Protein AF-0000000077074307 (afdb_homodimer)

Radius of gyration: 27.46 Å; Cα contacts (8 Å, |Δi|>4): 1092; chains: 2; bounding box: 76×85×76 Å

Nearest PDB structures (foldseek):
  7dla-assembly1_A  TM=1.955E-01  e=1.028E-01  Escherichia coli K-12
  8ex4-assembly1_A  TM=2.502E-01  e=1.550E+00  Homo sapiens
  8ex6-assembly1_A  TM=2.606E-01  e=4.784E+00  Homo sapiens
  7d5p-assembly2_B  TM=1.917E-01  e=4.049E+00  Staphylococcus aureus subsp. aureus COL
  8ug6-assembly1_B  TM=1.881E-01  e=6.966E+00  Mus musculus

Organism: Amphimedon queenslandica (NCBI:txid400682)

Foldseek 3Di:
DDPPPVPPPPLLPQPDCPCVVPFAVPVDPDVVVPVDPVVVVLVVVLLLLLLLVQLLLQLVLLVVCLVPPVPDPPCNQASLLVLLLVLLLQLLLCVLQRVLDHNSNSCSNNLRNSLLNFFLLSLLLSLLCLQQCADLQQLEHDDDDPNVRSNVSSVVSLVSSQVSSLVSSSVSNSCNVVDPDHRPSPDCPPVNRVVSVVCSVVVLVVQVVVCVVVVPLLSNLLSVQQSVLSVQLVVLQVCQPPPDPQSQRVSQLVLNQVLNLLLLVLSLVLNPDDPVNVNSNSSSCNSRRSSSSHHVSVLSVSLVVHDPVSSVVSSCVSSVSSSVSNNVSSVVSNVVD/DPPPVPPPDDLQPQPDCVVVPPVPPPPPPPVPPPPDPVSVVLVVVLLLLLLLVQLLQLLVLQVVQLVPPVPDPPCNLQSLLVLLLVLQLQLLLCVLQVVQDDDSNSCSNNLRNSLNSFFLQSLLLSLLCLLQCADLQQLEHDDDDPNVRSNVSSVVSLVSSQPNSLVSSSVSNSCNVVDPDHRPPPDCDPVNSVVSVVVSVVVLVVQVVVCVVVVPLLSNLQSVQQSVLSVQLVVLQVCQPPPDPQSQRVSQLCLNQVLNLLLLVLSLVLNVDDDVSVNSNSSSCNSRNSSSSHGVSVLSVSLVVDDVVSSVVSSCCSSVSSSVSNNVSSVVSNVVD

InterPro domains:
  IPR003691 Fluoride-specific ion channel FluC [PF02537] (51-136)
  IPR003691 Fluoride-specific ion channel FluC [PF02537] (221-322)
  IPR003691 Fluoride-specific ion channel FluC [PTHR28259] (34-336)

Sequence (674 aa):
MSSIISDSYGATELPDSSDSSDTVLDVTADDKPRDGNCYKYLHHFLMIVCLSIGSYLGVITRIYTSIYLSLFDNIDQFTSLWAQVIGTGVIGYLVINKSNINNVLYTSLATGLCGSLTTFSTWNAESALVLLQLNESTLVTINRPDYVKGGVSGLMILFIGIGLPLSSFIFGSNMGRVFKAPVITSSYYVTGYVSSVLLYIISTTIIIIVCLITDNYYILFSLLFGPIGTYLRWRLAYFDVNFLKNDFPMGTLISNYTGSLILAGCMVARLHVNNPTVVQLINGVITGFCGCLTTVSTFISQITKLSFKMSSIYVLISLTTVQITYITIFIIYSVVYMSSIISDSYGATELPDSSDSSDTVLDVTADDKPRDGNCYKYLHHFLMIVCLSIGSYLGVITRIYTSIYLSLFDNIDQFTSLWAQVIGTGVIGYLVINKSNINNVLYTSLATGLCGSLTTFSTWNAESALVLLQLNESTLVTINRPDYVKGGVSGLMILFIGIGLPLSSFIFGSNMGRVFKAPVITSSYYVTGYVSSVLLYIISTTIIIIVCLITDNYYILFSLLFGPIGTYLRWRLAYFDVNFLKNDFPMGTLISNYTGSLILAGCMVARLHVNNPTVVQLINGVITGFCGCLTTVSTFISQITKLSFKMSSIYVLISLTTVQITYITIFIIYSVVY

Secondary structure (DSSP, 8-state):
----------TT----S-----TTT---S-S---SSHHHHHHHHHHHHHHHHHHHHHHHHHHHHHHHH----SS-TT-TTHHHHHHHHHHHHHHHHTGGGB-HHHHHIIIIIIIHHHS-HHHHHHHHHHHHHTB-TTT-SB-SS--HHHHHHHHHHHHHHHHHHHHHHHHHHHHHHHHSPPP-B-----HHHHHHHHHHHHHHHHHHHHHHHHTT-HHHHHHHHHHHHHHHHHHHHTTHHHHS-TT---HHHHHHHHHHHHHHHHHHHHHHT---HHHHHHHHHIIIIIIHHH--SHHHHHHHHHS-HHHHHHHHHHHHHHHHHHHHHHHHHHHHH-/----------TT----TTTTSTTTT---TTS---S-HHHHHHHHHHHHHHHHHHHHHHHHHHHHHHHH----SS-TT-TTHHHHHHHHHHHHHHHHTGGGB-HHHHHIIIIIIIHHH--HHHHHHHHHHHHHTB-TTT--B-SS--HHHHHHHHHHHHHHHHHHHHHHHHHHHHHHHHSPPP-B-----HHHHHHHHHHHHHHHHHHHHHHHHHT-HHHHHHHHHHHHHHHHHHHHTHHHHHS-TT---HHHHHHHHHHHHHHHHHHHHHTT---HHHHHHHHHIIIIIIHHH--SHHHHHHHHHS-HHHHHHHHHHHHHHHHHHHHHHHHHHHHH-

Solvent-accessible surface area (backbone atoms only — not comparable to full-atom values): 32963 Å² total; per-residue (Å²): 137,79,79,75,74,73,79,77,71,60,39,76,59,69,78,77,73,68,79,56,57,69,49,58,64,57,63,62,64,64,60,49,67,55,90,54,70,65,53,55,49,48,48,49,51,47,44,51,38,39,26,33,46,18,14,43,55,7,40,52,54,30,47,50,42,32,62,69,50,32,64,34,93,56,38,77,64,57,30,59,51,56,27,31,30,52,17,11,18,50,37,21,23,43,59,66,30,40,86,30,37,38,43,66,57,42,44,13,41,44,52,10,19,19,16,18,22,5,35,34,28,58,51,49,46,37,20,38,27,42,29,58,34,29,35,89,81,74,52,37,67,71,56,87,70,49,60,64,57,18,39,49,39,13,48,46,48,49,47,51,65,46,22,33,26,42,34,25,21,52,50,17,27,48,48,18,70,75,49,66,60,74,69,42,66,70,63,82,42,70,64,41,48,60,51,45,48,51,48,38,53,50,53,54,51,50,48,53,51,57,22,56,76,67,70,34,54,36,58,40,33,15,52,64,31,12,32,54,18,30,50,52,33,58,58,34,42,56,36,26,69,68,59,42,98,77,66,52,57,49,16,57,46,50,28,28,42,52,18,26,52,51,31,49,50,37,60,55,50,40,66,78,50,83,55,66,67,58,45,23,43,45,49,1,38,37,57,6,19,22,18,16,21,3,34,39,28,61,56,50,54,48,39,67,69,30,27,47,68,58,24,48,48,51,51,47,51,57,50,48,53,44,38,51,51,45,45,48,52,48,46,49,50,43,69,74,98,136,84,78,75,78,75,82,81,71,53,27,68,64,65,79,71,67,72,75,57,70,64,75,51,81,64,75,63,64,80,69,58,72,69,85,53,73,64,49,56,54,48,48,51,50,46,45,51,43,40,27,32,50,18,15,44,53,9,43,51,49,28,54,46,37,32,66,70,51,36,60,38,95,56,44,78,70,60,38,59,51,59,26,32,28,53,16,12,18,51,39,22,22,44,63,63,33,45,90,30,37,37,65,66,60,42,45,14,43,44,52,10,20,19,18,19,21,5,37,37,31,61,54,50,48,40,20,43,28,42,27,62,35,31,35,88,86,74,50,39,67,70,57,88,72,51,63,66,59,17,40,51,48,15,50,44,47,52,48,49,65,46,22,34,26,46,35,26,20,51,50,18,28,45,47,19,68,74,52,67,62,73,72,44,68,73,70,82,42,72,65,50,50,52,50,47,50,50,47,42,53,50,51,51,50,49,49,52,50,55,25,61,73,67,70,35,56,39,60,42,35,16,52,65,31,13,33,56,15,32,51,53,32,59,59,35,42,55,36,26,72,67,60,42,98,78,65,49,57,48,16,58,48,50,28,28,44,51,19,29,51,50,34,49,52,41,60,56,52,43,68,77,52,84,52,65,68,59,42,26,46,45,48,4,39,38,57,7,22,21,18,15,22,4,35,40,28,62,51,47,56,50,40,74,72,34,32,51,70,58,24,49,48,52,51,49,53,55,48,49,55,45,43,50,50,46,46,49,53,49,45,52,45,45,73,73,99

pLDDT: mean 81.43, std 20.88, range [20.28, 98.56]

Structure (mmCIF, N/CA/C/O backbone):
data_AF-0000000077074307-model_v1
#
loop_
_entity.id
_entity.type
_entity.pdbx_description
1 polymer 'Fluoride ion transporter CrcB'
#
loop_
_atom_site.group_PDB
_atom_site.id
_atom_site.type_symbol
_atom_site.label_atom_id
_atom_site.label_alt_id
_atom_site.label_comp_id
_atom_site.label_asym_id
_atom_site.label_entity_id
_atom_site.label_seq_id
_atom_site.pdbx_PDB_ins_code
_atom_site.Cartn_x
_atom_site.Cartn_y
_atom_site.Cartn_z
_atom_site.occupancy
_atom_site.B_iso_or_equiv
_atom_site.auth_seq_id
_atom_site.auth_comp_id
_atom_site.auth_asym_id
_atom_site.auth_atom_id
_atom_site.pdbx_PDB_model_num
ATOM 1 N N . MET A 1 1 ? 26.328 7.852 -43.281 1 21.19 1 MET A N 1
ATOM 2 C CA . MET A 1 1 ? 25.969 6.59 -42.625 1 21.19 1 MET A CA 1
ATOM 3 C C . MET A 1 1 ? 25.766 6.777 -41.125 1 21.19 1 MET A C 1
ATOM 5 O O . MET A 1 1 ? 26.734 6.762 -40.375 1 21.19 1 MET A O 1
ATOM 9 N N . SER A 1 2 ? 24.906 7.664 -40.719 1 21.69 2 SER A N 1
ATOM 10 C CA . SER A 1 2 ? 24.703 8.516 -39.531 1 21.69 2 SER A CA 1
ATOM 11 C C . SER A 1 2 ? 24.234 7.699 -38.344 1 21.69 2 SER A C 1
ATOM 13 O O . SER A 1 2 ? 23.25 6.961 -38.438 1 21.69 2 SER A O 1
ATOM 15 N N . SER A 1 3 ? 25.141 7.203 -37.469 1 23.8 3 SER A N 1
ATOM 16 C CA . SER A 1 3 ? 25.109 6.238 -36.375 1 23.8 3 SER A CA 1
ATOM 17 C C . SER A 1 3 ? 24.078 6.633 -35.312 1 23.8 3 SER A C 1
ATOM 19 O O . SER A 1 3 ? 24.234 7.652 -34.656 1 23.8 3 SER A O 1
ATOM 21 N N . ILE A 1 4 ? 22.734 6.562 -35.75 1 21.91 4 ILE A N 1
ATOM 22 C CA . ILE A 1 4 ? 21.578 6.945 -34.969 1 21.91 4 ILE A CA 1
ATOM 23 C C . ILE A 1 4 ? 21.688 6.309 -33.562 1 21.91 4 ILE A C 1
ATOM 25 O O . ILE A 1 4 ? 21.656 5.082 -33.438 1 21.91 4 ILE A O 1
ATOM 29 N N . ILE A 1 5 ? 22.516 6.922 -32.75 1 24.39 5 ILE A N 1
ATOM 30 C CA . ILE A 1 5 ? 22.828 6.652 -31.344 1 24.39 5 ILE A CA 1
ATOM 31 C C . ILE A 1 5 ? 21.547 6.461 -30.547 1 24.39 5 ILE A C 1
ATOM 33 O O . ILE A 1 5 ? 20.797 7.418 -30.328 1 24.39 5 ILE A O 1
ATOM 37 N N . SER A 1 6 ? 20.641 5.477 -30.953 1 25.25 6 SER A N 1
ATOM 38 C CA . SER A 1 6 ? 19.312 5.207 -30.406 1 25.25 6 SER A CA 1
ATOM 39 C C . SER A 1 6 ? 19.312 5.191 -28.891 1 25.25 6 SER A C 1
ATOM 41 O O . SER A 1 6 ? 20.016 4.387 -28.281 1 25.25 6 SER A O 1
ATOM 43 N N . ASP A 1 7 ? 19.266 6.422 -28.312 1 25.39 7 ASP A N 1
ATOM 44 C CA . ASP A 1 7 ? 19.203 6.75 -26.906 1 25.39 7 ASP A CA 1
ATOM 45 C C . ASP A 1 7 ? 18.141 5.906 -26.188 1 25.39 7 ASP A C 1
ATOM 47 O O . ASP A 1 7 ? 16.953 6.156 -26.328 1 25.39 7 ASP A O 1
ATOM 51 N N . SER A 1 8 ? 18.156 4.59 -26.312 1 27.17 8 SER A N 1
ATOM 52 C CA . SER A 1 8 ? 17.188 3.646 -25.766 1 27.17 8 SER A CA 1
ATOM 53 C C . SER A 1 8 ? 17.016 3.854 -24.266 1 27.17 8 SER A C 1
ATOM 55 O O . SER A 1 8 ? 17.828 3.383 -23.469 1 27.17 8 SER A O 1
ATOM 57 N N . TYR A 1 9 ? 16.547 5.031 -23.797 1 27.67 9 TYR A N 1
ATOM 58 C CA . TYR A 1 9 ? 16.281 5.367 -22.406 1 27.67 9 TYR A CA 1
ATOM 59 C C . TYR A 1 9 ? 15.234 4.426 -21.812 1 27.67 9 TYR A C 1
ATOM 61 O O . TYR A 1 9 ? 14.148 4.27 -22.375 1 27.67 9 TYR A O 1
ATOM 69 N N . GLY A 1 10 ? 15.5 3.248 -21.266 1 30.73 10 GLY A N 1
ATOM 70 C CA . GLY A 1 10 ? 14.516 2.402 -20.609 1 30.73 10 GLY A CA 1
ATOM 71 C C . GLY A 1 10 ? 13.625 3.166 -19.641 1 30.73 10 GLY A C 1
ATOM 72 O O . GLY A 1 10 ? 13.969 4.273 -19.219 1 30.73 10 GLY A O 1
ATOM 73 N N . ALA A 1 11 ? 12.344 2.914 -19.625 1 34.19 11 ALA A N 1
ATOM 74 C CA . ALA A 1 11 ? 11.25 3.629 -18.984 1 34.19 11 ALA A CA 1
ATOM 75 C C . ALA A 1 11 ? 11.625 4.027 -17.562 1 34.19 11 ALA A C 1
ATOM 77 O O . ALA A 1 11 ? 11.062 4.977 -17 1 34.19 11 ALA A O 1
ATOM 78 N N . THR A 1 12 ? 12.164 3.109 -16.859 1 33.5 12 THR A N 1
ATOM 79 C CA . THR A 1 12 ? 12.195 3.424 -15.43 1 33.5 12 THR A CA 1
ATOM 80 C C . THR A 1 12 ? 13.438 4.242 -15.078 1 33.5 12 THR A C 1
ATOM 82 O O . THR A 1 12 ? 14.336 3.758 -14.391 1 33.5 12 THR A O 1
ATOM 85 N N . GLU A 1 13 ? 14.031 4.941 -16.094 1 32.06 13 GLU A N 1
ATOM 86 C CA . GLU A 1 13 ? 15.195 5.715 -15.648 1 32.06 13 GLU A CA 1
ATOM 87 C C . GLU A 1 13 ? 14.789 6.793 -14.656 1 32.06 13 GLU A C 1
ATOM 89 O O . GLU A 1 13 ? 13.898 7.602 -14.93 1 32.06 13 GLU A O 1
ATOM 94 N N . LEU A 1 14 ? 15.062 6.484 -13.383 1 33.78 14 LEU A N 1
ATOM 95 C CA . LEU A 1 14 ? 14.859 7.59 -12.453 1 33.78 14 LEU A CA 1
ATOM 96 C C . LEU A 1 14 ? 15.578 8.844 -12.93 1 33.78 14 LEU A C 1
ATOM 98 O O . LEU A 1 14 ? 16.562 8.758 -13.68 1 33.78 14 LEU A O 1
ATOM 102 N N . PRO A 1 15 ? 15.031 9.953 -12.891 1 32 15 PRO A N 1
ATOM 103 C CA . PRO A 1 15 ? 15.625 11.227 -13.305 1 32 15 PRO A CA 1
ATOM 104 C C . PRO A 1 15 ? 17.078 11.367 -12.859 1 32 15 PRO A C 1
ATOM 106 O O . PRO A 1 15 ? 17.5 10.75 -11.875 1 32 15 PRO A O 1
ATOM 109 N N . ASP A 1 16 ? 18.078 11.547 -13.836 1 29.62 16 ASP A N 1
ATOM 110 C CA . ASP A 1 16 ? 19.453 11.977 -13.609 1 29.62 16 ASP A CA 1
ATOM 111 C C . ASP A 1 16 ? 19.531 12.953 -12.43 1 29.62 16 ASP A C 1
ATOM 113 O O . ASP A 1 16 ? 18.766 13.914 -12.359 1 29.62 16 ASP A O 1
ATOM 117 N N . SER A 1 17 ? 20.156 12.477 -11.328 1 28.39 17 SER A N 1
ATOM 118 C CA . SER A 1 17 ? 20.359 13.203 -10.078 1 28.39 17 SER A CA 1
ATOM 119 C C . SER A 1 17 ? 20.984 14.57 -10.328 1 28.39 17 SER A C 1
ATOM 121 O O . SER A 1 17 ? 21.281 15.312 -9.391 1 28.39 17 SER A O 1
ATOM 123 N N . SER A 1 18 ? 21.781 14.703 -11.594 1 26.56 18 SER A N 1
ATOM 124 C CA . SER A 1 18 ? 22.625 15.898 -11.562 1 26.56 18 SER A CA 1
ATOM 125 C C . SER A 1 18 ? 21.812 17.141 -11.227 1 26.56 18 SER A C 1
ATOM 127 O O . SER A 1 18 ? 22.359 18.125 -10.719 1 26.56 18 SER A O 1
ATOM 129 N N . ASP A 1 19 ? 20.984 17.391 -12.07 1 26.58 19 ASP A N 1
ATOM 130 C CA . ASP A 1 19 ? 20.547 18.781 -11.93 1 26.58 19 ASP A CA 1
ATOM 131 C C . ASP A 1 19 ? 19.938 19.031 -10.547 1 26.58 19 ASP A C 1
ATOM 133 O O . ASP A 1 19 ? 18.781 18.703 -10.305 1 26.58 19 ASP A O 1
ATOM 137 N N . SER A 1 20 ? 20.906 18.609 -9.492 1 24.47 20 SER A N 1
ATOM 138 C CA . SER A 1 20 ? 20.719 19.078 -8.133 1 24.47 20 SER A CA 1
ATOM 139 C C . SER A 1 20 ? 20.219 20.516 -8.109 1 24.47 20 SER A C 1
ATOM 141 O O . SER A 1 20 ? 20.938 21.438 -7.688 1 24.47 20 SER A O 1
ATOM 143 N N . SER A 1 21 ? 20.062 20.875 -9.344 1 26.23 21 SER A N 1
ATOM 144 C CA . SER A 1 21 ? 19.625 22.25 -9.188 1 26.23 21 SER A CA 1
ATOM 145 C C . SER A 1 21 ? 18.891 22.453 -7.867 1 26.23 21 SER A C 1
ATOM 147 O O . SER A 1 21 ? 18.141 21.578 -7.43 1 26.23 21 SER A O 1
ATOM 149 N N . ASP A 1 22 ? 19.766 23.125 -7.168 1 24.7 22 ASP A N 1
ATOM 150 C CA . ASP A 1 22 ? 19.422 23.875 -5.961 1 24.7 22 ASP A CA 1
ATOM 151 C C . ASP A 1 22 ? 17.922 24.109 -5.852 1 24.7 22 ASP A C 1
ATOM 153 O O . ASP A 1 22 ? 17.328 24.734 -6.723 1 24.7 22 ASP A O 1
ATOM 157 N N . THR A 1 23 ? 17.438 22.984 -5.809 1 27.48 23 THR A N 1
ATOM 158 C CA . THR A 1 23 ? 16 23.156 -5.699 1 27.48 23 THR A CA 1
ATOM 159 C C . THR A 1 23 ? 15.648 24.594 -5.32 1 27.48 23 THR A C 1
ATOM 161 O O . THR A 1 23 ? 16.516 25.344 -4.863 1 27.48 23 THR A O 1
ATOM 164 N N . VAL A 1 24 ? 14.953 24.453 -4.836 1 26.55 24 VAL A N 1
ATOM 165 C CA . VAL A 1 24 ? 13.898 25.359 -4.383 1 26.55 24 VAL A CA 1
ATOM 166 C C . VAL A 1 24 ? 14.516 26.547 -3.639 1 26.55 24 VAL A C 1
ATOM 168 O O . VAL A 1 24 ? 13.797 27.344 -3.051 1 26.55 24 VAL A O 1
ATOM 171 N N . LEU A 1 25 ? 16.25 26.297 -3.402 1 23.7 25 LEU A N 1
ATOM 172 C CA . LEU A 1 25 ? 15.938 27.484 -2.637 1 23.7 25 LEU A CA 1
ATOM 173 C C . LEU A 1 25 ? 15.531 28.625 -3.559 1 23.7 25 LEU A C 1
ATOM 175 O O . LEU A 1 25 ? 15.555 29.797 -3.16 1 23.7 25 LEU A O 1
ATOM 179 N N . ASP A 1 26 ? 16.031 28.234 -4.926 1 27.45 26 ASP A N 1
ATOM 180 C CA . ASP A 1 26 ? 16 29.469 -5.707 1 27.45 26 ASP A CA 1
ATOM 181 C C . ASP A 1 26 ? 15 30.469 -5.133 1 27.45 26 ASP A C 1
ATOM 183 O O . ASP A 1 26 ? 13.797 30.203 -5.121 1 27.45 26 ASP A O 1
ATOM 187 N N . VAL A 1 27 ? 15.695 30.781 -4.598 1 25.33 27 VAL A N 1
ATOM 188 C CA . VAL A 1 27 ? 15.117 32.031 -4.105 1 25.33 27 VAL A CA 1
ATOM 189 C C . VAL A 1 27 ? 14.469 32.781 -5.258 1 25.33 27 VAL A C 1
ATOM 191 O O . VAL A 1 27 ? 15.156 33.281 -6.152 1 25.33 27 VAL A O 1
ATOM 194 N N . THR A 1 28 ? 14.242 31.797 -6.562 1 27.34 28 THR A N 1
ATOM 195 C CA . THR A 1 28 ? 13.828 32.594 -7.711 1 27.34 28 THR A CA 1
ATOM 196 C C . THR A 1 28 ? 14.016 34.094 -7.43 1 27.34 28 THR A C 1
ATOM 198 O O . THR A 1 28 ? 13.961 34.5 -6.277 1 27.34 28 THR A O 1
ATOM 201 N N . ALA A 1 29 ? 14.539 34.531 -8.57 1 27.33 29 ALA A N 1
ATOM 202 C CA . ALA A 1 29 ? 14.812 35.906 -9.047 1 27.33 29 ALA A CA 1
ATOM 203 C C . ALA A 1 29 ? 14.07 36.938 -8.211 1 27.33 29 ALA A C 1
ATOM 205 O O . ALA A 1 29 ? 14.641 37.969 -7.84 1 27.33 29 ALA A O 1
ATOM 206 N N . ASP A 1 30 ? 12.875 36.844 -9.141 1 26.06 30 ASP A N 1
ATOM 207 C CA . ASP A 1 30 ? 12.43 38.25 -9.211 1 26.06 30 ASP A CA 1
ATOM 208 C C . ASP A 1 30 ? 12.273 38.844 -7.816 1 26.06 30 ASP A C 1
ATOM 210 O O . ASP A 1 30 ? 11.719 39.938 -7.66 1 26.06 30 ASP A O 1
ATOM 214 N N . ASP A 1 31 ? 12.312 38 -7.055 1 31.12 31 ASP A N 1
ATOM 215 C CA . ASP A 1 31 ? 11.531 38.875 -6.18 1 31.12 31 ASP A CA 1
ATOM 216 C C . ASP A 1 31 ? 12.18 40.25 -6.062 1 31.12 31 ASP A C 1
ATOM 218 O O . ASP A 1 31 ? 13.273 40.406 -5.512 1 31.12 31 ASP A O 1
ATOM 222 N N . LYS A 1 32 ? 13.281 40.438 -7.027 1 33.19 32 LYS A N 1
ATOM 223 C CA . LYS A 1 32 ? 14.445 41.25 -6.742 1 33.19 32 LYS A CA 1
ATOM 224 C C . LYS A 1 32 ? 14.641 41.438 -5.238 1 33.19 32 LYS A C 1
ATOM 226 O O . LYS A 1 32 ? 13.75 41.938 -4.543 1 33.19 32 LYS A O 1
ATOM 231 N N . PRO A 1 33 ? 15.227 40.312 -4.762 1 35.22 33 PRO A N 1
ATOM 232 C CA . PRO A 1 33 ? 15.508 40.406 -3.326 1 35.22 33 PRO A CA 1
ATOM 233 C C . PRO A 1 33 ? 15.375 41.812 -2.775 1 35.22 33 PRO A C 1
ATOM 235 O O . PRO A 1 33 ? 16.172 42.688 -3.115 1 35.22 33 PRO A O 1
ATOM 238 N N . ARG A 1 34 ? 14.375 41.938 -3.373 1 38.56 34 ARG A N 1
ATOM 239 C CA . ARG A 1 34 ? 14.406 43.344 -2.984 1 38.56 34 ARG A CA 1
ATOM 240 C C . ARG A 1 34 ? 14.93 43.5 -1.562 1 38.56 34 ARG A C 1
ATOM 242 O O . ARG A 1 34 ? 14.633 42.688 -0.688 1 38.56 34 ARG A O 1
ATOM 249 N N . ASP A 1 35 ? 16.391 43.656 -1.576 1 42.34 35 ASP A N 1
ATOM 250 C CA . ASP A 1 35 ? 17.453 43.906 -0.604 1 42.34 35 ASP A CA 1
ATOM 251 C C . ASP A 1 35 ? 16.938 43.75 0.825 1 42.34 35 ASP A C 1
ATOM 253 O O . ASP A 1 35 ? 17.703 43.562 1.76 1 42.34 35 ASP A O 1
ATOM 257 N N . GLY A 1 36 ? 15.344 44.25 1.275 1 49.56 36 GLY A N 1
ATOM 258 C CA . GLY A 1 36 ? 14.977 44.625 2.625 1 49.56 36 GLY A CA 1
ATOM 259 C C . GLY A 1 36 ? 14.352 43.5 3.426 1 49.56 36 GLY A C 1
ATOM 260 O O . GLY A 1 36 ? 13.852 42.531 2.854 1 49.56 36 GLY A O 1
ATOM 261 N N . ASN A 1 37 ? 14.836 42.906 4.484 1 57.97 37 ASN A N 1
ATOM 262 C CA . ASN A 1 37 ? 14.234 42.125 5.551 1 57.97 37 ASN A CA 1
ATOM 263 C C . ASN A 1 37 ? 12.727 41.969 5.352 1 57.97 37 ASN A C 1
ATOM 265 O O . ASN A 1 37 ? 12.156 40.938 5.625 1 57.97 37 ASN A O 1
ATOM 269 N N . CYS A 1 38 ? 11.852 42.906 5.152 1 56.31 38 CYS A N 1
ATOM 270 C CA . CYS A 1 38 ? 10.406 42.875 4.926 1 56.31 38 CYS A CA 1
ATOM 271 C C . CYS A 1 38 ? 10.031 41.812 3.918 1 56.31 38 CYS A C 1
ATOM 273 O O . CYS A 1 38 ? 9.023 41.125 4.082 1 56.31 38 CYS A O 1
ATOM 275 N N . TYR A 1 39 ? 10.859 41.719 2.975 1 65.38 39 TYR A N 1
ATOM 276 C CA . TYR A 1 39 ? 10.523 40.781 1.927 1 65.38 39 TYR A CA 1
ATOM 277 C C . TYR A 1 39 ? 10.602 39.344 2.451 1 65.38 39 TYR A C 1
ATOM 279 O O . TYR A 1 39 ? 9.805 38.469 2.061 1 65.38 39 TYR A O 1
ATOM 287 N N . LYS A 1 40 ? 11.523 39.156 3.516 1 73.94 40 LYS A N 1
ATOM 288 C CA . LYS A 1 40 ? 11.641 37.812 4.094 1 73.94 40 LYS A CA 1
ATOM 289 C C . LYS A 1 40 ? 10.398 37.469 4.902 1 73.94 40 LYS A C 1
ATOM 291 O O . LYS A 1 40 ? 9.906 36.344 4.832 1 73.94 40 LYS A O 1
ATOM 296 N N . TYR A 1 41 ? 9.906 38.5 5.547 1 78.62 41 TYR A N 1
ATOM 297 C CA . TYR A 1 41 ? 8.719 38.25 6.359 1 78.62 41 TYR A CA 1
ATOM 298 C C . TYR A 1 41 ? 7.488 38.031 5.48 1 78.62 41 TYR A C 1
ATOM 300 O O . TYR A 1 41 ? 6.629 37.219 5.797 1 78.62 41 TYR A O 1
ATOM 308 N N . LEU A 1 42 ? 7.5 38.781 4.746 1 77.56 42 LEU A N 1
ATOM 309 C CA . LEU A 1 42 ? 6.371 38.656 3.836 1 77.56 42 LEU A CA 1
ATOM 310 C C . LEU A 1 42 ? 6.375 37.281 3.17 1 77.56 42 LEU A C 1
ATOM 312 O O . LEU A 1 42 ? 5.316 36.656 2.996 1 77.56 42 LEU A O 1
ATOM 316 N N . HIS A 1 43 ? 7.551 36.938 2.627 1 77.94 43 HIS A N 1
ATOM 317 C CA . HIS A 1 43 ? 7.637 35.625 1.991 1 77.94 43 HIS A CA 1
ATOM 318 C C . HIS A 1 43 ? 7.289 34.5 2.973 1 77.94 43 HIS A C 1
ATOM 320 O O . HIS A 1 43 ? 6.613 33.562 2.609 1 77.94 43 HIS A O 1
ATOM 326 N N . HIS A 1 44 ? 7.828 34.719 4.207 1 83.44 44 HIS A N 1
ATOM 327 C CA . HIS A 1 44 ? 7.48 33.719 5.211 1 83.44 44 HIS A CA 1
ATOM 328 C C . HIS A 1 44 ? 5.973 33.656 5.441 1 83.44 44 HIS A C 1
ATOM 330 O O . HIS A 1 44 ? 5.391 32.594 5.562 1 83.44 44 HIS A O 1
ATOM 336 N N . PHE A 1 45 ? 5.426 34.875 5.633 1 85.62 45 PHE A N 1
ATOM 337 C CA . PHE A 1 45 ? 3.98 34.969 5.812 1 85.62 45 PHE A CA 1
ATOM 338 C C . PHE A 1 45 ? 3.256 34.312 4.637 1 85.62 45 PHE A C 1
ATOM 340 O O . PHE A 1 45 ? 2.266 33.594 4.824 1 85.62 45 PHE A O 1
ATOM 347 N N . LEU A 1 46 ? 3.734 34.531 3.398 1 83.06 46 LEU A N 1
ATOM 348 C CA . LEU A 1 46 ? 3.127 33.938 2.219 1 83.06 46 LEU A CA 1
ATOM 349 C C . LEU A 1 46 ? 3.227 32.406 2.273 1 83.06 46 LEU A C 1
ATOM 351 O O . LEU A 1 46 ? 2.283 31.719 1.9 1 83.06 46 LEU A O 1
ATOM 355 N N . MET A 1 47 ? 4.438 32.031 2.707 1 86.81 47 MET A N 1
ATOM 356 C CA . MET A 1 47 ? 4.625 30.609 2.842 1 86.81 47 MET A CA 1
ATOM 357 C C . MET A 1 47 ? 3.605 30.016 3.811 1 86.81 47 MET A C 1
ATOM 359 O O . MET A 1 47 ? 3.031 28.953 3.543 1 86.81 47 MET A O 1
ATOM 363 N N . ILE A 1 48 ? 3.42 30.703 4.957 1 91.31 48 ILE A N 1
ATOM 364 C CA . ILE A 1 48 ? 2.488 30.219 5.969 1 91.31 48 ILE A CA 1
ATOM 365 C C . ILE A 1 48 ? 1.076 30.172 5.387 1 91.31 48 ILE A C 1
ATOM 367 O O . ILE A 1 48 ? 0.34 29.203 5.609 1 91.31 48 ILE A O 1
ATOM 371 N N . VAL A 1 49 ? 0.734 31.156 4.652 1 92.25 49 VAL A N 1
ATOM 372 C CA . VAL A 1 49 ? -0.591 31.234 4.047 1 92.25 49 VAL A CA 1
ATOM 373 C C . VAL A 1 49 ? -0.763 30.094 3.039 1 92.25 49 VAL A C 1
ATOM 375 O O . VAL A 1 49 ? -1.77 29.391 3.064 1 92.25 49 VAL A O 1
ATOM 378 N N . CYS A 1 50 ? 0.246 29.938 2.199 1 91.38 50 CYS A N 1
ATOM 379 C CA . CYS A 1 50 ? 0.144 28.906 1.174 1 91.38 50 CYS A CA 1
ATOM 380 C C . CYS A 1 50 ? 0.167 27.516 1.795 1 91.38 50 CYS A C 1
ATOM 382 O O . CYS A 1 50 ? -0.552 26.609 1.35 1 91.38 50 CYS A O 1
ATOM 384 N N . LEU A 1 51 ? 0.984 27.406 2.797 1 94.5 51 LEU A N 1
ATOM 385 C CA . LEU A 1 51 ? 1.002 26.141 3.525 1 94.5 51 LEU A CA 1
ATOM 386 C C . LEU A 1 51 ? -0.356 25.859 4.16 1 94.5 51 LEU A C 1
ATOM 388 O O . LEU A 1 51 ? -0.818 24.719 4.172 1 94.5 51 LEU A O 1
ATOM 392 N N . SER A 1 52 ? -0.943 26.891 4.715 1 96.31 52 SER A N 1
ATOM 393 C CA . SER A 1 52 ? -2.232 26.719 5.383 1 96.31 52 SER A CA 1
ATOM 394 C C . SER A 1 52 ? -3.316 26.312 4.391 1 96.31 52 SER A C 1
ATOM 396 O O . SER A 1 52 ? -4.152 25.453 4.695 1 96.31 52 SER A O 1
ATOM 398 N N . ILE A 1 53 ? -3.256 26.875 3.215 1 93.06 53 ILE A N 1
ATOM 399 C CA . ILE A 1 53 ? -4.223 26.516 2.182 1 93.06 53 ILE A CA 1
ATOM 400 C C . ILE A 1 53 ? -4.02 25.047 1.777 1 93.06 53 ILE A C 1
ATOM 402 O O . ILE A 1 53 ? -4.988 24.297 1.649 1 93.06 53 ILE A O 1
ATOM 406 N N . GLY A 1 54 ? -2.768 24.844 1.59 1 95.38 54 GLY A N 1
ATOM 407 C CA . GLY A 1 54 ? -2.482 23.453 1.282 1 95.38 54 GLY A CA 1
ATOM 408 C C . GLY A 1 54 ? -2.912 22.5 2.381 1 95.38 54 GLY A C 1
ATOM 409 O O . GLY A 1 54 ? -3.436 21.422 2.104 1 95.38 54 GLY A O 1
ATOM 410 N N . SER A 1 55 ? -2.668 22.891 3.502 1 97.25 55 SER A N 1
ATOM 411 C CA . SER A 1 55 ? -3.043 22.062 4.645 1 97.25 55 SER A CA 1
ATOM 412 C C . SER A 1 55 ? -4.555 21.875 4.715 1 97.25 55 SER A C 1
ATOM 414 O O . SER A 1 55 ? -5.035 20.781 5.004 1 97.25 55 SER A O 1
ATOM 416 N N . TYR A 1 56 ? -5.355 22.906 4.5 1 96.56 56 TYR A N 1
ATOM 417 C CA . TYR A 1 56 ? -6.809 22.812 4.473 1 96.56 56 TYR A CA 1
ATOM 418 C C . TYR A 1 56 ? -7.266 21.766 3.457 1 96.56 56 TYR A C 1
ATOM 420 O O . TYR A 1 56 ? -8.078 20.891 3.775 1 96.56 56 TYR A O 1
ATOM 428 N N . LEU A 1 57 ? -6.688 21.828 2.141 1 94.44 57 LEU A N 1
ATOM 429 C CA . LEU A 1 57 ? -7.062 20.906 1.072 1 94.44 57 LEU A CA 1
ATOM 430 C C . LEU A 1 57 ? -6.688 19.469 1.432 1 94.44 57 LEU A C 1
ATOM 432 O O . LEU A 1 57 ? -7.445 18.547 1.155 1 94.44 57 LEU A O 1
ATOM 436 N N . GLY A 1 58 ? -5.426 19.438 2.207 1 96.5 58 GLY A N 1
ATOM 437 C CA . GLY A 1 58 ? -4.984 18.109 2.617 1 96.5 58 GLY A CA 1
ATOM 438 C C . GLY A 1 58 ? -5.867 17.484 3.68 1 96.5 58 GLY A C 1
ATOM 439 O O . GLY A 1 58 ? -6.262 16.328 3.562 1 96.5 58 GLY A O 1
ATOM 440 N N . VAL A 1 59 ? -6.324 18.109 4.434 1 96.5 59 VAL A N 1
ATOM 441 C CA . VAL A 1 59 ? -7.125 17.609 5.547 1 96.5 59 VAL A CA 1
ATOM 442 C C . VAL A 1 59 ? -8.523 17.25 5.051 1 96.5 59 VAL A C 1
ATOM 444 O O . VAL A 1 59 ? -9.055 16.188 5.391 1 96.5 59 VAL A O 1
ATOM 447 N N . ILE A 1 60 ? -9.078 18.219 4.371 1 92.75 60 ILE A N 1
ATOM 448 C CA . ILE A 1 60 ? -10.406 18 3.814 1 92.75 60 ILE A CA 1
ATOM 449 C C . ILE A 1 60 ? -10.414 16.719 2.992 1 92.75 60 ILE A C 1
ATOM 451 O O . ILE A 1 60 ? -11.32 15.891 3.133 1 92.75 60 ILE A O 1
ATOM 455 N N . THR A 1 61 ? -9.469 16.609 1.916 1 93.5 61 THR A N 1
ATOM 456 C CA . THR A 1 61 ? -9.383 15.43 1.06 1 93.5 61 THR A CA 1
ATOM 457 C C . THR A 1 61 ? -9.203 14.164 1.896 1 93.5 61 THR A C 1
ATOM 459 O O . THR A 1 61 ? -9.82 13.133 1.609 1 93.5 61 THR A O 1
ATOM 462 N N . ARG A 1 62 ? -8.266 14.336 3.082 1 93.5 62 ARG A N 1
ATOM 463 C CA . ARG A 1 62 ? -8.039 13.188 3.955 1 93.5 62 ARG A CA 1
ATOM 464 C C . ARG A 1 62 ? -9.32 12.789 4.684 1 93.5 62 ARG A C 1
ATOM 466 O O . ARG A 1 62 ? -9.656 11.609 4.754 1 93.5 62 ARG A O 1
ATOM 473 N N . ILE A 1 63 ? -10.094 13.461 4.969 1 91.5 63 ILE A N 1
ATOM 474 C CA . ILE A 1 63 ? -11.328 13.18 5.695 1 91.5 63 ILE A CA 1
ATOM 475 C C . ILE A 1 63 ? -12.344 12.539 4.754 1 91.5 63 ILE A C 1
ATOM 477 O O . ILE A 1 63 ? -12.938 11.508 5.086 1 91.5 63 ILE A O 1
ATOM 481 N N . TYR A 1 64 ? -12.461 13.383 3.885 1 85.94 64 TYR A N 1
ATOM 482 C CA . TYR A 1 64 ? -13.508 12.891 2.996 1 85.94 64 TYR A CA 1
ATOM 483 C C . TYR A 1 64 ? -13.07 11.586 2.324 1 85.94 64 TYR A C 1
ATOM 485 O O . TYR A 1 64 ? -13.906 10.719 2.045 1 85.94 64 TYR A O 1
ATOM 493 N N . THR A 1 65 ? -11.828 11.156 1.784 1 84.69 65 THR A N 1
ATOM 494 C CA . THR A 1 65 ? -11.422 9.859 1.264 1 84.69 65 THR A CA 1
ATOM 495 C C . THR A 1 65 ? -11.594 8.773 2.322 1 84.69 65 THR A C 1
ATOM 497 O O . THR A 1 65 ? -11.93 7.629 2.002 1 84.69 65 THR A O 1
ATOM 500 N N . SER A 1 66 ? -11.281 9.336 3.717 1 82.69 66 SER A N 1
ATOM 501 C CA . SER A 1 66 ? -11.445 8.375 4.805 1 82.69 66 SER A CA 1
ATOM 502 C C . SER A 1 66 ? -12.914 8.008 4.996 1 82.69 66 SER A C 1
ATOM 504 O O . SER A 1 66 ? -13.234 6.879 5.375 1 82.69 66 SER A O 1
ATOM 506 N N . ILE A 1 67 ? -13.836 8.727 4.594 1 76.88 67 ILE A N 1
ATOM 507 C CA . ILE A 1 67 ? -15.266 8.5 4.766 1 76.88 67 ILE A CA 1
ATOM 508 C C . ILE A 1 67 ? -15.82 7.742 3.564 1 76.88 67 ILE A C 1
ATOM 510 O O . ILE A 1 67 ? -16.594 6.789 3.723 1 76.88 67 ILE A O 1
ATOM 514 N N . TYR A 1 68 ? -15.438 8.336 2.625 1 71.94 68 TYR A N 1
ATOM 515 C CA . TYR A 1 68 ? -16.125 7.816 1.443 1 71.94 68 TYR A CA 1
ATOM 516 C C . TYR A 1 68 ? -15.406 6.578 0.903 1 71.94 68 TYR A C 1
ATOM 518 O O . TYR A 1 68 ? -16.031 5.746 0.233 1 71.94 68 TYR A O 1
ATOM 526 N N . LEU A 1 69 ? -14.203 6.594 1.004 1 65.56 69 LEU A N 1
ATOM 527 C CA . LEU A 1 69 ? -13.477 5.473 0.411 1 65.56 69 LEU A CA 1
ATOM 528 C C . LEU A 1 69 ? -13.148 4.418 1.463 1 65.56 69 LEU A C 1
ATOM 530 O O . LEU A 1 69 ? -12.281 3.574 1.252 1 65.56 69 LEU A O 1
ATOM 534 N N . SER A 1 70 ? -13.648 4.891 2.596 1 57.06 70 SER A N 1
ATOM 535 C CA . SER A 1 70 ? -13.469 3.842 3.596 1 57.06 70 SER A CA 1
ATOM 536 C C . SER A 1 70 ? -13.93 2.486 3.064 1 57.06 70 SER A C 1
ATOM 538 O O . SER A 1 70 ? -15.023 2.37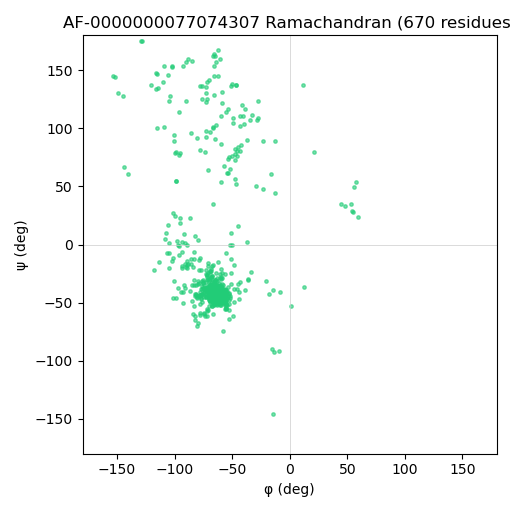5 2.498 1 57.06 70 SER A O 1
ATOM 540 N N . LEU A 1 71 ? -12.875 2.031 2.34 1 50.41 71 LEU A N 1
ATOM 541 C CA . LEU A 1 71 ? -12.977 0.817 1.535 1 50.41 71 LEU A CA 1
ATOM 542 C C . LEU A 1 71 ? -14.234 0.032 1.892 1 50.41 71 LEU A C 1
ATOM 544 O O . LEU A 1 71 ? -14.984 -0.379 1.005 1 50.41 71 LEU A O 1
ATOM 548 N N . PHE A 1 72 ? -14.062 -0.883 2.814 1 47.41 72 PHE A N 1
ATOM 549 C CA . PHE A 1 72 ? -14.828 -2.09 3.086 1 47.41 72 PHE A CA 1
ATOM 550 C C . PHE A 1 72 ? -15.773 -1.875 4.262 1 47.41 72 PHE A C 1
ATOM 552 O O . PHE A 1 72 ? -15.398 -1.276 5.27 1 47.41 72 PHE A O 1
ATOM 559 N N . ASP A 1 73 ? -17.016 -1.398 3.971 1 47.38 73 ASP A N 1
ATOM 560 C CA . ASP A 1 73 ? -17.844 -1.524 5.168 1 47.38 73 ASP A CA 1
ATOM 561 C C . ASP A 1 73 ? -17.125 -2.33 6.25 1 47.38 73 ASP A C 1
ATOM 563 O O . ASP A 1 73 ? -17.203 -2.008 7.434 1 47.38 73 ASP A O 1
ATOM 567 N N . ASN A 1 74 ? -16.484 -3.379 5.664 1 44.75 74 ASN A N 1
ATOM 568 C CA . ASN A 1 74 ? -15.906 -4.316 6.617 1 44.75 74 ASN A CA 1
ATOM 569 C C . ASN A 1 74 ? -14.445 -3.979 6.914 1 44.75 74 ASN A C 1
ATOM 571 O O . ASN A 1 74 ? -13.828 -4.598 7.777 1 44.75 74 ASN A O 1
ATOM 575 N N . ILE A 1 75 ? -13.82 -3.207 6.051 1 47.28 75 ILE A N 1
ATOM 576 C CA . ILE A 1 75 ? -12.43 -2.939 6.402 1 47.28 75 ILE A CA 1
ATOM 577 C C . ILE A 1 75 ? -12.32 -1.576 7.082 1 47.28 75 ILE A C 1
ATOM 579 O O . ILE A 1 75 ? -12.008 -0.576 6.434 1 47.28 75 ILE A O 1
ATOM 583 N N . ASP A 1 76 ? -12.93 -1.237 8.039 1 51.47 76 ASP A N 1
ATOM 584 C CA . ASP A 1 76 ? -12.906 -0.039 8.875 1 51.47 76 ASP A CA 1
ATOM 585 C C . ASP A 1 76 ? -11.484 0.292 9.32 1 51.47 76 ASP A C 1
ATOM 587 O O . ASP A 1 76 ? -11.258 1.321 9.961 1 51.47 76 ASP A O 1
ATOM 591 N N . GLN A 1 77 ? -10.555 -0.705 8.781 1 59.28 77 GLN A N 1
ATOM 592 C CA . GLN A 1 77 ? -9.352 -0.523 9.594 1 59.28 7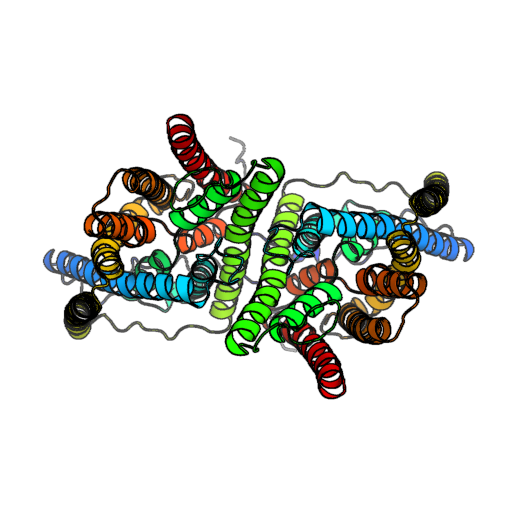7 GLN A CA 1
ATOM 593 C C . GLN A 1 77 ? -8.266 0.21 8.812 1 59.28 77 GLN A C 1
ATOM 595 O O . GLN A 1 77 ? -7.25 0.614 9.375 1 59.28 77 GLN A O 1
ATOM 600 N N . PHE A 1 78 ? -8.398 0.592 7.699 1 70.25 78 PHE A N 1
ATOM 601 C CA . PHE A 1 78 ? -7.336 1.294 6.988 1 70.25 78 PHE A CA 1
ATOM 602 C C . PHE A 1 78 ? -7.906 2.432 6.148 1 70.25 78 PHE A C 1
ATOM 604 O O . PHE A 1 78 ? -7.738 2.455 4.93 1 70.25 78 PHE A O 1
ATOM 611 N N . THR A 1 79 ? -8.406 3.178 6.645 1 74.5 79 THR A N 1
ATOM 612 C CA . THR A 1 79 ? -9.133 4.273 6.023 1 74.5 79 THR A CA 1
ATOM 613 C C . THR A 1 79 ? -8.172 5.277 5.391 1 74.5 79 THR A C 1
ATOM 615 O O . THR A 1 79 ? -8.555 6.023 4.484 1 74.5 79 THR A O 1
ATOM 618 N N . SER A 1 80 ? -6.891 5.293 6.008 1 83.38 80 SER A N 1
ATOM 619 C CA . SER A 1 80 ? -5.934 6.301 5.559 1 83.38 80 SER A CA 1
ATOM 620 C C . SER A 1 80 ? -5.211 5.852 4.293 1 83.38 80 SER A C 1
ATOM 622 O O . SER A 1 80 ? -4.418 6.602 3.723 1 83.38 80 SER A O 1
ATOM 624 N N . LEU A 1 81 ? -5.598 4.684 3.615 1 83.69 81 LEU A N 1
ATOM 625 C CA . LEU A 1 81 ? -4.809 4.086 2.545 1 83.69 81 LEU A CA 1
ATOM 626 C C . LEU A 1 81 ? -4.883 4.934 1.277 1 83.69 81 LEU A C 1
ATOM 628 O O . LEU A 1 81 ? -3.855 5.254 0.678 1 83.69 81 LEU A O 1
ATOM 632 N N . TRP A 1 82 ? -5.98 5.355 1.233 1 86.44 82 TRP A N 1
ATOM 633 C CA . TRP A 1 82 ? -6.133 6.074 -0.028 1 86.44 82 TRP A CA 1
ATOM 634 C C . TRP A 1 82 ? -5.461 7.441 0.04 1 86.44 82 TRP A C 1
ATOM 636 O O . TRP A 1 82 ? -4.871 7.898 -0.941 1 86.44 82 TRP A O 1
ATOM 646 N N . ALA A 1 83 ? -5.691 8.008 0.969 1 92.19 83 ALA A N 1
ATOM 647 C CA . ALA A 1 83 ? -5.039 9.297 1.157 1 92.19 83 ALA A CA 1
ATOM 648 C C . ALA A 1 83 ? -3.527 9.18 1.006 1 92.19 83 ALA A C 1
ATOM 650 O O . ALA A 1 83 ? -2.885 10.039 0.405 1 92.19 83 ALA A O 1
ATOM 651 N N . GLN A 1 84 ? -3.016 8.102 1.589 1 93.88 84 GLN A N 1
ATOM 652 C CA . GLN A 1 84 ? -1.587 7.832 1.471 1 93.88 84 GLN A CA 1
ATOM 653 C C . GLN A 1 84 ? -1.185 7.625 0.013 1 93.88 84 GLN A C 1
ATOM 655 O O . GLN A 1 84 ? -0.177 8.172 -0.442 1 93.88 84 GLN A O 1
ATOM 660 N N . VAL A 1 85 ? -1.927 6.938 -0.753 1 92.69 85 VAL A N 1
ATOM 661 C CA . VAL A 1 85 ? -1.628 6.594 -2.139 1 92.69 85 VAL A CA 1
ATOM 662 C C . VAL A 1 85 ? -1.7 7.848 -3.008 1 92.69 85 VAL A C 1
ATOM 664 O O . VAL A 1 85 ? -0.792 8.117 -3.799 1 92.69 85 VAL A O 1
ATOM 667 N N . ILE A 1 86 ? -2.742 8.562 -2.682 1 94.06 86 ILE A N 1
ATOM 668 C CA . ILE A 1 86 ? -2.928 9.758 -3.504 1 94.06 86 ILE A CA 1
ATOM 669 C C . ILE A 1 86 ? -1.819 10.766 -3.209 1 94.06 86 ILE A C 1
ATOM 671 O O . ILE A 1 86 ? -1.184 11.281 -4.129 1 94.06 86 ILE A O 1
ATOM 675 N N . GLY A 1 87 ? -1.65 10.977 -1.976 1 97.38 87 GLY A N 1
ATOM 676 C CA . GLY A 1 87 ? -0.631 11.945 -1.601 1 97.38 87 GLY A CA 1
ATOM 677 C C . GLY A 1 87 ? 0.757 11.562 -2.084 1 97.38 87 GLY A C 1
ATOM 678 O O . GLY A 1 87 ? 1.505 12.414 -2.566 1 97.38 87 GLY A O 1
ATOM 679 N N . THR A 1 88 ? 1.104 10.281 -2.023 1 97.38 88 THR A N 1
ATOM 680 C CA . THR A 1 88 ? 2.438 9.844 -2.424 1 97.38 88 THR A CA 1
ATOM 681 C C . THR A 1 88 ? 2.576 9.852 -3.943 1 97.38 88 THR A C 1
ATOM 683 O O . THR A 1 88 ? 3.66 10.109 -4.473 1 97.38 88 THR A O 1
ATOM 686 N N . GLY A 1 89 ? 1.508 9.539 -4.598 1 97.19 89 GLY A N 1
ATOM 687 C CA . GLY A 1 89 ? 1.547 9.664 -6.043 1 97.19 89 GLY A CA 1
ATOM 688 C C . GLY A 1 89 ? 1.786 11.078 -6.52 1 97.19 89 GLY A C 1
ATOM 689 O O . GLY A 1 89 ? 2.592 11.312 -7.422 1 97.19 89 GLY A O 1
ATOM 690 N N . VAL A 1 90 ? 1.183 11.977 -5.809 1 97.31 90 VAL A N 1
ATOM 691 C CA . VAL A 1 90 ? 1.285 13.367 -6.223 1 97.31 90 VAL A CA 1
ATOM 692 C C . VAL A 1 90 ? 2.678 13.906 -5.898 1 97.31 90 VAL A C 1
ATOM 694 O O . VAL A 1 90 ? 3.295 14.586 -6.723 1 97.31 90 VAL A O 1
ATOM 697 N N . ILE A 1 91 ? 3.01 13.477 -4.895 1 97.06 91 ILE A N 1
ATOM 698 C CA . ILE A 1 91 ? 4.328 14 -4.559 1 97.06 91 ILE A CA 1
ATOM 699 C C . ILE A 1 91 ? 5.383 13.367 -5.465 1 97.06 91 ILE A C 1
ATOM 701 O O . ILE A 1 91 ? 6.395 13.992 -5.785 1 97.06 91 ILE A O 1
ATOM 705 N N . GLY A 1 92 ? 5.273 12.164 -5.793 1 96.94 92 GLY A N 1
ATOM 706 C CA . GLY A 1 92 ? 6.164 11.57 -6.777 1 96.94 92 GLY A CA 1
ATOM 707 C C . GLY A 1 92 ? 6.242 12.359 -8.07 1 96.94 92 GLY A C 1
ATOM 708 O O . GLY A 1 92 ? 7.328 12.555 -8.617 1 96.94 92 GLY A O 1
ATOM 709 N N . TYR A 1 93 ? 5.074 12.734 -8.469 1 96.44 93 TYR A N 1
ATOM 710 C CA . TYR A 1 93 ? 5.02 13.57 -9.664 1 96.44 93 TYR A CA 1
ATOM 711 C C . TYR A 1 93 ? 5.711 14.906 -9.422 1 96.44 93 TYR A C 1
ATOM 713 O O . TYR A 1 93 ? 6.465 15.383 -10.273 1 96.44 93 TYR A O 1
ATOM 721 N N . LEU A 1 94 ? 5.598 15.5 -8.227 1 92.62 94 LEU A N 1
ATOM 722 C CA . LEU A 1 94 ? 6.105 16.844 -7.938 1 92.62 94 LEU A CA 1
ATOM 723 C C . LEU A 1 94 ? 7.625 16.828 -7.793 1 92.62 94 LEU A C 1
ATOM 725 O O . LEU A 1 94 ? 8.305 17.75 -8.234 1 92.62 94 LEU A O 1
ATOM 729 N N . VAL A 1 95 ? 7.977 15.711 -7.348 1 94.06 95 VAL A N 1
ATOM 730 C CA . VAL A 1 95 ? 9.414 15.633 -7.129 1 94.06 95 VAL A CA 1
ATOM 731 C C . VAL A 1 95 ? 10.148 15.625 -8.469 1 94.06 95 VAL A C 1
ATOM 733 O O . VAL A 1 95 ? 11.188 16.266 -8.625 1 94.06 95 VAL A O 1
ATOM 736 N N . ILE A 1 96 ? 9.773 14.914 -9.258 1 90.31 96 ILE A N 1
ATOM 737 C CA . ILE A 1 96 ? 10.391 14.836 -10.578 1 90.31 96 ILE A CA 1
ATOM 738 C C . ILE A 1 96 ? 10.289 16.188 -11.281 1 90.31 96 ILE A C 1
ATOM 740 O O . ILE A 1 96 ? 11.188 16.578 -12.023 1 90.31 96 ILE A O 1
ATOM 744 N N . ASN A 1 97 ? 9.047 16.953 -11.164 1 94.44 97 ASN A N 1
ATOM 745 C CA . ASN A 1 97 ? 8.812 18.219 -11.844 1 94.44 97 ASN A CA 1
ATOM 746 C C . ASN A 1 97 ? 9.125 19.406 -10.938 1 94.44 97 ASN A C 1
ATOM 748 O O . ASN A 1 97 ? 8.609 20.516 -11.156 1 94.44 97 ASN A O 1
ATOM 752 N N . LYS A 1 98 ? 9.961 19.109 -9.969 1 90.12 98 LYS A N 1
ATOM 753 C CA . LYS A 1 98 ? 10.273 20.156 -9.008 1 90.12 98 LYS A CA 1
ATOM 754 C C . LYS A 1 98 ? 10.867 21.375 -9.703 1 90.12 98 LYS A C 1
ATOM 756 O O . LYS A 1 98 ? 10.57 22.516 -9.336 1 90.12 98 LYS A O 1
ATOM 761 N N . SER A 1 99 ? 11.57 21.25 -10.516 1 87.06 99 SER A N 1
ATOM 762 C CA . SER A 1 99 ? 12.25 22.344 -11.188 1 87.06 99 SER A CA 1
ATOM 763 C C . SER A 1 99 ? 11.273 23.188 -12.008 1 87.06 99 SER A C 1
ATOM 765 O O . SER A 1 99 ? 11.523 24.359 -12.273 1 87.06 99 SER A O 1
ATOM 767 N N . ASN A 1 100 ? 10.273 22.516 -12.414 1 87.38 100 ASN A N 1
ATOM 768 C CA . ASN A 1 100 ? 9.305 23.203 -13.25 1 87.38 100 ASN A CA 1
ATOM 769 C C . ASN A 1 100 ? 8.297 23.984 -12.414 1 87.38 100 ASN A C 1
ATOM 771 O O . ASN A 1 100 ? 7.566 24.828 -12.938 1 87.38 100 ASN A O 1
ATOM 775 N N . ILE A 1 101 ? 8.328 23.859 -11.188 1 86.06 101 ILE A N 1
ATOM 776 C CA . ILE A 1 101 ? 7.332 24.469 -10.312 1 86.06 101 ILE A CA 1
ATOM 777 C C . ILE A 1 101 ? 8.016 25.422 -9.328 1 86.06 101 ILE A C 1
ATOM 779 O O . ILE A 1 101 ? 9.094 25.109 -8.805 1 86.06 101 ILE A O 1
ATOM 783 N N . ASN A 1 102 ? 7.426 26.484 -9.172 1 83.62 102 ASN A N 1
ATOM 784 C CA . ASN A 1 102 ? 8.023 27.422 -8.234 1 83.62 102 ASN A CA 1
ATOM 785 C C . ASN A 1 102 ? 8.023 26.891 -6.809 1 83.62 102 ASN A C 1
ATOM 787 O O . ASN A 1 102 ? 7.18 26.062 -6.457 1 83.62 102 ASN A O 1
ATOM 791 N N . ASN A 1 103 ? 8.742 27.406 -6.09 1 81.5 103 ASN A N 1
ATOM 792 C CA . ASN A 1 103 ? 9.031 26.844 -4.773 1 81.5 103 ASN A CA 1
ATOM 793 C C . ASN A 1 103 ? 7.844 27 -3.826 1 81.5 103 ASN A C 1
ATOM 795 O O . ASN A 1 103 ? 7.586 26.109 -3.012 1 81.5 103 ASN A O 1
ATOM 799 N N . VAL A 1 104 ? 7.129 28.203 -3.846 1 85.31 104 VAL A N 1
ATOM 800 C CA . VAL A 1 104 ? 6.004 28.438 -2.947 1 85.31 104 VAL A CA 1
ATOM 801 C C . VAL A 1 104 ? 4.883 27.453 -3.25 1 85.31 104 VAL A C 1
ATOM 803 O O . VAL A 1 104 ? 4.344 26.812 -2.34 1 85.31 104 VAL A O 1
ATOM 806 N N . LEU A 1 105 ? 4.789 27.266 -4.504 1 86.31 105 LEU A N 1
ATOM 807 C CA . LEU A 1 105 ? 3.744 26.344 -4.918 1 86.31 105 LEU A CA 1
ATOM 808 C C . LEU A 1 105 ? 4.145 24.906 -4.621 1 86.31 105 LEU A C 1
ATOM 810 O O . LEU A 1 105 ? 3.314 24.094 -4.195 1 86.31 105 LEU A O 1
ATOM 814 N N . TYR A 1 106 ? 5.293 24.719 -4.977 1 90.81 106 TYR A N 1
ATOM 815 C CA . TYR A 1 106 ? 5.789 23.375 -4.691 1 90.81 106 TYR A CA 1
ATOM 816 C C . TYR A 1 106 ? 5.641 23.031 -3.211 1 90.81 106 TYR A C 1
ATOM 818 O O . TYR A 1 106 ? 5.156 21.953 -2.857 1 90.81 106 TYR A O 1
ATOM 826 N N . THR A 1 107 ? 6.164 23.938 -2.334 1 91.06 107 THR A N 1
ATOM 827 C CA . THR A 1 107 ? 6.094 23.719 -0.894 1 91.06 107 THR A CA 1
ATOM 828 C C . THR A 1 107 ? 4.641 23.625 -0.431 1 91.06 107 THR A C 1
ATOM 830 O O . THR A 1 107 ? 4.316 22.812 0.436 1 91.06 107 THR A O 1
ATOM 833 N N . SER A 1 108 ? 3.793 24.438 -1.016 1 93.56 108 SER A N 1
ATOM 834 C CA . SER A 1 108 ? 2.375 24.391 -0.672 1 93.56 108 SER A CA 1
ATOM 835 C C . SER A 1 108 ? 1.759 23.047 -1.059 1 93.56 108 SER A C 1
ATOM 837 O O . SER A 1 108 ? 0.972 22.484 -0.3 1 93.56 108 SER A O 1
ATOM 839 N N . LEU A 1 109 ? 2.215 22.594 -2.143 1 95.25 109 LEU A N 1
ATOM 840 C CA . LEU A 1 109 ? 1.625 21.344 -2.627 1 95.25 109 LEU A CA 1
ATOM 841 C C . LEU A 1 109 ? 2.279 20.141 -1.96 1 95.25 109 LEU A C 1
ATOM 843 O O . LEU A 1 109 ? 1.587 19.234 -1.471 1 95.25 109 LEU A O 1
ATOM 847 N N . ALA A 1 110 ? 3.482 20.141 -2.041 1 96.06 110 ALA A N 1
ATOM 848 C CA . ALA A 1 110 ? 4.219 19 -1.507 1 96.06 110 ALA A CA 1
ATOM 849 C C . ALA A 1 110 ? 4.078 18.922 0.011 1 96.06 110 ALA A C 1
ATOM 851 O O . ALA A 1 110 ? 3.6 17.922 0.544 1 96.06 110 ALA A O 1
ATOM 852 N N . THR A 1 111 ? 4.52 19.969 0.702 1 95.25 111 THR A N 1
ATOM 853 C CA . THR A 1 111 ? 4.504 19.984 2.16 1 95.25 111 THR A CA 1
ATOM 854 C C . THR A 1 111 ? 3.1 20.281 2.68 1 95.25 111 THR A C 1
ATOM 856 O O . THR A 1 111 ? 2.633 19.641 3.627 1 95.25 111 THR A O 1
ATOM 859 N N . GLY A 1 112 ? 2.363 21.25 2.111 1 96.94 112 GLY A N 1
ATOM 860 C CA . GLY A 1 112 ? 1.037 21.641 2.561 1 96.94 112 GLY A CA 1
ATOM 861 C C . GLY A 1 112 ? -0.032 20.609 2.236 1 96.94 112 GLY A C 1
ATOM 862 O O . GLY A 1 112 ? -0.613 20.016 3.141 1 96.94 112 GLY A O 1
ATOM 863 N N . LEU A 1 113 ? -0.073 20.328 0.966 1 97.5 113 LEU A N 1
ATOM 864 C CA . LEU A 1 113 ? -1.15 19.453 0.512 1 97.5 113 LEU A CA 1
ATOM 865 C C . LEU A 1 113 ? -0.801 18 0.751 1 97.5 113 LEU A C 1
ATOM 867 O O . LEU A 1 113 ? -1.469 17.312 1.532 1 97.5 113 LEU A O 1
ATOM 871 N N . CYS A 1 114 ? 0.153 17.562 0.113 1 98.06 114 CYS A N 1
ATOM 872 C CA . CYS A 1 114 ? 0.492 16.141 0.205 1 98.06 114 CYS A CA 1
ATOM 873 C C . CYS A 1 114 ? 0.833 15.758 1.639 1 98.06 114 CYS A C 1
ATOM 875 O O . CYS A 1 114 ? 0.409 14.703 2.121 1 98.06 114 CYS A O 1
ATOM 877 N N . GLY A 1 115 ? 1.628 16.594 2.24 1 97.56 115 GLY A N 1
ATOM 878 C CA . GLY A 1 115 ? 2.002 16.312 3.619 1 97.56 115 GLY A CA 1
ATOM 879 C C . GLY A 1 115 ? 0.811 16.219 4.555 1 97.56 115 GLY A C 1
ATOM 880 O O . GLY A 1 115 ? 0.838 15.469 5.527 1 97.56 115 GLY A O 1
ATOM 881 N N . SER A 1 116 ? -0.169 17 4.27 1 98 116 SER A N 1
ATOM 882 C CA . SER A 1 116 ? -1.34 17 5.141 1 98 116 SER A CA 1
ATOM 883 C C . SER A 1 116 ? -2.365 15.961 4.688 1 98 116 SER A C 1
ATOM 885 O O . SER A 1 116 ? -3.262 15.602 5.449 1 98 116 SER A O 1
ATOM 887 N N . LEU A 1 117 ? -2.189 15.672 3.561 1 97.75 117 LEU A N 1
ATOM 888 C CA . LEU A 1 117 ? -3.057 14.625 3.023 1 97.75 117 LEU A CA 1
ATOM 889 C C . LEU A 1 117 ? -2.668 13.258 3.576 1 97.75 117 LEU A C 1
ATOM 891 O O . LEU A 1 117 ? -3.537 12.43 3.863 1 97.75 117 LEU A O 1
ATOM 895 N N . THR A 1 118 ? -1.494 13.039 3.588 1 97.75 118 THR A N 1
ATOM 896 C CA . THR A 1 118 ? -0.991 11.781 4.133 1 97.75 118 THR A CA 1
ATOM 897 C C . THR A 1 118 ? -0.704 11.914 5.625 1 97.75 118 THR A C 1
ATOM 899 O O . THR A 1 118 ? -0.493 13.016 6.125 1 97.75 118 THR A O 1
ATOM 902 N N . THR A 1 119 ? -0.697 10.914 6.297 1 97.38 119 THR A N 1
ATOM 903 C CA . THR A 1 119 ? -0.454 10.953 7.734 1 97.38 119 THR A CA 1
ATOM 904 C C . THR A 1 119 ? 0.229 9.672 8.195 1 97.38 119 THR A C 1
ATOM 906 O O . THR A 1 119 ? -0.23 8.57 7.891 1 97.38 119 THR A O 1
ATOM 909 N N . PHE A 1 120 ? 1.192 9.789 8.867 1 97.81 120 PHE A N 1
ATOM 910 C CA . PHE A 1 120 ? 1.981 8.688 9.406 1 97.81 120 PHE A CA 1
ATOM 911 C C . PHE A 1 120 ? 1.409 8.219 10.734 1 97.81 120 PHE A C 1
ATOM 913 O O . PHE A 1 120 ? 1.4 7.016 11.023 1 97.81 120 PHE A O 1
ATOM 920 N N . SER A 1 121 ? 1.009 9.102 11.5 1 97.81 121 SER A N 1
ATOM 921 C CA . SER A 1 121 ? 0.532 8.797 12.844 1 97.81 121 SER A CA 1
ATOM 922 C C . SER A 1 121 ? -0.714 7.922 12.805 1 97.81 121 SER A C 1
ATOM 924 O O . SER A 1 121 ? -0.786 6.906 13.508 1 97.81 121 SER A O 1
ATOM 926 N N . THR A 1 122 ? -1.691 8.242 11.945 1 94.5 122 THR A N 1
ATOM 927 C CA . THR A 1 122 ? -2.936 7.484 11.875 1 94.5 122 THR A CA 1
ATOM 928 C C . THR A 1 122 ? -2.682 6.082 11.32 1 94.5 122 THR A C 1
ATOM 930 O O . THR A 1 122 ? -3.217 5.102 11.844 1 94.5 122 THR A O 1
ATOM 933 N N . TRP A 1 123 ? -1.91 6.145 10.258 1 94.69 123 TRP A N 1
ATOM 934 C CA . TRP A 1 123 ? -1.562 4.855 9.672 1 94.69 123 TRP A CA 1
ATOM 935 C C . TRP A 1 123 ? -0.982 3.916 10.719 1 94.69 123 TRP A C 1
ATOM 937 O O . TRP A 1 123 ? -1.417 2.768 10.844 1 94.69 123 TRP A O 1
ATOM 947 N N . ASN A 1 124 ? -0.012 4.227 11.508 1 96.62 124 ASN A N 1
ATOM 948 C CA . ASN A 1 124 ? 0.646 3.418 12.531 1 96.62 124 ASN A CA 1
ATOM 949 C C . ASN A 1 124 ? -0.29 3.121 13.703 1 96.62 124 ASN A C 1
ATOM 951 O O . ASN A 1 124 ? -0.192 2.066 14.328 1 96.62 124 ASN A O 1
ATOM 955 N N . ALA A 1 125 ? -1.231 4.148 13.969 1 93.75 125 ALA A N 1
ATOM 956 C CA . ALA A 1 125 ? -2.209 3.869 15.023 1 93.75 125 ALA A CA 1
ATOM 957 C C . ALA A 1 125 ? -3.15 2.742 14.609 1 93.75 125 ALA A C 1
ATOM 959 O O . ALA A 1 125 ? -3.475 1.868 15.414 1 93.75 125 ALA A O 1
ATOM 960 N N . GLU A 1 126 ? -3.443 2.898 13.414 1 91.56 126 GLU A N 1
ATOM 961 C CA . GLU A 1 126 ? -4.305 1.843 12.891 1 91.56 126 GLU A CA 1
ATOM 962 C C . GLU A 1 126 ? -3.629 0.478 12.992 1 91.56 126 GLU A C 1
ATOM 964 O O . GLU A 1 126 ? -4.27 -0.513 13.352 1 91.56 126 GLU A O 1
ATOM 969 N N . SER A 1 127 ? -2.426 0.345 12.602 1 92.12 127 SER A N 1
ATOM 970 C CA . SER A 1 127 ? -1.683 -0.907 12.695 1 92.12 127 SER A CA 1
ATOM 971 C C . SER A 1 127 ? -1.609 -1.396 14.141 1 92.12 127 SER A C 1
ATOM 973 O O . SER A 1 127 ? -1.836 -2.576 14.414 1 92.12 127 SER A O 1
ATOM 975 N N . ALA A 1 128 ? -1.291 -0.516 15.008 1 93.62 128 ALA A N 1
ATOM 976 C CA . ALA A 1 128 ? -1.148 -0.888 16.406 1 93.62 128 ALA A CA 1
ATOM 977 C C . ALA A 1 128 ? -2.471 -1.388 16.984 1 93.62 128 ALA A C 1
ATOM 979 O O . ALA A 1 128 ? -2.496 -2.344 17.766 1 93.62 128 ALA A O 1
ATOM 980 N N . LEU A 1 129 ? -3.561 -0.703 16.594 1 88.31 129 LEU A N 1
ATOM 981 C CA . LEU A 1 129 ? -4.883 -1.096 17.062 1 88.31 129 LEU A CA 1
ATOM 982 C C . LEU A 1 129 ? -5.238 -2.5 16.594 1 88.31 129 LEU A C 1
ATOM 984 O O . LEU A 1 129 ? -5.781 -3.303 17.359 1 88.31 129 LEU A O 1
ATOM 988 N N . VAL A 1 130 ? -4.934 -2.68 15.32 1 84.88 130 VAL A N 1
ATOM 989 C CA . VAL A 1 130 ? -5.242 -3.986 14.75 1 84.88 130 VAL A CA 1
ATOM 990 C C . VAL A 1 130 ? -4.34 -5.047 15.383 1 84.88 130 VAL A C 1
ATOM 992 O O . VAL A 1 130 ? -4.785 -6.164 15.656 1 84.88 130 VAL A O 1
ATOM 995 N N . LEU A 1 131 ? -3.002 -4.637 15.656 1 86.81 131 LEU A N 1
ATOM 996 C CA . LEU A 1 131 ? -2.045 -5.551 16.266 1 86.81 131 LEU A CA 1
ATOM 997 C C . LEU A 1 131 ? -2.506 -5.957 17.672 1 86.81 131 LEU A C 1
ATOM 999 O O . LEU A 1 131 ? -2.414 -7.129 18.047 1 86.81 131 LEU A O 1
ATOM 1003 N N . LEU A 1 132 ? -3.15 -5.152 18.188 1 87.25 132 LEU A N 1
ATOM 1004 C CA . LEU A 1 132 ? -3.559 -5.402 19.562 1 87.25 132 LEU A CA 1
ATOM 1005 C C . LEU A 1 132 ? -5.027 -5.801 19.625 1 87.25 132 LEU A C 1
ATOM 1007 O O . LEU A 1 132 ? -5.531 -6.152 20.688 1 87.25 132 LEU A O 1
ATOM 1011 N N . GLN A 1 133 ? -5.531 -5.684 18.578 1 86.69 133 GLN A N 1
ATOM 1012 C CA . GLN A 1 133 ? -6.949 -6.012 18.484 1 86.69 133 GLN A CA 1
ATOM 1013 C C . GLN A 1 133 ? -7.77 -5.168 19.469 1 86.69 133 GLN A C 1
ATOM 1015 O O . GLN A 1 133 ? -8.586 -5.703 20.219 1 86.69 133 GLN A O 1
ATOM 1020 N N . LEU A 1 134 ? -7.523 -3.836 19.297 1 86.5 134 LEU A N 1
ATOM 1021 C CA . LEU A 1 134 ? -8.227 -2.861 20.141 1 86.5 134 LEU A CA 1
ATOM 1022 C C . LEU A 1 134 ? -9.234 -2.07 19.312 1 86.5 134 LEU A C 1
ATOM 1024 O O . LEU A 1 134 ? -9.008 -1.806 18.125 1 86.5 134 LEU A O 1
ATOM 1028 N N . ASN A 1 135 ? -10.117 -2.037 20.109 1 84.12 135 ASN A N 1
ATOM 1029 C CA . ASN A 1 135 ? -11.078 -1.116 19.5 1 84.12 135 ASN A CA 1
ATOM 1030 C C . ASN A 1 135 ? -10.547 0.315 19.5 1 84.12 135 ASN A C 1
ATOM 1032 O O . ASN A 1 135 ? -10 0.786 20.5 1 84.12 135 ASN A O 1
ATOM 1036 N N . GLU A 1 136 ? -10.812 1.198 18.328 1 81.38 136 GLU A N 1
ATOM 1037 C CA . GLU A 1 136 ? -10.227 2.529 18.188 1 81.38 136 GLU A CA 1
ATOM 1038 C C . GLU A 1 136 ? -10.867 3.516 19.172 1 81.38 136 GLU A C 1
ATOM 1040 O O . GLU A 1 136 ? -10.18 4.367 19.734 1 81.38 136 GLU A O 1
ATOM 1045 N N . SER A 1 137 ? -12.008 3.332 19.547 1 83.5 137 SER A N 1
ATOM 1046 C CA . SER A 1 137 ? -12.75 4.297 20.344 1 83.5 137 SER A CA 1
ATOM 1047 C C . SER A 1 137 ? -12.555 4.035 21.844 1 83.5 137 SER A C 1
ATOM 1049 O O . SER A 1 137 ? -12.562 4.969 22.641 1 83.5 137 SER A O 1
ATOM 1051 N N . THR A 1 138 ? -12.492 2.664 22.188 1 82.38 138 THR A N 1
ATOM 1052 C CA . THR A 1 138 ? -12.469 2.322 23.609 1 82.38 138 THR A CA 1
ATOM 1053 C C . THR A 1 138 ? -11.07 1.861 24.031 1 82.38 138 THR A C 1
ATOM 1055 O O . THR A 1 138 ? -10.75 1.842 25.219 1 82.38 138 THR A O 1
ATOM 1058 N N . LEU A 1 139 ? -10.109 1.661 23.172 1 86.94 139 LEU A N 1
ATOM 1059 C CA . LEU A 1 139 ? -8.781 1.099 23.406 1 86.94 139 LEU A CA 1
ATOM 1060 C C . LEU A 1 139 ? -8.867 -0.142 24.297 1 86.94 139 LEU A C 1
ATOM 1062 O O . LEU A 1 139 ? -7.988 -0.376 25.125 1 86.94 139 LEU A O 1
ATOM 1066 N N . VAL A 1 140 ? -10.133 -0.99 24.062 1 80.94 140 VAL A N 1
ATOM 1067 C CA . VAL A 1 140 ? -10.336 -2.266 24.734 1 80.94 140 VAL A CA 1
ATOM 1068 C C . VAL A 1 140 ? -10.352 -3.398 23.719 1 80.94 140 VAL A C 1
ATOM 1070 O O . VAL A 1 140 ? -10.664 -3.182 22.531 1 80.94 140 VAL A O 1
ATOM 1073 N N . THR A 1 141 ? -9.867 -4.348 24.281 1 81.88 141 THR A N 1
ATOM 1074 C CA . THR A 1 141 ? -9.75 -5.52 23.422 1 81.88 141 THR A CA 1
ATOM 1075 C C . THR A 1 141 ? -11.117 -5.938 22.891 1 81.88 141 THR A C 1
ATOM 1077 O O . THR A 1 141 ? -12.109 -5.91 23.609 1 81.88 141 THR A O 1
ATOM 1080 N N . ILE A 1 142 ? -11.352 -6.18 21.688 1 71.44 142 ILE A N 1
ATOM 1081 C CA . ILE A 1 142 ? -12.602 -6.551 21.047 1 71.44 142 ILE A CA 1
ATOM 1082 C C . ILE A 1 142 ? -12.945 -8 21.391 1 71.44 142 ILE A C 1
ATOM 1084 O O . ILE A 1 142 ? -14.07 -8.297 21.797 1 71.44 142 ILE A O 1
ATOM 1088 N N . ASN A 1 143 ? -12.25 -8.836 21.078 1 69 143 ASN A N 1
ATOM 1089 C CA . ASN A 1 143 ? -12.438 -10.258 21.328 1 69 143 ASN A CA 1
ATOM 1090 C C . ASN A 1 143 ? -11.195 -10.891 21.953 1 69 143 ASN A C 1
ATOM 1092 O O . ASN A 1 143 ? -10.242 -10.188 22.281 1 69 143 ASN A O 1
ATOM 1096 N N . ARG A 1 144 ? -11.391 -12.188 22.297 1 69.19 144 ARG A N 1
ATOM 1097 C CA . ARG A 1 144 ? -10.188 -12.906 22.719 1 69.19 144 ARG A CA 1
ATOM 1098 C C . ARG A 1 144 ? -9.055 -12.711 21.734 1 69.19 144 ARG A C 1
ATOM 1100 O O . ARG A 1 144 ? -9.172 -13.078 20.562 1 69.19 144 ARG A O 1
ATOM 1107 N N . PRO A 1 145 ? -8.305 -11.938 22.234 1 70.94 145 PRO A N 1
ATOM 1108 C CA . PRO A 1 145 ? -7.234 -11.539 21.312 1 70.94 145 PRO A CA 1
ATOM 1109 C C . PRO A 1 145 ? -6.453 -12.727 20.75 1 70.94 145 PRO A C 1
ATOM 1111 O O . PRO A 1 145 ? -6.094 -13.641 21.5 1 70.94 145 PRO A O 1
ATOM 1114 N N . ASP A 1 146 ? -6.559 -12.922 19.547 1 79.44 146 ASP A N 1
ATOM 1115 C CA . ASP A 1 146 ? -5.609 -13.773 18.844 1 79.44 146 ASP A CA 1
ATOM 1116 C C . ASP A 1 146 ? -4.371 -12.992 18.406 1 79.44 146 ASP A C 1
ATOM 1118 O O . ASP A 1 146 ? -4.375 -12.328 17.375 1 79.44 146 ASP A O 1
ATOM 1122 N N . TYR A 1 147 ? -3.402 -13.086 19.219 1 76.88 147 TYR A N 1
ATOM 1123 C CA . TYR A 1 147 ? -2.215 -12.25 19.078 1 76.88 147 TYR A CA 1
ATOM 1124 C C . TYR A 1 147 ? -1.479 -12.555 17.781 1 76.88 147 TYR A C 1
ATOM 1126 O O . TYR A 1 147 ? -0.824 -11.68 17.203 1 76.88 147 TYR A O 1
ATOM 1134 N N . VAL A 1 148 ? -1.665 -13.711 17.312 1 77.56 148 VAL A N 1
ATOM 1135 C CA . VAL A 1 148 ? -0.982 -14.055 16.078 1 77.56 148 VAL A CA 1
ATOM 1136 C C . VAL A 1 148 ? -1.702 -13.414 14.891 1 77.56 148 VAL A C 1
ATOM 1138 O O . VAL A 1 148 ? -1.074 -12.758 14.055 1 77.56 148 VAL A O 1
ATOM 1141 N N . LYS A 1 149 ? -2.943 -13.57 14.922 1 77.19 149 LYS A N 1
ATOM 1142 C CA . LYS A 1 149 ? -3.732 -12.984 13.844 1 77.19 149 LYS A CA 1
ATOM 1143 C C . LYS A 1 149 ? -3.605 -11.461 13.836 1 77.19 149 LYS A C 1
ATOM 1145 O O . LYS A 1 149 ? -3.488 -10.852 12.773 1 77.19 149 LYS A O 1
ATOM 1150 N N . GLY A 1 150 ? -3.738 -10.898 15.172 1 81.81 150 GLY A N 1
ATOM 1151 C CA . GLY A 1 150 ? -3.578 -9.453 15.305 1 81.81 150 GLY A CA 1
ATOM 1152 C C . GLY A 1 150 ? -2.207 -8.969 14.875 1 81.81 150 GLY A C 1
ATOM 1153 O O . GLY A 1 150 ? -2.094 -7.949 14.188 1 81.81 150 GLY A O 1
ATOM 1154 N N . GLY A 1 151 ? -1.285 -9.805 15.195 1 84.69 151 GLY A N 1
ATOM 1155 C CA . GLY A 1 151 ? 0.08 -9.453 14.836 1 84.69 151 GLY A CA 1
ATOM 1156 C C . GLY A 1 151 ? 0.32 -9.461 13.336 1 84.69 151 GLY A C 1
ATOM 1157 O O . GLY A 1 151 ? 0.888 -8.516 12.789 1 84.69 151 GLY A O 1
ATOM 1158 N N . VAL A 1 152 ? -0.161 -10.367 12.828 1 80.44 152 VAL A N 1
ATOM 1159 C CA . VAL A 1 152 ? 0.042 -10.5 11.391 1 80.44 152 VAL A CA 1
ATOM 1160 C C . VAL A 1 152 ? -0.731 -9.406 10.656 1 80.44 152 VAL A C 1
ATOM 1162 O O . VAL A 1 152 ? -0.213 -8.789 9.719 1 80.44 152 VAL A O 1
ATOM 1165 N N . SER A 1 153 ? -1.918 -9.281 11.031 1 81.5 153 SER A N 1
ATOM 1166 C CA . SER A 1 153 ? -2.74 -8.258 10.391 1 81.5 153 SER A CA 1
ATOM 1167 C C . SER A 1 153 ? -2.129 -6.871 10.555 1 81.5 153 SER A C 1
ATOM 1169 O O . SER A 1 153 ? -2.162 -6.059 9.625 1 81.5 153 SER A O 1
ATOM 1171 N N . GLY A 1 154 ? -1.678 -6.598 11.859 1 85.56 154 GLY A N 1
ATOM 1172 C CA . GLY A 1 154 ? -1.015 -5.328 12.102 1 85.56 154 GLY A CA 1
ATOM 1173 C C . GLY A 1 154 ? 0.217 -5.125 11.234 1 85.56 154 GLY A C 1
ATOM 1174 O O . GLY A 1 154 ? 0.432 -4.035 10.695 1 85.56 154 GLY A O 1
ATOM 1175 N N . LEU A 1 155 ? 0.901 -6.156 11.086 1 85.94 155 LEU A N 1
ATOM 1176 C CA . LEU A 1 155 ? 2.1 -6.086 10.258 1 85.94 155 LEU A CA 1
ATOM 1177 C C . LEU A 1 155 ? 1.734 -5.871 8.789 1 85.94 155 LEU A C 1
ATOM 1179 O O . LEU A 1 155 ? 2.445 -5.168 8.07 1 85.94 155 LEU A O 1
ATOM 1183 N N . MET A 1 156 ? 0.74 -6.512 8.359 1 83.56 156 MET A N 1
ATOM 1184 C CA . MET A 1 156 ? 0.264 -6.359 6.984 1 83.56 156 MET A CA 1
ATOM 1185 C C . MET A 1 156 ? -0.097 -4.906 6.695 1 83.56 156 MET A C 1
ATOM 1187 O O . MET A 1 156 ? 0.179 -4.398 5.605 1 83.56 156 MET A O 1
ATOM 1191 N N . ILE A 1 157 ? -0.812 -4.312 7.719 1 86.88 157 ILE A N 1
ATOM 1192 C CA . ILE A 1 157 ? -1.194 -2.914 7.547 1 86.88 157 ILE A CA 1
ATOM 1193 C C . ILE A 1 157 ? 0.057 -2.051 7.395 1 86.88 157 ILE A C 1
ATOM 1195 O O . ILE A 1 157 ? 0.086 -1.128 6.578 1 86.88 157 ILE A O 1
ATOM 1199 N N . LEU A 1 158 ? 1.074 -2.416 8.109 1 91.81 158 LEU A N 1
ATOM 1200 C CA . LEU A 1 158 ? 2.332 -1.686 7.9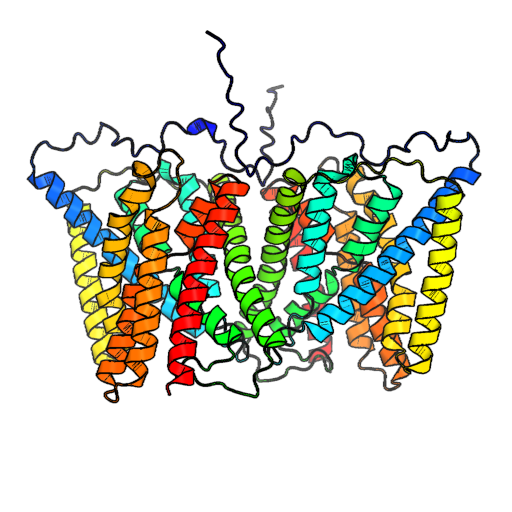92 1 91.81 158 LEU A CA 1
ATOM 1201 C C . LEU A 1 158 ? 2.963 -1.897 6.621 1 91.81 158 LEU A C 1
ATOM 1203 O O . LEU A 1 158 ? 3.418 -0.943 5.988 1 91.81 158 LEU A O 1
ATOM 1207 N N . PHE A 1 159 ? 2.924 -3.039 6.254 1 88.12 159 PHE A N 1
ATOM 1208 C CA . PHE A 1 159 ? 3.545 -3.361 4.977 1 88.12 159 PHE A CA 1
ATOM 1209 C C . PHE A 1 159 ? 2.791 -2.701 3.828 1 88.12 159 PHE A C 1
ATOM 1211 O O . PHE A 1 159 ? 3.404 -2.141 2.916 1 88.12 159 PHE A O 1
ATOM 1218 N N . ILE A 1 160 ? 1.442 -2.871 3.883 1 87.88 160 ILE A N 1
ATOM 1219 C CA . ILE A 1 160 ? 0.602 -2.25 2.863 1 87.88 160 ILE A CA 1
ATOM 1220 C C . ILE A 1 160 ? 0.819 -0.739 2.867 1 87.88 160 ILE A C 1
ATOM 1222 O O . ILE A 1 160 ? 0.84 -0.106 1.81 1 87.88 160 ILE A O 1
ATOM 1226 N N . GLY A 1 161 ? 1.012 -0.209 4.051 1 92.5 161 GLY A N 1
ATOM 1227 C CA . GLY A 1 161 ? 1.167 1.226 4.23 1 92.5 161 GLY A CA 1
ATOM 1228 C C . GLY A 1 161 ? 2.486 1.755 3.699 1 92.5 161 GLY A C 1
ATOM 1229 O O . GLY A 1 161 ? 2.643 2.961 3.502 1 92.5 161 GLY A O 1
ATOM 1230 N N . ILE A 1 162 ? 3.4 0.888 3.469 1 94.44 162 ILE A N 1
ATOM 1231 C CA . ILE A 1 162 ? 4.668 1.263 2.852 1 94.44 162 ILE A CA 1
ATOM 1232 C C . ILE A 1 162 ? 4.652 0.891 1.371 1 94.44 162 ILE A C 1
ATOM 1234 O O . ILE A 1 162 ? 5.023 1.699 0.517 1 94.44 162 ILE A O 1
ATOM 1238 N N . GLY A 1 163 ? 4.219 -0.262 1.179 1 94.19 163 GLY A N 1
ATOM 1239 C CA . GLY A 1 163 ? 4.34 -0.811 -0.163 1 94.19 163 GLY A CA 1
ATOM 1240 C C . GLY A 1 163 ? 3.5 -0.07 -1.188 1 94.19 163 GLY A C 1
ATOM 1241 O O . GLY A 1 163 ? 3.988 0.27 -2.268 1 94.19 163 GLY A O 1
ATOM 1242 N N . LEU A 1 164 ? 2.311 0.074 -0.914 1 93.38 164 LEU A N 1
ATOM 1243 C CA . LEU A 1 164 ? 1.415 0.687 -1.89 1 93.38 164 LEU A CA 1
ATOM 1244 C C . LEU A 1 164 ? 1.811 2.135 -2.156 1 93.38 164 LEU A C 1
ATOM 1246 O O . LEU A 1 164 ? 1.896 2.559 -3.311 1 93.38 164 LEU A O 1
ATOM 1250 N N . PRO A 1 165 ? 2.045 2.982 -0.978 1 96.44 165 PRO A N 1
ATOM 1251 C CA . PRO A 1 165 ? 2.496 4.344 -1.268 1 96.44 165 PRO A CA 1
ATOM 1252 C C . PRO A 1 165 ? 3.814 4.383 -2.037 1 96.44 165 PRO A C 1
ATOM 1254 O O . PRO A 1 165 ? 4.023 5.27 -2.865 1 96.44 165 PRO A O 1
ATOM 1257 N N . LEU A 1 166 ? 4.613 3.43 -1.84 1 95.81 166 LEU A N 1
ATOM 1258 C CA . LEU A 1 166 ? 5.863 3.367 -2.59 1 95.81 166 LEU A CA 1
ATOM 1259 C C . LEU A 1 166 ? 5.594 3.156 -4.078 1 95.81 166 LEU A C 1
ATOM 1261 O O . LEU A 1 166 ? 6.188 3.83 -4.922 1 95.81 166 LEU A O 1
ATOM 1265 N N . SER A 1 167 ? 4.785 2.168 -4.352 1 94.75 167 SER A N 1
ATOM 1266 C CA . SER A 1 167 ? 4.387 1.917 -5.73 1 94.75 167 SER A CA 1
ATOM 1267 C C . SER A 1 167 ? 3.742 3.152 -6.352 1 94.75 167 SER A C 1
ATOM 1269 O O . SER A 1 167 ? 3.953 3.441 -7.531 1 94.75 167 SER A O 1
ATOM 1271 N N . SER A 1 168 ? 2.943 3.822 -5.516 1 95.88 168 SER A N 1
ATOM 1272 C CA . SER A 1 168 ? 2.293 5.035 -5.996 1 95.88 168 SER A CA 1
ATOM 1273 C C . SER A 1 168 ? 3.311 6.141 -6.258 1 95.88 168 SER A C 1
ATOM 1275 O O . SER A 1 168 ? 3.172 6.91 -7.211 1 95.88 168 SER A O 1
ATOM 1277 N N . PHE A 1 169 ? 4.223 6.16 -5.465 1 96.5 169 PHE A N 1
ATOM 1278 C CA . PHE A 1 169 ? 5.289 7.133 -5.672 1 96.5 169 PHE A CA 1
ATOM 1279 C C . PHE A 1 169 ? 6.008 6.875 -6.988 1 96.5 169 PHE A C 1
ATOM 1281 O O . PHE A 1 169 ? 6.262 7.805 -7.758 1 96.5 169 PHE A O 1
ATOM 1288 N N . ILE A 1 170 ? 6.34 5.617 -7.188 1 92.69 170 ILE A N 1
ATOM 1289 C CA . ILE A 1 170 ? 7.051 5.238 -8.406 1 92.69 170 ILE A CA 1
ATOM 1290 C C . ILE A 1 170 ? 6.18 5.531 -9.625 1 92.69 170 ILE A C 1
ATOM 1292 O O . ILE A 1 170 ? 6.66 6.074 -10.625 1 92.69 170 ILE A O 1
ATOM 1296 N N . PHE A 1 171 ? 4.902 5.238 -9.492 1 94.19 171 PHE A N 1
ATOM 1297 C CA . PHE A 1 171 ? 3.975 5.555 -10.57 1 94.19 171 PHE A CA 1
ATOM 1298 C C . PHE A 1 171 ? 3.93 7.055 -10.82 1 94.19 171 PHE A C 1
ATOM 1300 O O . PHE A 1 171 ? 4.008 7.504 -11.969 1 94.19 171 PHE A O 1
ATOM 1307 N N . GLY A 1 172 ? 3.84 7.816 -9.711 1 94.81 172 GLY A N 1
ATOM 1308 C CA . GLY A 1 172 ? 3.826 9.266 -9.828 1 94.81 172 GLY A CA 1
ATOM 1309 C C . GLY A 1 172 ? 5.098 9.82 -10.438 1 94.81 172 GLY A C 1
ATOM 1310 O O . GLY A 1 172 ? 5.047 10.742 -11.266 1 94.81 172 GLY A O 1
ATOM 1311 N N . SER A 1 173 ? 6.074 9.258 -10.086 1 94.06 173 SER A N 1
ATOM 1312 C CA . SER A 1 173 ? 7.359 9.695 -10.617 1 94.06 173 SER A CA 1
ATOM 1313 C C . SER A 1 173 ? 7.469 9.406 -12.109 1 94.06 173 SER A C 1
ATOM 1315 O O . SER A 1 173 ? 7.934 10.258 -12.875 1 94.06 173 SER A O 1
ATOM 1317 N N . ASN A 1 174 ? 7.211 8.164 -12.391 1 92.81 174 ASN A N 1
ATOM 1318 C CA . ASN A 1 174 ? 7.246 7.812 -13.805 1 92.81 174 ASN A CA 1
ATOM 1319 C C . ASN A 1 174 ? 6.301 8.688 -14.625 1 92.81 174 ASN A C 1
ATOM 1321 O O . ASN A 1 174 ? 6.609 9.055 -15.758 1 92.81 174 ASN A O 1
ATOM 1325 N N . MET A 1 175 ? 5.02 8.93 -14.117 1 93.62 175 MET A N 1
ATOM 1326 C CA . MET A 1 175 ? 4.086 9.836 -14.773 1 93.62 175 MET A CA 1
ATOM 1327 C C . MET A 1 175 ? 4.707 11.219 -14.969 1 93.62 175 MET A C 1
ATOM 1329 O O . MET A 1 175 ? 4.484 11.867 -15.992 1 93.62 175 MET A O 1
ATOM 1333 N N . GLY A 1 176 ? 5.496 11.664 -13.906 1 91.94 176 GLY A N 1
ATOM 1334 C CA . GLY A 1 176 ? 6.172 12.953 -13.992 1 91.94 176 GLY A CA 1
ATOM 1335 C C . GLY A 1 176 ? 7.238 12.992 -15.078 1 91.94 176 GLY A C 1
ATOM 1336 O O . GLY A 1 176 ? 7.527 14.055 -15.625 1 91.94 176 GLY A O 1
ATOM 1337 N N . ARG A 1 177 ? 7.793 11.883 -15.297 1 90.69 177 ARG A N 1
ATOM 1338 C CA . ARG A 1 177 ? 8.82 11.82 -16.328 1 90.69 177 ARG A CA 1
ATOM 1339 C C . ARG A 1 177 ? 8.203 11.867 -17.719 1 90.69 177 ARG A C 1
ATOM 1341 O O . ARG A 1 177 ? 8.797 12.422 -18.656 1 90.69 177 ARG A O 1
ATOM 1348 N N . VAL A 1 178 ? 7.086 11.156 -17.938 1 90.5 178 VAL A N 1
ATOM 1349 C CA . VAL A 1 178 ? 6.434 11.109 -19.234 1 90.5 178 VAL A CA 1
ATOM 1350 C C . VAL A 1 178 ? 5.648 12.398 -19.469 1 90.5 178 VAL A C 1
ATOM 1352 O O . VAL A 1 178 ? 5.688 12.961 -20.562 1 90.5 178 VAL A O 1
ATOM 1355 N N . PHE A 1 179 ? 5.016 12.891 -18.312 1 89.38 179 PHE A N 1
ATOM 1356 C CA . PHE A 1 179 ? 4.238 14.125 -18.438 1 89.38 179 PHE A CA 1
ATOM 1357 C C . PHE A 1 179 ? 4.867 15.234 -17.609 1 89.38 179 PHE A C 1
ATOM 1359 O O . PHE A 1 179 ? 4.609 15.344 -16.406 1 89.38 179 PHE A O 1
ATOM 1366 N N . LYS A 1 180 ? 5.555 16.062 -18.219 1 87.5 180 LYS A N 1
ATOM 1367 C CA . LYS A 1 180 ? 6.215 17.172 -17.531 1 87.5 180 LYS A CA 1
ATOM 1368 C C . LYS A 1 180 ? 5.215 18.266 -17.172 1 87.5 180 LYS A C 1
ATOM 1370 O O . LYS A 1 180 ? 4.305 18.562 -17.938 1 87.5 180 LYS A O 1
ATOM 1375 N N . ALA A 1 181 ? 5.391 18.672 -16.078 1 82.5 181 ALA A N 1
ATOM 1376 C CA . ALA A 1 181 ? 4.594 19.812 -15.648 1 82.5 181 ALA A CA 1
ATOM 1377 C C . ALA A 1 181 ? 4.953 21.062 -16.453 1 82.5 181 ALA A C 1
ATOM 1379 O O . ALA A 1 181 ? 6.105 21.234 -16.859 1 82.5 181 ALA A O 1
ATOM 1380 N N . PRO A 1 182 ? 3.699 22.031 -16.484 1 83.25 182 PRO A N 1
ATOM 1381 C CA . PRO A 1 182 ? 4 23.312 -17.109 1 83.25 182 PRO A CA 1
ATOM 1382 C C . PRO A 1 182 ? 4.887 24.203 -16.25 1 83.25 182 PRO A C 1
ATOM 1384 O O . PRO A 1 182 ? 4.797 24.156 -15.016 1 83.25 182 PRO A O 1
ATOM 1387 N N . VAL A 1 183 ? 5.715 24.781 -16.875 1 77.94 183 VAL A N 1
ATOM 1388 C CA . VAL A 1 183 ? 6.664 25.641 -16.172 1 77.94 183 VAL A CA 1
ATOM 1389 C C . VAL A 1 183 ? 5.93 26.844 -15.578 1 77.94 183 VAL A C 1
ATOM 1391 O O . VAL A 1 183 ? 5.328 27.625 -16.312 1 77.94 183 VAL A O 1
ATOM 1394 N N . ILE A 1 184 ? 5.664 26.828 -14.445 1 75.06 184 ILE A N 1
ATOM 1395 C CA . ILE A 1 184 ? 5.066 27.938 -13.727 1 75.06 184 ILE A CA 1
ATOM 1396 C C . ILE A 1 184 ? 6.145 28.703 -12.953 1 75.06 184 ILE A C 1
ATOM 1398 O O . ILE A 1 184 ? 6.434 28.375 -11.805 1 75.06 184 ILE A O 1
ATOM 1402 N N . THR A 1 185 ? 6.699 29.406 -13.82 1 59.22 185 THR A N 1
ATOM 1403 C CA . THR A 1 185 ? 7.82 30.141 -13.25 1 59.22 185 THR A CA 1
ATOM 1404 C C . THR A 1 185 ? 7.391 31.562 -12.852 1 59.22 185 THR A C 1
ATOM 1406 O O . THR A 1 185 ? 8.211 32.344 -12.391 1 59.22 185 THR A O 1
ATOM 1409 N N . SER A 1 186 ? 6.059 31.781 -13.164 1 56 186 SER A N 1
ATOM 1410 C CA . SER A 1 186 ? 5.762 33.188 -12.969 1 56 186 SER A CA 1
ATOM 1411 C C . SER A 1 186 ? 6.16 33.656 -11.57 1 56 186 SER A C 1
ATOM 1413 O O . SER A 1 186 ? 5.988 32.938 -10.602 1 56 186 SER A O 1
ATOM 1415 N N . SER A 1 187 ? 6.965 34.438 -11.461 1 55.41 187 SER A N 1
ATOM 1416 C CA . SER A 1 187 ? 7.328 35.188 -10.25 1 55.41 187 SER A CA 1
ATOM 1417 C C . SER A 1 187 ? 6.094 35.594 -9.461 1 55.41 187 SER A C 1
ATOM 1419 O O . SER A 1 187 ? 5.059 35.938 -10.047 1 55.41 187 SER A O 1
ATOM 1421 N N . TYR A 1 188 ? 5.926 34.812 -8.359 1 55.5 188 TYR A N 1
ATOM 1422 C CA . TYR A 1 188 ? 4.82 35.125 -7.461 1 55.5 188 TYR A CA 1
ATOM 1423 C C . TYR A 1 188 ? 4.719 36.625 -7.227 1 55.5 188 TYR A C 1
ATOM 1425 O O . TYR A 1 188 ? 5.574 37.219 -6.555 1 55.5 188 TYR A O 1
ATOM 1433 N N . TYR A 1 189 ? 4.062 37.375 -8.258 1 59.84 189 TYR A N 1
ATOM 1434 C CA . TYR A 1 189 ? 3.764 38.781 -8.195 1 59.84 189 TYR A CA 1
ATOM 1435 C C . TYR A 1 189 ? 2.773 39.094 -7.078 1 59.84 189 TYR A C 1
ATOM 1437 O O . TYR A 1 189 ? 2.252 38.188 -6.438 1 59.84 189 TYR A O 1
ATOM 1445 N N . VAL A 1 190 ? 2.754 40.438 -6.547 1 62.16 190 VAL A N 1
ATOM 1446 C CA . VAL A 1 190 ? 1.834 40.969 -5.555 1 62.16 190 VAL A CA 1
ATOM 1447 C C . VAL A 1 190 ? 0.447 40.375 -5.742 1 62.16 190 VAL A C 1
ATOM 1449 O O . VAL A 1 190 ? -0.232 40.031 -4.762 1 62.16 190 VAL A O 1
ATOM 1452 N N . THR A 1 191 ? 0.266 40.125 -6.938 1 66.19 191 THR A N 1
ATOM 1453 C CA . THR A 1 191 ? -1.067 39.625 -7.215 1 66.19 191 THR A CA 1
ATOM 1454 C C . THR A 1 191 ? -1.201 38.188 -6.707 1 66.19 191 THR A C 1
ATOM 1456 O O . THR A 1 191 ? -2.262 37.781 -6.219 1 66.19 191 THR A O 1
ATOM 1459 N N . GLY A 1 192 ? 0.034 37.75 -6.723 1 69.12 192 GLY A N 1
ATOM 1460 C CA . GLY A 1 192 ? -0.017 36.375 -6.195 1 69.12 192 GLY A CA 1
ATOM 1461 C C . GLY A 1 192 ? -0.136 36.344 -4.684 1 69.12 192 GLY A C 1
ATOM 1462 O O . GLY A 1 192 ? -0.847 35.5 -4.137 1 69.12 192 GLY A O 1
ATOM 1463 N N . TYR A 1 193 ? 0.427 36.938 -4.379 1 74.5 193 TYR A N 1
ATOM 1464 C CA . TYR A 1 193 ? 0.373 37.031 -2.926 1 74.5 193 TYR A CA 1
ATOM 1465 C C . TYR A 1 193 ? -1.038 37.375 -2.453 1 74.5 193 TYR A C 1
ATOM 1467 O O . TYR A 1 193 ? -1.571 36.719 -1.562 1 74.5 193 TYR A O 1
ATOM 1475 N N . VAL A 1 194 ? -1.59 38.781 -2.619 1 77.88 194 VAL A N 1
ATOM 1476 C CA . VAL A 1 194 ? -2.916 39.219 -2.203 1 77.88 194 VAL A CA 1
ATOM 1477 C C . VAL A 1 194 ? -3.941 38.125 -2.492 1 77.88 194 VAL A C 1
ATOM 1479 O O . VAL A 1 194 ? -4.805 37.844 -1.659 1 77.88 194 VAL A O 1
ATOM 1482 N N . SER A 1 195 ? -3.727 37.375 -3.822 1 80.62 195 SER A N 1
ATOM 1483 C CA . SER A 1 195 ? -4.676 36.312 -4.164 1 80.62 195 SER A CA 1
ATOM 1484 C C . SER A 1 195 ? -4.578 35.156 -3.188 1 80.62 195 SER A C 1
ATOM 1486 O O . SER A 1 195 ? -5.594 34.562 -2.811 1 80.62 195 SER A O 1
ATOM 1488 N N . SER A 1 196 ? -3.232 34.969 -2.709 1 81.56 196 SER A N 1
ATOM 1489 C CA . SER A 1 196 ? -3.074 33.844 -1.772 1 81.56 196 SER A CA 1
ATOM 1490 C C . SER A 1 196 ? -3.674 34.188 -0.411 1 81.56 196 SER A C 1
ATOM 1492 O O . SER A 1 196 ? -4.32 33.344 0.214 1 81.56 196 SER A O 1
ATOM 1494 N N . VAL A 1 197 ? -3.584 35.25 0.085 1 84.25 197 VAL A N 1
ATOM 1495 C CA . VAL A 1 197 ? -4.121 35.688 1.372 1 84.25 197 VAL A CA 1
ATOM 1496 C C . VAL A 1 197 ? -5.645 35.719 1.31 1 84.25 197 VAL A C 1
ATOM 1498 O O . VAL A 1 197 ? -6.324 35.281 2.238 1 84.25 197 VAL A O 1
ATOM 1501 N N . LEU A 1 198 ? -6.16 36.406 0.309 1 85.81 198 LEU A N 1
ATOM 1502 C CA . LEU A 1 198 ? -7.613 36.469 0.159 1 85.81 198 LEU A CA 1
ATOM 1503 C C . LEU A 1 198 ? -8.203 35.062 0.108 1 85.81 198 LEU A C 1
ATOM 1505 O O . LEU A 1 198 ? -9.242 34.812 0.725 1 85.81 198 LEU A O 1
ATOM 1509 N N . LEU A 1 199 ? -7.496 34.25 -0.737 1 83.88 199 LEU A N 1
ATOM 1510 C CA . LEU A 1 199 ? -7.957 32.875 -0.802 1 83.88 199 LEU A CA 1
ATOM 1511 C C . LEU A 1 199 ? -7.953 32.25 0.583 1 83.88 199 LEU A C 1
ATOM 1513 O O . LEU A 1 199 ? -8.859 31.469 0.918 1 83.88 199 LEU A O 1
ATOM 1517 N N . TYR A 1 200 ? -6.773 32.562 1.355 1 85.12 200 TYR A N 1
ATOM 1518 C CA . TYR A 1 200 ? -6.691 32 2.703 1 85.12 200 TYR A CA 1
ATOM 1519 C C . TYR A 1 200 ? -7.836 32.5 3.572 1 85.12 200 TYR A C 1
ATOM 1521 O O . TYR A 1 200 ? -8.484 31.719 4.27 1 85.12 200 TYR A O 1
ATOM 1529 N N . ILE A 1 201 ? -8.266 33.656 3.701 1 88.69 201 ILE A N 1
ATOM 1530 C CA . ILE A 1 201 ? -9.312 34.25 4.52 1 88.69 201 ILE A CA 1
ATOM 1531 C C . ILE A 1 201 ? -10.672 33.688 4.098 1 88.69 201 ILE A C 1
ATOM 1533 O O . ILE A 1 201 ? -11.484 33.312 4.945 1 88.69 201 ILE A O 1
ATOM 1537 N N . ILE A 1 202 ? -10.789 33.719 2.637 1 88.38 202 ILE A N 1
ATOM 1538 C CA . ILE A 1 202 ? -12.07 33.25 2.113 1 88.38 202 ILE A CA 1
ATOM 1539 C C . ILE A 1 202 ? -12.273 31.781 2.494 1 88.38 202 ILE A C 1
ATOM 1541 O O . ILE A 1 202 ? -13.344 31.391 2.977 1 88.38 202 ILE A O 1
ATOM 1545 N N . SER A 1 203 ? -11.156 31.016 2.135 1 87.38 203 SER A N 1
ATOM 1546 C CA . SER A 1 203 ? -11.258 29.594 2.453 1 87.38 203 SER A CA 1
ATOM 1547 C C . SER A 1 203 ? -11.539 29.375 3.938 1 87.38 203 SER A C 1
ATOM 1549 O O . SER A 1 203 ? -12.375 28.547 4.301 1 87.38 203 SER A O 1
ATOM 1551 N N . THR A 1 204 ? -10.766 30.078 4.957 1 86 204 THR A N 1
ATOM 1552 C CA . THR A 1 204 ? -10.945 29.922 6.395 1 86 204 THR A CA 1
ATOM 1553 C C . THR A 1 204 ? -12.352 30.328 6.816 1 86 204 THR A C 1
ATOM 1555 O O . THR A 1 204 ? -12.992 29.641 7.617 1 86 204 THR A O 1
ATOM 1558 N N . THR A 1 205 ? -13.039 31.422 6.32 1 88.69 205 THR A N 1
ATOM 1559 C CA . THR A 1 205 ? -14.375 31.891 6.668 1 88.69 205 THR A CA 1
ATOM 1560 C C . THR A 1 205 ? -15.438 30.906 6.215 1 88.69 205 THR A C 1
ATOM 1562 O O . THR A 1 205 ? -16.344 30.578 6.977 1 88.69 205 THR A O 1
ATOM 1565 N N . ILE A 1 206 ? -15.148 30.359 4.887 1 88.56 206 ILE A N 1
ATOM 1566 C CA . ILE A 1 206 ? -16.094 29.391 4.352 1 88.56 206 ILE A CA 1
ATOM 1567 C C . ILE A 1 206 ? -16.109 28.141 5.227 1 88.56 206 ILE A C 1
ATOM 1569 O O . ILE A 1 206 ? -17.172 27.609 5.547 1 88.56 206 ILE A O 1
ATOM 1573 N N . ILE A 1 207 ? -14.883 27.688 5.652 1 86.19 207 ILE A N 1
ATOM 1574 C CA . ILE A 1 207 ? -14.742 26.5 6.48 1 86.19 207 ILE A CA 1
ATOM 1575 C C . ILE A 1 207 ? -15.461 26.703 7.809 1 86.19 207 ILE A C 1
ATOM 1577 O O . ILE A 1 207 ? -16.234 25.844 8.25 1 86.19 207 ILE A O 1
ATOM 1581 N N . ILE A 1 208 ? -15.273 27.969 8.523 1 85.19 208 ILE A N 1
ATOM 1582 C CA . ILE A 1 208 ? -15.867 28.25 9.828 1 85.19 208 ILE A CA 1
ATOM 1583 C C . ILE A 1 208 ? -17.391 28.297 9.703 1 85.19 208 ILE A C 1
ATOM 1585 O O . ILE A 1 208 ? -18.094 27.656 10.484 1 85.19 208 ILE A O 1
ATOM 1589 N N . ILE A 1 209 ? -17.938 28.781 8.547 1 88.94 209 ILE A N 1
ATOM 1590 C CA . ILE A 1 209 ? -19.375 28.953 8.367 1 88.94 209 ILE A CA 1
ATOM 1591 C C . ILE A 1 209 ? -20.031 27.594 8.109 1 88.94 209 ILE A C 1
ATOM 1593 O O . ILE A 1 209 ? -21.031 27.25 8.758 1 88.94 209 ILE A O 1
ATOM 1597 N N . VAL A 1 210 ? -19.391 26.891 7.145 1 82.62 210 VAL A N 1
ATOM 1598 C CA . VAL A 1 210 ? -19.969 25.609 6.766 1 82.62 210 VAL A CA 1
ATOM 1599 C C . VAL A 1 210 ? -19.984 24.672 7.969 1 82.62 210 VAL A C 1
ATOM 1601 O O . VAL A 1 210 ? -20.984 23.984 8.211 1 82.62 210 VAL A O 1
ATOM 1604 N N . CYS A 1 211 ? -18.797 24.766 8.938 1 84.81 211 CYS A N 1
ATOM 1605 C CA . CYS A 1 211 ? -18.703 23.844 10.062 1 84.81 211 CYS A CA 1
ATOM 1606 C C . CYS A 1 211 ? -19.625 24.266 11.203 1 84.81 211 CYS A C 1
ATOM 1608 O O . CYS A 1 211 ? -20.172 23.406 11.898 1 84.81 211 CYS A O 1
ATOM 1610 N N . LEU A 1 212 ? -19.984 25.359 11.297 1 84 212 LEU A N 1
ATOM 1611 C CA . LEU A 1 212 ? -20.875 25.812 12.344 1 84 212 LEU A CA 1
ATOM 1612 C C . LEU A 1 212 ? -22.328 25.516 11.992 1 84 212 LEU A C 1
ATOM 1614 O O . LEU A 1 212 ? -23.109 25.109 12.852 1 84 212 LEU A O 1
ATOM 1618 N N . ILE A 1 213 ? -22.672 25.688 11.023 1 88.75 213 ILE A N 1
ATOM 1619 C CA . ILE A 1 213 ? -24.047 25.438 10.578 1 88.75 213 ILE A CA 1
ATOM 1620 C C . ILE A 1 213 ? -24.344 23.953 10.664 1 88.75 213 ILE A C 1
ATOM 1622 O O . ILE A 1 213 ? -25.453 23.547 11.039 1 88.75 213 ILE A O 1
ATOM 1626 N N . THR A 1 214 ? -23.266 23.156 10.102 1 84.56 214 THR A N 1
ATOM 1627 C CA . THR A 1 214 ? -23.5 21.703 10.078 1 84.56 214 THR A CA 1
ATOM 1628 C C . THR A 1 214 ? -23.234 21.094 11.445 1 84.56 214 THR A C 1
ATOM 1630 O O . THR A 1 214 ? -23.391 19.891 11.641 1 84.56 214 THR A O 1
ATOM 1633 N N . ASP A 1 215 ? -22.891 21.938 12.555 1 85.25 215 ASP A N 1
ATOM 1634 C CA . ASP A 1 215 ? -22.531 21.516 13.906 1 85.25 215 ASP A CA 1
ATOM 1635 C C . ASP A 1 215 ? -21.484 20.406 13.875 1 85.25 215 ASP A C 1
ATOM 1637 O O . ASP A 1 215 ? -21.578 19.422 14.617 1 85.25 215 ASP A O 1
ATOM 1641 N N . ASN A 1 216 ? -20.594 20.609 12.727 1 88.81 216 ASN A N 1
ATOM 1642 C CA . ASN A 1 216 ? -19.484 19.656 12.625 1 88.81 216 ASN A CA 1
ATOM 1643 C C . ASN A 1 216 ? -18.219 20.219 13.25 1 88.81 216 ASN A C 1
ATOM 1645 O O . ASN A 1 216 ? -17.281 20.594 12.531 1 88.81 216 ASN A O 1
ATOM 1649 N N . TYR A 1 217 ? -18.031 20.234 14.555 1 88.81 217 TYR A N 1
ATOM 1650 C CA . TYR A 1 217 ? -16.906 20.797 15.305 1 88.81 217 TYR A CA 1
ATOM 1651 C C . TYR A 1 217 ? -15.633 19.984 15.07 1 88.81 217 TYR A C 1
ATOM 1653 O O . TYR A 1 217 ? -14.523 20.531 15.133 1 88.81 217 TYR A O 1
ATOM 1661 N N . TYR A 1 218 ? -15.875 18.75 14.672 1 91.94 218 TYR A N 1
ATOM 1662 C CA . TYR A 1 218 ? -14.727 17.906 14.367 1 91.94 218 TYR A CA 1
ATOM 1663 C C . TYR A 1 218 ? -13.953 18.438 13.164 1 91.94 218 TYR A C 1
ATOM 1665 O O . TYR A 1 218 ? -12.734 18.609 13.234 1 91.94 218 TYR A O 1
ATOM 1673 N N . ILE A 1 219 ? -14.547 18.688 12.195 1 93.56 219 ILE A N 1
ATOM 1674 C CA . ILE A 1 219 ? -13.914 19.188 10.977 1 93.56 219 ILE A CA 1
ATOM 1675 C C . ILE A 1 219 ? -13.336 20.594 11.227 1 93.56 219 ILE A C 1
ATOM 1677 O O . ILE A 1 219 ? -12.25 20.922 10.75 1 93.56 219 ILE A O 1
ATOM 1681 N N . LEU A 1 220 ? -14.148 21.359 11.875 1 93.5 220 LEU A N 1
ATOM 1682 C CA . LEU A 1 220 ? -13.688 22.703 12.188 1 93.5 220 LEU A CA 1
ATOM 1683 C C . LEU A 1 220 ? -12.367 22.672 12.945 1 93.5 220 LEU A C 1
ATOM 1685 O O . LEU A 1 220 ? -11.398 23.328 12.547 1 93.5 220 LEU A O 1
ATOM 1689 N N . PHE A 1 221 ? -12.297 21.969 14.039 1 95.38 221 PHE A N 1
ATOM 1690 C CA . PHE A 1 221 ? -11.07 21.906 14.836 1 95.38 221 PHE A CA 1
ATOM 1691 C C . PHE A 1 221 ? -9.93 21.297 14.031 1 95.38 221 PHE A C 1
ATOM 1693 O O . PHE A 1 221 ? -8.781 21.719 14.141 1 95.38 221 PHE A O 1
ATOM 1700 N N . SER A 1 222 ? -10.266 20.25 13.188 1 96.81 222 SER A N 1
ATOM 1701 C CA . SER A 1 222 ? -9.234 19.625 12.352 1 96.81 222 SER A CA 1
ATOM 1702 C C . SER A 1 222 ? -8.602 20.656 11.406 1 96.81 222 SER A C 1
ATOM 1704 O O . SER A 1 222 ? -7.379 20.672 11.242 1 96.81 222 SER A O 1
ATOM 1706 N N . LEU A 1 223 ? -9.383 21.469 10.852 1 95.56 223 LEU A N 1
ATOM 1707 C CA . LEU A 1 223 ? -8.906 22.469 9.898 1 95.56 223 LEU A CA 1
ATOM 1708 C C . LEU A 1 223 ? -8.195 23.609 10.617 1 95.56 223 LEU A C 1
ATOM 1710 O O . LEU A 1 223 ? -7.281 24.219 10.07 1 95.56 223 LEU A O 1
ATOM 1714 N N . LEU A 1 224 ? -8.664 23.875 11.773 1 93.75 224 LEU A N 1
ATOM 1715 C CA . LEU A 1 224 ? -8.023 24.953 12.523 1 93.75 224 LEU A CA 1
ATOM 1716 C C . LEU A 1 224 ? -6.637 24.531 13 1 93.75 224 LEU A C 1
ATOM 1718 O O . LEU A 1 224 ? -5.699 25.328 12.984 1 93.75 224 LEU A O 1
ATOM 1722 N N . PHE A 1 225 ? -6.457 23.312 13.453 1 97.19 225 PHE A N 1
ATOM 1723 C CA . PHE A 1 225 ? -5.191 22.844 14 1 97.19 225 PHE A CA 1
ATOM 1724 C C . PHE A 1 225 ? -4.273 22.344 12.891 1 97.19 225 PHE A C 1
ATOM 1726 O O . PHE A 1 225 ? -3.066 22.203 13.094 1 97.19 225 PHE A O 1
ATOM 1733 N N . GLY A 1 226 ? -4.84 22.047 11.625 1 97.62 226 GLY A N 1
ATOM 1734 C CA . GLY A 1 226 ? -4.062 21.516 10.523 1 97.62 226 GLY A CA 1
ATOM 1735 C C . GLY A 1 226 ? -2.879 22.375 10.148 1 97.62 226 GLY A C 1
ATOM 1736 O O . GLY A 1 226 ? -1.733 21.922 10.18 1 97.62 226 GLY A O 1
ATOM 1737 N N . PRO A 1 227 ? -3.139 23.625 9.984 1 97.25 227 PRO A N 1
ATOM 1738 C CA . PRO A 1 227 ? -2.039 24.516 9.586 1 97.25 227 PRO A CA 1
ATOM 1739 C C . PRO A 1 227 ? -0.942 24.594 10.641 1 97.25 227 PRO A C 1
ATOM 1741 O O . PRO A 1 227 ? 0.231 24.781 10.305 1 97.25 227 PRO A O 1
ATOM 1744 N N . ILE A 1 228 ? -1.298 24.469 11.781 1 97.81 228 ILE A N 1
ATOM 1745 C CA . ILE A 1 228 ? -0.293 24.516 12.836 1 97.81 228 ILE A CA 1
ATOM 1746 C C . ILE A 1 228 ? 0.636 23.312 12.719 1 97.81 228 ILE A C 1
ATOM 1748 O O . ILE A 1 228 ? 1.859 23.453 12.789 1 97.81 228 ILE A O 1
ATOM 1752 N N . GLY A 1 229 ? 0.092 22.203 12.648 1 98.31 229 GLY A N 1
ATOM 1753 C CA . GLY A 1 229 ? 0.915 21.031 12.438 1 98.31 229 GLY A CA 1
ATOM 1754 C C . GLY A 1 229 ? 1.791 21.125 11.203 1 98.31 229 GLY A C 1
ATOM 1755 O O . GLY A 1 229 ? 2.967 20.75 11.242 1 98.31 229 GLY A O 1
ATOM 1756 N N . THR A 1 230 ? 1.186 21.609 10.07 1 97.81 230 THR A N 1
ATOM 1757 C CA . THR A 1 230 ? 1.919 21.734 8.82 1 97.81 230 THR A CA 1
ATOM 1758 C C . THR A 1 230 ? 3.076 22.719 8.969 1 97.81 230 THR A C 1
ATOM 1760 O O . THR A 1 230 ? 4.176 22.484 8.477 1 97.81 230 THR A O 1
ATOM 1763 N N . TYR A 1 231 ? 2.865 23.719 9.617 1 96.69 231 TYR A N 1
ATOM 1764 C CA . TYR A 1 231 ? 3.91 24.719 9.828 1 96.69 231 TYR A CA 1
ATOM 1765 C C . TYR A 1 231 ? 5.07 24.125 10.617 1 96.69 231 TYR A C 1
ATOM 1767 O O . TYR A 1 231 ? 6.234 24.312 10.258 1 96.69 231 TYR A O 1
ATOM 1775 N N . LEU A 1 232 ? 4.754 23.438 11.742 1 97.19 232 LEU A N 1
ATOM 1776 C CA . LEU A 1 232 ? 5.797 22.797 12.547 1 97.19 232 LEU A CA 1
ATOM 1777 C C . LEU A 1 232 ? 6.578 21.781 11.719 1 97.19 232 LEU A C 1
ATOM 1779 O O . LEU A 1 232 ? 7.805 21.703 11.836 1 97.19 232 LEU A O 1
ATOM 1783 N N . ARG A 1 233 ? 5.855 21.031 10.93 1 97.06 233 ARG A N 1
ATOM 1784 C CA . ARG A 1 233 ? 6.531 20.062 10.078 1 97.06 233 ARG A CA 1
ATOM 1785 C C . ARG A 1 233 ? 7.477 20.75 9.102 1 97.06 233 ARG A C 1
ATOM 1787 O O . ARG A 1 233 ? 8.602 20.281 8.883 1 97.06 233 ARG A O 1
ATOM 1794 N N . TRP A 1 234 ? 6.973 21.828 8.562 1 94.81 234 TRP A N 1
ATOM 1795 C CA . TRP A 1 234 ? 7.789 22.578 7.617 1 94.81 234 TRP A CA 1
ATOM 1796 C C . TRP A 1 234 ? 9.039 23.125 8.289 1 94.81 234 TRP A C 1
ATOM 1798 O O . TRP A 1 234 ? 10.133 23.078 7.719 1 94.81 234 TRP A O 1
ATOM 1808 N N . ARG A 1 235 ? 8.945 23.516 9.516 1 92.31 235 ARG A N 1
ATOM 1809 C CA . ARG A 1 235 ? 10.094 24.031 10.25 1 92.31 235 ARG A CA 1
ATOM 1810 C C . ARG A 1 235 ? 11.062 22.906 10.617 1 92.31 235 ARG A C 1
ATOM 1812 O O . ARG A 1 235 ? 12.281 23.078 10.531 1 92.31 235 ARG A O 1
ATOM 1819 N N . LEU A 1 236 ? 10.438 21.938 10.898 1 93.06 236 LEU A N 1
ATOM 1820 C CA . LEU A 1 236 ? 11.266 20.812 11.297 1 93.06 236 LEU A CA 1
ATOM 1821 C C . LEU A 1 236 ? 11.992 20.219 10.094 1 93.06 236 LEU A C 1
ATOM 1823 O O . LEU A 1 236 ? 13.023 19.562 10.242 1 93.06 236 LEU A O 1
ATOM 1827 N N . ALA A 1 237 ? 11.508 20.344 8.914 1 88.94 237 ALA A N 1
ATOM 1828 C CA . ALA A 1 237 ? 12.109 19.797 7.695 1 88.94 237 ALA A CA 1
ATOM 1829 C C . ALA A 1 237 ? 13.516 20.359 7.484 1 88.94 237 ALA A C 1
ATOM 1831 O O . ALA A 1 237 ? 14.305 19.797 6.727 1 88.94 237 ALA A O 1
ATOM 1832 N N . TYR A 1 238 ? 13.719 21.516 8.156 1 79.5 238 TYR A N 1
ATOM 1833 C CA . TYR A 1 238 ? 15.062 22.078 8.117 1 79.5 238 TYR A CA 1
ATOM 1834 C C . TYR A 1 238 ? 16.094 21.078 8.625 1 79.5 238 TYR A C 1
ATOM 1836 O O . TYR A 1 238 ? 17.219 21.016 8.109 1 79.5 238 TYR A O 1
ATOM 1844 N N . PHE A 1 239 ? 15.758 20.328 9.305 1 78.06 239 PHE A N 1
ATOM 1845 C CA . PHE A 1 239 ? 16.688 19.359 9.891 1 78.06 239 PHE A CA 1
ATOM 1846 C C . PHE A 1 239 ? 16.875 18.172 8.969 1 78.06 239 PHE A C 1
ATOM 1848 O O . PHE A 1 239 ? 17.703 17.281 9.242 1 78.06 239 PHE A O 1
ATOM 1855 N N . ASP A 1 240 ? 16.203 17.906 8.008 1 76.25 240 ASP A N 1
ATOM 1856 C CA . ASP A 1 240 ? 16.422 16.844 7.031 1 76.25 240 ASP A CA 1
ATOM 1857 C C . ASP A 1 240 ? 17.719 17.078 6.246 1 76.25 240 ASP A C 1
ATOM 1859 O O . ASP A 1 240 ? 18.344 16.125 5.789 1 76.25 240 ASP A O 1
ATOM 1863 N N . VAL A 1 241 ? 18.172 18.266 5.941 1 64.81 241 VAL A N 1
ATOM 1864 C CA . VAL A 1 241 ? 19.297 18.641 5.086 1 64.81 241 VAL A CA 1
ATOM 1865 C C . VAL A 1 241 ? 20.547 18.828 5.938 1 64.81 241 VAL A C 1
ATOM 1867 O O . VAL A 1 241 ? 21.656 18.531 5.496 1 64.81 241 VAL A O 1
ATOM 1870 N N . ASN A 1 242 ? 20.391 19.344 6.91 1 58.03 242 ASN A N 1
ATOM 1871 C CA . ASN A 1 242 ? 21.562 19.938 7.531 1 58.03 242 ASN A CA 1
ATOM 1872 C C . ASN A 1 242 ? 22.109 19.062 8.656 1 58.03 242 ASN A C 1
ATOM 1874 O O . ASN A 1 242 ? 23.203 19.312 9.164 1 58.03 242 ASN A O 1
ATOM 1878 N N . PHE A 1 243 ? 21.328 18.203 8.93 1 46.78 243 PHE A N 1
ATOM 1879 C CA . PHE A 1 243 ? 21.797 17.656 10.203 1 46.78 243 PHE A CA 1
ATOM 1880 C C . PHE A 1 243 ? 22.922 16.672 9.984 1 46.78 243 PHE A C 1
ATOM 1882 O O . PHE A 1 243 ? 23.953 16.734 10.672 1 46.78 243 PHE A O 1
ATOM 1889 N N . LEU A 1 244 ? 22.656 15.602 9.461 1 50.91 244 LEU A N 1
ATOM 1890 C CA . LEU A 1 244 ? 23.688 14.562 9.422 1 50.91 244 LEU A CA 1
ATOM 1891 C C . LEU A 1 244 ? 24.281 14.445 8.023 1 50.91 244 LEU A C 1
ATOM 1893 O O . LEU A 1 244 ? 23.594 14.656 7.027 1 50.91 244 LEU A O 1
ATOM 1897 N N . LYS A 1 245 ? 25.734 14.594 7.848 1 49.38 245 LYS A N 1
ATOM 1898 C CA . LYS A 1 245 ? 26.516 14.438 6.633 1 49.38 245 LYS A CA 1
ATOM 1899 C C . LYS A 1 245 ? 25.938 13.359 5.723 1 49.38 245 LYS A C 1
ATOM 1901 O O . LYS A 1 245 ? 26.062 13.43 4.5 1 49.38 245 LYS A O 1
ATOM 1906 N N . ASN A 1 246 ? 25.172 12.469 6.504 1 57.12 246 ASN A N 1
ATOM 1907 C CA . ASN A 1 246 ? 24.812 11.297 5.715 1 57.12 246 ASN A CA 1
ATOM 1908 C C . ASN A 1 246 ? 23.375 11.367 5.207 1 57.12 246 ASN A C 1
ATOM 1910 O O . ASN A 1 246 ? 22.812 10.352 4.781 1 57.12 246 ASN A O 1
ATOM 1914 N N . ASP A 1 247 ? 22.688 12.539 4.98 1 69.12 247 ASP A N 1
ATOM 1915 C CA . ASP A 1 247 ? 21.406 12.828 4.332 1 69.12 247 ASP A CA 1
ATOM 1916 C C . ASP A 1 247 ? 20.281 12.023 4.973 1 69.12 247 ASP A C 1
ATOM 1918 O O . ASP A 1 247 ? 19.359 11.586 4.281 1 69.12 247 ASP A O 1
ATOM 1922 N N . PHE A 1 248 ? 20.453 11.594 6.57 1 81.5 248 PHE A N 1
ATOM 1923 C CA . PHE A 1 248 ? 19.375 10.883 7.246 1 81.5 248 PHE A CA 1
ATOM 1924 C C . PHE A 1 248 ? 18.25 11.836 7.598 1 81.5 248 PHE A C 1
ATOM 1926 O O . PHE A 1 248 ? 18.469 12.875 8.227 1 81.5 248 PHE A O 1
ATOM 1933 N N . PRO A 1 249 ? 16.922 11.523 7.133 1 88.94 249 PRO A N 1
ATOM 1934 C CA . PRO A 1 249 ? 15.812 12.461 7.273 1 88.94 249 PRO A CA 1
ATOM 1935 C C . PRO A 1 249 ? 15.312 12.578 8.711 1 88.94 249 PRO A C 1
ATOM 1937 O O . PRO A 1 249 ? 14.219 12.102 9.023 1 88.94 249 PRO A O 1
ATOM 1940 N N . MET A 1 250 ? 16.109 13.43 9.555 1 90.19 250 MET A N 1
ATOM 1941 C CA . MET A 1 250 ? 15.82 13.586 10.977 1 90.19 250 MET A CA 1
ATOM 1942 C C . MET A 1 250 ? 14.562 14.422 11.195 1 90.19 250 MET A C 1
ATOM 1944 O O . MET A 1 250 ? 13.82 14.195 12.148 1 90.19 250 MET A O 1
ATOM 1948 N N . GLY A 1 251 ? 14.359 15.414 10.445 1 92.38 251 GLY A N 1
ATOM 1949 C CA . GLY A 1 251 ? 13.195 16.281 10.578 1 92.38 251 GLY A CA 1
ATOM 1950 C C . GLY A 1 251 ? 11.883 15.523 10.492 1 92.38 251 GLY A C 1
ATOM 1951 O O . GLY A 1 251 ? 11.039 15.625 11.391 1 92.38 251 GLY A O 1
ATOM 1952 N N . THR A 1 252 ? 11.852 14.742 9.445 1 94.62 252 THR A N 1
ATOM 1953 C CA . THR A 1 252 ? 10.633 13.961 9.234 1 94.62 252 THR A CA 1
ATOM 1954 C C . THR A 1 252 ? 10.477 12.898 10.32 1 94.62 252 THR A C 1
ATOM 1956 O O . THR A 1 252 ? 9.359 12.617 10.758 1 94.62 252 THR A O 1
ATOM 1959 N N . LEU A 1 253 ? 11.531 12.391 10.695 1 95.31 253 LEU A N 1
ATOM 1960 C CA . LEU A 1 253 ? 11.508 11.406 11.773 1 95.31 253 LEU A CA 1
ATOM 1961 C C . LEU A 1 253 ? 10.93 12.008 13.047 1 95.31 253 LEU A C 1
ATOM 1963 O O . LEU A 1 253 ? 10.07 11.391 13.695 1 95.31 253 LEU A O 1
ATOM 1967 N N . ILE A 1 254 ? 11.438 13.016 13.367 1 95.81 254 ILE A N 1
ATOM 1968 C CA . ILE A 1 254 ? 11.008 13.703 14.578 1 95.81 254 ILE A CA 1
ATOM 1969 C C . ILE A 1 254 ? 9.539 14.086 14.469 1 95.81 254 ILE A C 1
ATOM 1971 O O . ILE A 1 254 ? 8.773 13.922 15.43 1 95.81 254 ILE A O 1
ATOM 1975 N N . SER A 1 255 ? 9.117 14.766 13.391 1 97.06 255 SER A N 1
ATOM 1976 C CA . SER A 1 255 ? 7.73 15.164 13.188 1 97.06 255 SER A CA 1
ATOM 1977 C C . SER A 1 255 ? 6.793 13.969 13.281 1 97.06 255 SER A C 1
ATOM 1979 O O . SER A 1 255 ? 5.781 14.016 13.984 1 97.06 255 SER A O 1
ATOM 1981 N N . ASN A 1 256 ? 7.207 12.859 12.594 1 98.06 256 ASN A N 1
ATOM 1982 C CA . ASN A 1 256 ? 6.379 11.664 12.602 1 98.06 256 ASN A CA 1
ATOM 1983 C C . ASN A 1 256 ? 6.293 11.047 13.992 1 98.06 256 ASN A C 1
ATOM 1985 O O . ASN A 1 256 ? 5.223 10.594 14.414 1 98.06 256 ASN A O 1
ATOM 1989 N N . TYR A 1 257 ? 7.254 11.047 14.625 1 97.69 257 TYR A N 1
ATOM 1990 C CA . TYR A 1 257 ? 7.254 10.477 15.961 1 97.69 257 TYR A CA 1
ATOM 1991 C C . TYR A 1 257 ? 6.449 11.336 16.922 1 97.69 257 TYR A C 1
ATOM 1993 O O . TYR A 1 257 ? 5.617 10.828 17.672 1 97.69 257 TYR A O 1
ATOM 2001 N N . THR A 1 258 ? 6.84 12.641 16.922 1 98.19 258 THR A N 1
ATOM 2002 C CA . THR A 1 258 ? 6.188 13.57 17.828 1 98.19 258 THR A CA 1
ATOM 2003 C C . THR A 1 258 ? 4.68 13.602 17.594 1 98.19 258 THR A C 1
ATOM 2005 O O . THR A 1 258 ? 3.893 13.547 18.531 1 98.19 258 THR A O 1
ATOM 2008 N N . GLY A 1 259 ? 4.312 13.688 16.297 1 98.12 259 GLY A N 1
ATOM 2009 C CA . GLY A 1 259 ? 2.893 13.656 15.969 1 98.12 259 GLY A CA 1
ATOM 2010 C C . GLY A 1 259 ? 2.209 12.375 16.422 1 98.12 259 GLY A C 1
ATOM 2011 O O . GLY A 1 259 ? 1.064 12.406 16.875 1 98.12 259 GLY A O 1
ATOM 2012 N N . SER A 1 260 ? 2.846 11.328 16.328 1 98.12 260 SER A N 1
ATOM 2013 C CA . SER A 1 260 ? 2.293 10.039 16.75 1 98.12 260 SER A CA 1
ATOM 2014 C C . SER A 1 260 ? 2.141 9.969 18.266 1 98.12 260 SER A C 1
ATOM 2016 O O . SER A 1 260 ? 1.162 9.414 18.781 1 98.12 260 SER A O 1
ATOM 2018 N N . LEU A 1 261 ? 3.199 10.422 18.891 1 97.94 261 LEU A N 1
ATOM 2019 C CA . LEU A 1 261 ? 3.148 10.445 20.344 1 97.94 261 LEU A CA 1
ATOM 2020 C C . LEU A 1 261 ? 1.947 11.25 20.844 1 97.94 261 LEU A C 1
ATOM 2022 O O . LEU A 1 261 ? 1.221 10.805 21.734 1 97.94 261 LEU A O 1
ATOM 2026 N N . ILE A 1 262 ? 1.801 12.445 20.312 1 98.06 262 ILE A N 1
ATOM 2027 C CA . ILE A 1 262 ? 0.694 13.32 20.703 1 98.06 262 ILE A CA 1
ATOM 2028 C C . ILE A 1 262 ? -0.634 12.641 20.359 1 98.06 262 ILE A C 1
ATOM 2030 O O . ILE A 1 262 ? -1.587 12.711 21.141 1 98.06 262 ILE A O 1
ATOM 2034 N N . LEU A 1 263 ? -0.617 12 19.172 1 97.56 263 LEU A N 1
ATOM 2035 C CA . LEU A 1 263 ? -1.833 11.297 18.766 1 97.56 263 LEU A CA 1
ATOM 2036 C C . LEU A 1 263 ? -2.209 10.234 19.797 1 97.56 263 LEU A C 1
ATOM 2038 O O . LEU A 1 263 ? -3.373 10.125 20.188 1 97.56 263 LEU A O 1
ATOM 2042 N N . ALA A 1 264 ? -1.316 9.445 20.25 1 96.38 264 ALA A N 1
ATOM 2043 C CA . ALA A 1 264 ? -1.573 8.398 21.234 1 96.38 264 ALA A CA 1
ATOM 2044 C C . ALA A 1 264 ? -2.117 8.992 22.531 1 96.38 264 ALA A C 1
ATOM 2046 O O . ALA A 1 264 ? -3.062 8.461 23.125 1 96.38 264 ALA A O 1
ATOM 2047 N N . GLY A 1 265 ? -1.468 10.023 22.938 1 94.19 265 GLY A N 1
ATOM 2048 C CA . GLY A 1 265 ? -1.952 10.711 24.125 1 94.19 265 GLY A CA 1
ATOM 2049 C C . GLY A 1 265 ? -3.373 11.219 23.984 1 94.19 265 GLY A C 1
ATOM 2050 O O . GLY A 1 265 ? -4.168 11.133 24.922 1 94.19 265 GLY A O 1
ATOM 2051 N N . CYS A 1 266 ? -3.582 11.766 22.875 1 96.25 266 CYS A N 1
ATOM 2052 C CA . CYS A 1 266 ? -4.922 12.273 22.594 1 96.25 266 CYS A CA 1
ATOM 2053 C C . CYS A 1 266 ? -5.945 11.148 22.609 1 96.25 266 CYS A C 1
ATOM 2055 O O . CYS A 1 266 ? -7.066 11.32 23.094 1 96.25 266 CYS A O 1
ATOM 2057 N N . MET A 1 267 ? -5.609 10.039 21.984 1 93.94 267 MET A N 1
ATOM 2058 C CA . MET A 1 267 ? -6.527 8.898 21.953 1 93.94 267 MET A CA 1
ATOM 2059 C C . MET A 1 267 ? -6.902 8.469 23.359 1 93.94 267 MET A C 1
ATOM 2061 O O . MET A 1 267 ? -8.055 8.109 23.609 1 93.94 267 MET A O 1
ATOM 2065 N N . VAL A 1 268 ? -5.867 8.5 24.297 1 94 268 VAL A N 1
ATOM 2066 C CA . VAL A 1 268 ? -6.113 8.117 25.688 1 94 268 VAL A CA 1
ATOM 2067 C C . VAL A 1 268 ? -6.918 9.211 26.391 1 94 268 VAL A C 1
ATOM 2069 O O . VAL A 1 268 ? -7.871 8.914 27.109 1 94 268 VAL A O 1
ATOM 2072 N N . ALA A 1 269 ? -6.551 10.32 26.141 1 91.44 269 ALA A N 1
ATOM 2073 C CA . ALA A 1 269 ? -7.207 11.461 26.781 1 91.44 269 ALA A CA 1
ATOM 2074 C C . ALA A 1 269 ? -8.688 11.523 26.406 1 91.44 269 ALA A C 1
ATOM 2076 O O . ALA A 1 269 ? -9.531 11.875 27.234 1 91.44 269 ALA A O 1
ATOM 2077 N N . ARG A 1 270 ? -8.688 11.156 25.312 1 94 270 ARG A N 1
ATOM 2078 C CA . ARG A 1 270 ? -10.055 11.172 24.797 1 94 270 ARG A CA 1
ATOM 2079 C C . ARG A 1 270 ? -10.961 10.25 25.609 1 94 270 ARG A C 1
ATOM 2081 O O . ARG A 1 270 ? -12.156 10.5 25.75 1 94 270 ARG A O 1
ATOM 2088 N N . LEU A 1 271 ? -10.797 9.367 25.984 1 87.31 271 LEU A N 1
ATOM 2089 C CA . LEU A 1 271 ? -11.57 8.359 26.688 1 87.31 271 LEU A CA 1
ATOM 2090 C C . LEU A 1 271 ? -11.977 8.852 28.078 1 87.31 271 LEU A C 1
ATOM 2092 O O . LEU A 1 271 ? -12.859 8.273 28.719 1 87.31 271 LEU A O 1
ATOM 2096 N N . HIS A 1 272 ? -11.109 9.805 28.641 1 90.19 272 HIS A N 1
ATOM 2097 C CA . HIS A 1 272 ? -11.375 10.32 29.984 1 90.19 272 HIS A CA 1
ATOM 2098 C C . HIS A 1 272 ? -12.227 11.586 29.938 1 90.19 272 HIS A C 1
ATOM 2100 O O . HIS A 1 272 ? -12.375 12.273 30.938 1 90.19 272 HIS A O 1
ATOM 2106 N N . VAL A 1 273 ? -12.539 11.68 28.953 1 92.88 273 VAL A N 1
ATOM 2107 C CA . VAL A 1 273 ? -13.352 12.883 28.797 1 92.88 273 VAL A CA 1
ATOM 2108 C C . VAL A 1 273 ? -14.773 12.492 28.391 1 92.88 273 VAL A C 1
ATOM 2110 O O . VAL A 1 273 ? -14.977 11.664 27.5 1 92.88 273 VAL A O 1
ATOM 2113 N N . ASN A 1 274 ? -16.047 13.242 28.766 1 90.81 274 ASN A N 1
ATOM 2114 C CA . ASN A 1 274 ? -17.453 12.93 28.516 1 90.81 274 ASN A CA 1
ATOM 2115 C C . ASN A 1 274 ? -18.125 14.008 27.656 1 90.81 274 ASN A C 1
ATOM 2117 O O . ASN A 1 274 ? -19.109 13.742 26.984 1 90.81 274 ASN A O 1
ATOM 2121 N N . ASN A 1 275 ? -17.281 15.062 27.891 1 92.06 275 ASN A N 1
ATOM 2122 C CA . ASN A 1 275 ? -17.875 16.141 27.109 1 92.06 275 ASN A CA 1
ATOM 2123 C C . ASN A 1 275 ? -17.672 15.93 25.625 1 92.06 275 ASN A C 1
ATOM 2125 O O . ASN A 1 275 ? -16.531 15.844 25.141 1 92.06 275 ASN A O 1
ATOM 2129 N N . PRO A 1 276 ? -18.797 15.914 24.703 1 86.69 276 PRO A N 1
ATOM 2130 C CA . PRO A 1 276 ? -18.672 15.578 23.281 1 86.69 276 PRO A CA 1
ATOM 2131 C C . PRO A 1 276 ? -17.891 16.625 22.5 1 86.69 276 PRO A C 1
ATOM 2133 O O . PRO A 1 276 ? -17.188 16.297 21.547 1 86.69 276 PRO A O 1
ATOM 2136 N N . THR A 1 277 ? -18 17.984 23.047 1 89.31 277 THR A N 1
ATOM 2137 C CA . THR A 1 277 ? -17.266 19.031 22.344 1 89.31 277 THR A CA 1
ATOM 2138 C C . THR A 1 277 ? -15.766 18.859 22.547 1 89.31 277 THR A C 1
ATOM 2140 O O . THR A 1 277 ? -14.984 19.078 21.609 1 89.31 277 THR A O 1
ATOM 2143 N N . VAL A 1 278 ? -15.422 18.516 23.688 1 90.81 278 VAL A N 1
ATOM 2144 C CA . VAL A 1 278 ? -14.008 18.328 23.984 1 90.81 278 VAL A CA 1
ATOM 2145 C C . VAL A 1 278 ? -13.492 17.094 23.219 1 90.81 278 VAL A C 1
ATOM 2147 O O . VAL A 1 278 ? -12.352 17.094 22.75 1 90.81 278 VAL A O 1
ATOM 2150 N N . VAL A 1 279 ? -14.5 16 23.094 1 92 279 VAL A N 1
ATOM 2151 C CA . VAL A 1 279 ? -14.109 14.82 22.328 1 92 279 VAL A CA 1
ATOM 2152 C C . VAL A 1 279 ? -13.867 15.203 20.859 1 92 279 VAL A C 1
ATOM 2154 O O . VAL A 1 279 ? -12.883 14.766 20.25 1 92 279 VAL A O 1
ATOM 2157 N N . GLN A 1 280 ? -14.547 16.141 20.438 1 92.75 280 GLN A N 1
ATOM 2158 C CA . GLN A 1 280 ? -14.367 16.594 19.062 1 92.75 280 GLN A CA 1
ATOM 2159 C C . GLN A 1 280 ? -13.102 17.438 18.922 1 92.75 280 GLN A C 1
ATOM 2161 O O . GLN A 1 280 ? -12.43 17.391 17.875 1 92.75 280 GLN A O 1
ATOM 2166 N N . LEU A 1 281 ? -12.906 18.266 19.797 1 91.88 281 LEU A N 1
ATOM 2167 C CA . LEU A 1 281 ? -11.68 19.062 19.797 1 91.88 281 LEU A CA 1
ATOM 2168 C C . LEU A 1 281 ? -10.445 18.172 19.797 1 91.88 281 LEU A C 1
ATOM 2170 O O . LEU A 1 281 ? -9.523 18.391 19 1 91.88 281 LEU A O 1
ATOM 2174 N N . ILE A 1 282 ? -10.422 17.047 20.75 1 97.44 282 ILE A N 1
ATOM 2175 C CA . ILE A 1 282 ? -9.305 16.109 20.797 1 97.44 282 ILE A CA 1
ATOM 2176 C C . ILE A 1 282 ? -9.172 15.398 19.453 1 97.44 282 ILE A C 1
ATOM 2178 O O . ILE A 1 282 ? -8.062 15.227 18.938 1 97.44 282 ILE A O 1
ATOM 2182 N N . ASN A 1 283 ? -10.414 15.094 18.719 1 93.25 283 ASN A N 1
ATOM 2183 C CA . ASN A 1 283 ? -10.375 14.469 17.391 1 93.25 283 ASN A CA 1
ATOM 2184 C C . ASN A 1 283 ? -9.852 15.43 16.328 1 93.25 283 ASN A C 1
ATOM 2186 O O . ASN A 1 283 ? -9.195 15.008 15.375 1 93.25 283 ASN A O 1
ATOM 2190 N N . GLY A 1 284 ? -10.125 16.656 16.609 1 96.56 284 GLY A N 1
ATOM 2191 C CA . GLY A 1 284 ? -9.578 17.672 15.719 1 96.56 284 GLY A CA 1
ATOM 2192 C C . GLY A 1 284 ? -8.07 17.797 15.812 1 96.56 284 GLY A C 1
ATOM 2193 O O . GLY A 1 284 ? -7.398 18.047 14.812 1 96.56 284 GLY A O 1
ATOM 2194 N N . VAL A 1 285 ? -7.645 17.672 16.953 1 97.56 285 VAL A N 1
ATOM 2195 C CA . VAL A 1 285 ? -6.199 17.719 17.156 1 97.56 285 VAL A CA 1
ATOM 2196 C C . VAL A 1 285 ? -5.551 16.5 16.5 1 97.56 285 VAL A C 1
ATOM 2198 O O . VAL A 1 285 ? -4.523 16.609 15.836 1 97.56 285 VAL A O 1
ATOM 2201 N N . ILE A 1 286 ? -6.133 15.375 16.656 1 97.38 286 ILE A N 1
ATOM 2202 C CA . ILE A 1 286 ? -5.605 14.133 16.109 1 97.38 286 ILE A CA 1
ATOM 2203 C C . ILE A 1 286 ? -5.559 14.227 14.578 1 97.38 286 ILE A C 1
ATOM 2205 O O . ILE A 1 286 ? -4.512 14.016 13.969 1 97.38 286 ILE A O 1
ATOM 2209 N N . THR A 1 287 ? -6.621 14.609 14.016 1 96.38 287 THR A N 1
ATOM 2210 C CA . THR A 1 287 ? -6.758 14.625 12.562 1 96.38 287 THR A CA 1
ATOM 2211 C C . THR A 1 287 ? -6.039 15.836 11.961 1 96.38 287 THR A C 1
ATOM 2213 O O . THR A 1 287 ? -5.414 15.727 10.906 1 96.38 287 THR A O 1
ATOM 2216 N N . GLY A 1 288 ? -6.215 17 12.609 1 97.44 288 GLY A N 1
ATOM 2217 C CA . GLY A 1 288 ? -5.664 18.234 12.078 1 97.44 288 GLY A CA 1
ATOM 2218 C C . GLY A 1 288 ? -4.207 18.453 12.453 1 97.44 288 GLY A C 1
ATOM 2219 O O . GLY A 1 288 ? -3.328 18.406 11.594 1 97.44 288 GLY A O 1
ATOM 2220 N N . PHE A 1 289 ? -3.938 18.516 13.68 1 98.31 289 PHE A N 1
ATOM 2221 C CA . PHE A 1 289 ? -2.584 18.828 14.125 1 98.31 289 PHE A CA 1
ATOM 2222 C C . PHE A 1 289 ? -1.656 17.641 13.93 1 98.31 289 PHE A C 1
ATOM 2224 O O . PHE A 1 289 ? -0.675 17.734 13.188 1 98.31 289 PHE A O 1
ATOM 2231 N N . CYS A 1 290 ? -2.025 16.516 14.609 1 98.5 290 CYS A N 1
ATOM 2232 C CA . CYS A 1 290 ? -1.159 15.352 14.508 1 98.5 290 CYS A CA 1
ATOM 2233 C C . CYS A 1 290 ? -1.08 14.852 13.07 1 98.5 290 CYS A C 1
ATOM 2235 O O . CYS A 1 290 ? -0.002 14.5 12.594 1 98.5 290 CYS A O 1
ATOM 2237 N N . GLY A 1 291 ? -2.186 14.789 12.352 1 97.81 291 GLY A N 1
ATOM 2238 C CA . GLY A 1 291 ? -2.211 14.367 10.961 1 97.81 291 GLY A CA 1
ATOM 2239 C C . GLY A 1 291 ? -1.357 15.234 10.055 1 97.81 291 GLY A C 1
ATOM 2240 O O . GLY A 1 291 ? -0.742 14.734 9.109 1 97.81 291 GLY A O 1
ATOM 2241 N N . CYS A 1 292 ? -1.372 16.547 10.367 1 98.38 292 CYS A N 1
ATOM 2242 C CA . CYS A 1 292 ? -0.629 17.438 9.484 1 98.38 292 CYS A CA 1
ATOM 2243 C C . CYS A 1 292 ? 0.821 17.578 9.938 1 98.38 292 CYS A C 1
ATOM 2245 O O . CYS A 1 292 ? 1.681 18 9.164 1 98.38 292 CYS A O 1
ATOM 2247 N N . LEU A 1 293 ? 1.105 17.156 11.125 1 98.56 293 LEU A N 1
ATOM 2248 C CA . LEU A 1 293 ? 2.48 17.125 11.617 1 98.56 293 LEU A CA 1
ATOM 2249 C C . LEU A 1 293 ? 3.221 15.906 11.086 1 98.56 293 LEU A C 1
ATOM 2251 O O . LEU A 1 293 ? 4.441 15.945 10.914 1 98.56 293 LEU A O 1
ATOM 2255 N N . THR A 1 294 ? 2.488 14.875 10.938 1 98.19 294 THR A N 1
ATOM 2256 C CA . THR A 1 294 ? 3.096 13.641 10.453 1 98.19 294 THR A CA 1
ATOM 2257 C C . THR A 1 294 ? 2.781 13.43 8.969 1 98.19 294 THR A C 1
ATOM 2259 O O . THR A 1 294 ? 1.816 13.992 8.453 1 98.19 294 THR A O 1
ATOM 2262 N N . THR A 1 295 ? 3.535 12.758 8.164 1 97.38 295 THR A N 1
ATOM 2263 C CA . THR A 1 295 ? 3.312 12.57 6.73 1 97.38 295 THR A CA 1
ATOM 2264 C C . THR A 1 295 ? 3.953 11.273 6.246 1 97.38 295 THR A C 1
ATOM 2266 O O . THR A 1 295 ? 4.992 10.859 6.766 1 97.38 295 THR A O 1
ATOM 2269 N N . VAL A 1 296 ? 3.484 10.586 5.395 1 97.81 296 VAL A N 1
ATOM 2270 C CA . VAL A 1 296 ? 4.008 9.406 4.719 1 97.81 296 VAL A CA 1
ATOM 2271 C C . VAL A 1 296 ? 4.637 9.805 3.387 1 97.81 296 VAL A C 1
ATOM 2273 O O . VAL A 1 296 ? 5.57 9.148 2.914 1 97.81 296 VAL A O 1
ATOM 2276 N N . SER A 1 297 ? 4.012 10.828 2.656 1 97.25 297 SER A N 1
ATOM 2277 C CA . SER A 1 297 ? 4.488 11.203 1.329 1 97.25 297 SER A CA 1
ATOM 2278 C C . SER A 1 297 ? 5.969 11.562 1.355 1 97.25 297 SER A C 1
ATOM 2280 O O . SER A 1 297 ? 6.758 11.039 0.569 1 97.25 297 SER A O 1
ATOM 2282 N N . THR A 1 298 ? 6.301 12.484 2.318 1 95.5 298 THR A N 1
ATOM 2283 C CA . THR A 1 298 ? 7.715 12.836 2.412 1 95.5 298 THR A CA 1
ATOM 2284 C C . THR A 1 298 ? 8.539 11.648 2.883 1 95.5 298 THR A C 1
ATOM 2286 O O . THR A 1 298 ? 9.664 11.438 2.416 1 95.5 298 THR A O 1
ATOM 2289 N N . PHE A 1 299 ? 8.062 10.812 3.893 1 95.88 299 PHE A N 1
ATOM 2290 C CA . PHE A 1 299 ? 8.695 9.594 4.383 1 95.88 299 PHE A CA 1
ATOM 2291 C C . PHE A 1 299 ? 9.094 8.688 3.223 1 95.88 299 PHE A C 1
ATOM 2293 O O . PHE A 1 299 ? 10.242 8.258 3.135 1 95.88 299 PHE A O 1
ATOM 2300 N N . ILE A 1 300 ? 8.078 8.391 2.16 1 96.06 300 ILE A N 1
ATOM 2301 C CA . ILE A 1 300 ? 8.305 7.512 1.021 1 96.06 300 ILE A CA 1
ATOM 2302 C C . ILE A 1 300 ? 9.305 8.164 0.062 1 96.06 300 ILE A C 1
ATOM 2304 O O . ILE A 1 300 ? 10.18 7.492 -0.48 1 96.06 300 ILE A O 1
ATOM 2308 N N . SER A 1 301 ? 9.117 9.562 -0.002 1 94.25 301 SER A N 1
ATOM 2309 C CA . SER A 1 301 ? 10.047 10.25 -0.898 1 94.25 301 SER A CA 1
ATOM 2310 C C . SER A 1 301 ? 11.484 10.125 -0.403 1 94.25 301 SER A C 1
ATOM 2312 O O . SER A 1 301 ? 12.398 9.898 -1.192 1 94.25 301 SER A O 1
ATOM 2314 N N . GLN A 1 302 ? 11.68 10.172 0.707 1 93.31 302 GLN A N 1
ATOM 2315 C CA . GLN A 1 302 ? 13.016 10.094 1.293 1 93.31 302 GLN A CA 1
ATOM 2316 C C . GLN A 1 302 ? 13.555 8.664 1.238 1 93.31 302 GLN A C 1
ATOM 2318 O O . GLN A 1 302 ? 14.758 8.461 1.059 1 93.31 302 GLN A O 1
ATOM 2323 N N . ILE A 1 303 ? 12.672 7.746 1.525 1 93.06 303 ILE A N 1
ATOM 2324 C CA . ILE A 1 303 ? 13.07 6.344 1.427 1 93.06 303 ILE A CA 1
ATOM 2325 C C . ILE A 1 303 ? 13.688 6.078 0.056 1 93.06 303 ILE A C 1
ATOM 2327 O O . ILE A 1 303 ? 14.68 5.355 -0.054 1 93.06 303 ILE A O 1
ATOM 2331 N N . THR A 1 304 ? 13.18 6.484 -1.029 1 89.88 304 THR A N 1
ATOM 2332 C CA . THR A 1 304 ? 13.609 6.215 -2.396 1 89.88 304 THR A CA 1
ATOM 2333 C C . THR A 1 304 ? 14.945 6.887 -2.682 1 89.88 304 THR A C 1
ATOM 2335 O O . THR A 1 304 ? 15.641 6.523 -3.639 1 89.88 304 THR A O 1
ATOM 2338 N N . LYS A 1 305 ? 15.203 7.941 -1.852 1 88 305 LYS A N 1
ATOM 2339 C CA . LYS A 1 305 ? 16.438 8.672 -2.1 1 88 305 LYS A CA 1
ATOM 2340 C C . LYS A 1 305 ? 17.609 8.078 -1.309 1 88 305 LYS A C 1
ATOM 2342 O O . LYS A 1 305 ? 18.766 8.336 -1.618 1 88 305 LYS A O 1
ATOM 2347 N N . LEU A 1 306 ? 17.406 7.363 -0.339 1 88.88 306 LEU A N 1
ATOM 2348 C CA . LEU A 1 306 ? 18.422 6.746 0.519 1 88.88 306 LEU A CA 1
ATOM 2349 C C . LEU A 1 306 ? 18.906 5.434 -0.078 1 88.88 306 LEU A C 1
ATOM 2351 O O . LEU A 1 306 ? 18.234 4.836 -0.918 1 88.88 306 LEU A O 1
ATOM 2355 N N . SER A 1 307 ? 20.047 4.977 0.275 1 88.19 307 SER A N 1
ATOM 2356 C CA . SER A 1 307 ? 20.5 3.625 -0.025 1 88.19 307 SER A CA 1
ATOM 2357 C C . SER A 1 307 ? 19.609 2.58 0.637 1 88.19 307 SER A C 1
ATOM 2359 O O . SER A 1 307 ? 18.891 2.883 1.591 1 88.19 307 SER A O 1
ATOM 2361 N N . PHE A 1 308 ? 19.781 1.318 0.217 1 88.75 308 PHE A N 1
ATOM 2362 C CA . PHE A 1 308 ? 18.906 0.261 0.721 1 88.75 308 PHE A CA 1
ATOM 2363 C C . PHE A 1 308 ? 19.141 0.042 2.213 1 88.75 308 PHE A C 1
ATOM 2365 O O . PHE A 1 308 ? 18.172 -0.124 2.971 1 88.75 308 PHE A O 1
ATOM 2372 N N . LYS A 1 309 ? 20.359 0.049 2.506 1 88.81 309 LYS A N 1
ATOM 2373 C CA . LYS A 1 309 ? 20.688 -0.175 3.912 1 88.81 309 LYS A CA 1
ATOM 2374 C C . LYS A 1 309 ? 20.125 0.941 4.789 1 88.81 309 LYS A C 1
ATOM 2376 O O . LYS A 1 309 ? 19.469 0.675 5.801 1 88.81 309 LYS A O 1
ATOM 2381 N N . MET A 1 310 ? 20.359 2.184 4.379 1 90.56 310 MET A N 1
ATOM 2382 C CA . MET A 1 310 ? 19.922 3.34 5.156 1 90.56 310 MET A CA 1
ATOM 2383 C C . MET A 1 310 ? 18.406 3.453 5.16 1 90.56 310 MET A C 1
ATOM 2385 O O . MET A 1 310 ? 17.812 3.855 6.16 1 90.56 310 MET A O 1
ATOM 2389 N N . SER A 1 311 ? 17.859 3.174 3.973 1 92.31 311 SER A N 1
ATOM 2390 C CA . SER A 1 311 ? 16.406 3.209 3.875 1 92.31 311 SER A CA 1
ATOM 2391 C C . SER A 1 311 ? 15.766 2.176 4.793 1 92.31 311 SER A C 1
ATOM 2393 O O . SER A 1 311 ? 14.75 2.453 5.438 1 92.31 311 SER A O 1
ATOM 2395 N N . SER A 1 312 ? 16.375 1.025 4.805 1 92.5 312 SER A N 1
ATOM 2396 C CA . SER A 1 312 ? 15.859 -0.029 5.672 1 92.5 312 SER A CA 1
ATOM 2397 C C . SER A 1 312 ? 15.938 0.376 7.141 1 92.5 312 SER A C 1
ATOM 2399 O O . SER A 1 312 ? 15 0.138 7.906 1 92.5 312 SER A O 1
ATOM 2401 N N . ILE A 1 313 ? 17 0.916 7.473 1 93.12 313 ILE A N 1
ATOM 2402 C CA . ILE A 1 313 ? 17.188 1.383 8.844 1 93.12 313 ILE A CA 1
ATOM 2403 C C . ILE A 1 313 ? 16.172 2.48 9.156 1 93.12 313 ILE A C 1
ATOM 2405 O O . ILE A 1 313 ? 15.555 2.482 10.227 1 93.12 313 ILE A O 1
ATOM 2409 N N . TYR A 1 314 ? 16.062 3.457 8.289 1 94.12 314 TYR A N 1
ATOM 2410 C CA . TYR A 1 314 ? 15.125 4.574 8.422 1 94.12 314 TYR A CA 1
ATOM 2411 C C . TYR A 1 314 ? 13.703 4.074 8.648 1 94.12 314 TYR A C 1
ATOM 2413 O O . TYR A 1 314 ? 13.008 4.535 9.555 1 94.12 314 TYR A O 1
ATOM 2421 N N . VAL A 1 315 ? 13.359 3.055 7.711 1 96.19 315 VAL A N 1
ATOM 2422 C CA . VAL A 1 315 ? 12.016 2.479 7.793 1 96.19 315 VAL A CA 1
ATOM 2423 C C . VAL A 1 315 ? 11.852 1.746 9.125 1 96.19 315 VAL A C 1
ATOM 2425 O O . VAL A 1 315 ? 10.852 1.938 9.82 1 96.19 315 VAL A O 1
ATOM 2428 N N . LEU A 1 316 ? 12.734 1.065 9.602 1 94.12 316 LEU A N 1
ATOM 2429 C CA . LEU A 1 316 ? 12.68 0.265 10.82 1 94.12 316 LEU A CA 1
ATOM 2430 C C . LEU A 1 316 ? 12.578 1.157 12.047 1 94.12 316 LEU A C 1
ATOM 2432 O O . LEU A 1 316 ? 11.734 0.921 12.922 1 94.12 316 LEU A O 1
ATOM 2436 N N . ILE A 1 317 ? 13.469 2.078 11.945 1 96.75 317 ILE A N 1
ATOM 2437 C CA . ILE A 1 317 ? 13.477 2.967 13.102 1 96.75 317 ILE A CA 1
ATOM 2438 C C . ILE A 1 317 ? 12.148 3.723 13.188 1 96.75 317 ILE A C 1
ATOM 2440 O O . ILE A 1 317 ? 11.57 3.857 14.266 1 96.75 317 ILE A O 1
ATOM 2444 N N . SER A 1 318 ? 11.711 4.293 12.133 1 97.44 318 SER A N 1
ATOM 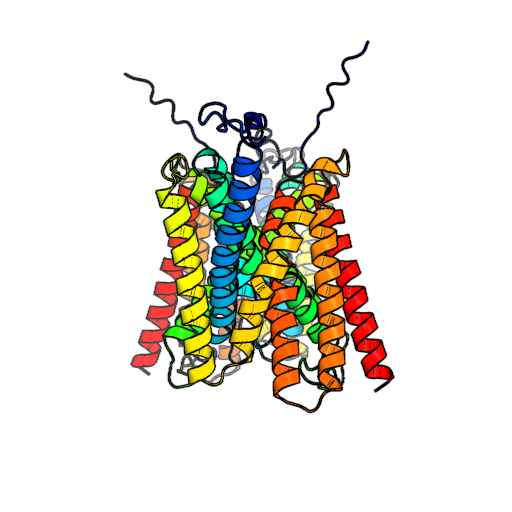2445 C CA . SER A 1 318 ? 10.484 5.082 12.102 1 97.44 318 SER A CA 1
ATOM 2446 C C . SER A 1 318 ? 9.289 4.262 12.555 1 97.44 318 SER A C 1
ATOM 2448 O O . SER A 1 318 ? 8.492 4.719 13.383 1 97.44 318 SER A O 1
ATOM 2450 N N . LEU A 1 319 ? 9.219 3.002 11.992 1 97.38 319 LEU A N 1
ATOM 2451 C CA . LEU A 1 319 ? 8.055 2.172 12.281 1 97.38 319 LEU A CA 1
ATOM 2452 C C . LEU A 1 319 ? 8.148 1.58 13.68 1 97.38 319 LEU A C 1
ATOM 2454 O O . LEU A 1 319 ? 7.168 1.586 14.43 1 97.38 319 LEU A O 1
ATOM 2458 N N . THR A 1 320 ? 9.25 1.121 14.102 1 96.38 320 THR A N 1
ATOM 2459 C CA . THR A 1 320 ? 9.406 0.432 15.375 1 96.38 320 THR A CA 1
ATOM 2460 C C . THR A 1 320 ? 9.195 1.395 16.547 1 96.38 320 THR A C 1
ATOM 2462 O O . THR A 1 320 ? 8.516 1.06 17.516 1 96.38 320 THR A O 1
ATOM 2465 N N . THR A 1 321 ? 9.82 2.5 16.406 1 97.62 321 THR A N 1
ATOM 2466 C CA . THR A 1 321 ? 9.695 3.459 17.5 1 97.62 321 THR A CA 1
ATOM 2467 C C . THR A 1 321 ? 8.234 3.873 17.703 1 97.62 321 THR A C 1
ATOM 2469 O O . THR A 1 321 ? 7.746 3.926 18.828 1 97.62 321 THR A O 1
ATOM 2472 N N . VAL A 1 322 ? 7.602 4.168 16.641 1 98 322 VAL A N 1
ATOM 2473 C CA . VAL A 1 322 ? 6.219 4.625 16.734 1 98 322 VAL A CA 1
ATOM 2474 C C . VAL A 1 322 ? 5.32 3.477 17.172 1 98 322 VAL A C 1
ATOM 2476 O O . VAL A 1 322 ? 4.441 3.66 18.031 1 98 322 VAL A O 1
ATOM 2479 N N . GLN A 1 323 ? 5.539 2.305 16.641 1 97.25 323 GLN A N 1
ATOM 2480 C CA . GLN A 1 323 ? 4.738 1.151 17.031 1 97.25 323 GLN A CA 1
ATOM 2481 C C . GLN A 1 323 ? 4.941 0.819 18.5 1 97.25 323 GLN A C 1
ATOM 2483 O O . GLN A 1 323 ? 3.982 0.51 19.219 1 97.25 323 GLN A O 1
ATOM 2488 N N . ILE A 1 324 ? 6.152 0.788 18.891 1 96 324 ILE A N 1
ATOM 2489 C CA . ILE A 1 324 ? 6.434 0.528 20.297 1 96 324 ILE A CA 1
ATOM 2490 C C . ILE A 1 324 ? 5.703 1.55 21.172 1 96 324 ILE A C 1
ATOM 2492 O O . ILE A 1 324 ? 5.129 1.197 22.203 1 96 324 ILE A O 1
ATOM 2496 N N . THR A 1 325 ? 5.832 2.828 20.812 1 96.25 325 THR A N 1
ATOM 2497 C CA . THR A 1 325 ? 5.164 3.891 21.547 1 96.25 325 THR A CA 1
ATOM 2498 C C . THR A 1 325 ? 3.658 3.641 21.609 1 96.25 325 THR A C 1
ATOM 2500 O O . THR A 1 325 ? 3.061 3.705 22.688 1 96.25 325 THR A O 1
ATOM 2503 N N . TYR A 1 326 ? 2.992 3.402 20.406 1 95.69 326 TYR A N 1
ATOM 2504 C CA . TYR A 1 326 ? 1.558 3.141 20.359 1 95.69 326 TYR A CA 1
ATOM 2505 C C . TYR A 1 326 ? 1.204 1.925 21.219 1 95.69 326 TYR A C 1
ATOM 2507 O O . TYR A 1 326 ? 0.281 1.979 22.031 1 95.69 326 TYR A O 1
ATOM 2515 N N . ILE A 1 327 ? 1.981 0.74 21.078 1 92.69 327 ILE A N 1
ATOM 2516 C CA . ILE A 1 327 ? 1.702 -0.502 21.781 1 92.69 327 ILE A CA 1
ATOM 2517 C C . ILE A 1 327 ? 1.853 -0.282 23.297 1 92.69 327 ILE A C 1
ATOM 2519 O O . ILE A 1 327 ? 1.008 -0.718 24.078 1 92.69 327 ILE A O 1
ATOM 2523 N N . THR A 1 328 ? 2.865 0.451 23.656 1 94.06 328 THR A N 1
ATOM 2524 C CA . THR A 1 328 ? 3.107 0.693 25.062 1 94.06 328 THR A CA 1
ATOM 2525 C C . THR A 1 328 ? 1.989 1.539 25.672 1 94.06 328 THR A C 1
ATOM 2527 O O . THR A 1 328 ? 1.424 1.183 26.703 1 94.06 328 THR A O 1
ATOM 2530 N N . ILE A 1 329 ? 1.73 2.537 25.016 1 93.69 329 ILE A N 1
ATOM 2531 C CA . ILE A 1 329 ? 0.714 3.449 25.531 1 93.69 329 ILE A CA 1
ATOM 2532 C C . ILE A 1 329 ? -0.638 2.74 25.578 1 93.69 329 ILE A C 1
ATOM 2534 O O . ILE A 1 329 ? -1.361 2.834 26.578 1 93.69 329 ILE A O 1
ATOM 2538 N N . PHE A 1 330 ? -1.021 2.156 24.531 1 91.69 330 PHE A N 1
ATOM 2539 C CA . PHE A 1 330 ? -2.314 1.49 24.438 1 91.69 330 PHE A CA 1
ATOM 2540 C C . PHE A 1 330 ? -2.398 0.338 25.438 1 91.69 330 PHE A C 1
ATOM 2542 O O . PHE A 1 330 ? -3.449 0.101 26.031 1 91.69 330 PHE A O 1
ATOM 2549 N N . ILE A 1 331 ? -1.211 -0.504 25.641 1 89.12 331 ILE A N 1
ATOM 2550 C CA . ILE A 1 331 ? -1.201 -1.617 26.578 1 89.12 331 ILE A CA 1
ATOM 2551 C C . ILE A 1 331 ? -1.314 -1.085 28.016 1 89.12 331 ILE A C 1
ATOM 2553 O O . ILE A 1 331 ? -2.059 -1.634 28.828 1 89.12 331 ILE A O 1
ATOM 2557 N N . ILE A 1 332 ? -0.533 -0.162 28.172 1 87.69 332 ILE A N 1
ATOM 2558 C CA . ILE A 1 332 ? -0.582 0.403 29.516 1 87.69 332 ILE A CA 1
ATOM 2559 C C . ILE A 1 332 ? -2.01 0.832 29.844 1 87.69 332 ILE A C 1
ATOM 2561 O O . ILE A 1 332 ? -2.514 0.557 30.938 1 87.69 332 ILE A O 1
ATOM 2565 N N . TYR A 1 333 ? -2.48 1.607 29.016 1 87.19 333 TYR A N 1
ATOM 2566 C CA . TYR A 1 333 ? -3.857 2.043 29.219 1 87.19 333 TYR A CA 1
ATOM 2567 C C . TYR A 1 333 ? -4.789 0.849 29.391 1 87.19 333 TYR A C 1
ATOM 2569 O O . TYR A 1 333 ? -5.641 0.841 30.281 1 87.19 333 TYR A O 1
ATOM 2577 N N . SER A 1 334 ? -4.602 -0.274 28.531 1 83.25 334 SER A N 1
ATOM 2578 C CA . SER A 1 334 ? -5.492 -1.431 28.562 1 83.25 334 SER A CA 1
ATOM 2579 C C . SER A 1 334 ? -5.324 -2.225 29.859 1 83.25 334 SER A C 1
ATOM 2581 O O . SER A 1 334 ? -6.277 -2.83 30.344 1 83.25 334 SER A O 1
ATOM 2583 N N . VAL A 1 335 ? -4.281 -2.197 30.359 1 83.25 335 VAL A N 1
ATOM 2584 C CA . VAL A 1 335 ? -4.043 -2.967 31.562 1 83.25 335 VAL A CA 1
ATOM 2585 C C . VAL A 1 335 ? -4.559 -2.195 32.781 1 83.25 335 VAL A C 1
ATOM 2587 O O . VAL A 1 335 ? -5.074 -2.791 33.719 1 83.25 335 VAL A O 1
ATOM 2590 N N . VAL A 1 336 ? -4.164 -1.048 32.594 1 79.88 336 VAL A N 1
ATOM 2591 C CA . VAL A 1 336 ? -4.531 -0.235 33.75 1 79.88 336 VAL A CA 1
ATOM 2592 C C . VAL A 1 336 ? -6.051 -0.071 33.781 1 79.88 336 VAL A C 1
ATOM 2594 O O . VAL A 1 336 ? -6.637 -0.026 34.875 1 79.88 336 VAL A O 1
ATOM 2597 N N . TYR A 1 337 ? -6.66 0.06 32.656 1 70.62 337 TYR A N 1
ATOM 2598 C CA . TYR A 1 337 ? -8.094 0.309 32.625 1 70.62 337 TYR A CA 1
ATOM 2599 C C . TYR A 1 337 ? -8.836 -0.861 31.969 1 70.62 337 TYR A C 1
ATOM 2601 O O . TYR A 1 337 ? -10.039 -1.031 32.188 1 70.62 337 TYR A O 1
ATOM 2609 N N . MET B 1 1 ? 47.312 5.07 3.812 1 20.28 1 MET B N 1
ATOM 2610 C CA . MET B 1 1 ? 46.656 6.227 3.236 1 20.28 1 MET B CA 1
ATOM 2611 C C . MET B 1 1 ? 45.688 5.805 2.121 1 20.28 1 MET B C 1
ATOM 2613 O O . MET B 1 1 ? 45.344 6.609 1.255 1 20.28 1 MET B O 1
ATOM 2617 N N . SER B 1 2 ? 45.438 4.344 2.096 1 23.39 2 SER B N 1
ATOM 2618 C CA . SER B 1 2 ? 44.812 3.529 1.06 1 23.39 2 SER B CA 1
ATOM 2619 C C . SER B 1 2 ? 43.344 3.904 0.873 1 23.39 2 SER B C 1
ATOM 2621 O O . SER B 1 2 ? 42.594 3.936 1.838 1 23.39 2 SER B O 1
ATOM 2623 N N . SER B 1 3 ? 42.969 4.895 -0.077 1 22.38 3 SER B N 1
ATOM 2624 C CA . SER B 1 3 ? 41.812 5.641 -0.576 1 22.38 3 SER B CA 1
ATOM 2625 C C . SER B 1 3 ? 40.625 4.723 -0.823 1 22.38 3 SER B C 1
ATOM 2627 O O . SER B 1 3 ? 40.656 3.881 -1.721 1 22.38 3 SER B O 1
ATOM 2629 N N . ILE B 1 4 ? 39.969 4.336 0.381 1 23.27 4 ILE B N 1
ATOM 2630 C CA . ILE B 1 4 ? 38.812 3.428 0.432 1 23.27 4 ILE B CA 1
ATOM 2631 C C . ILE B 1 4 ? 37.719 3.932 -0.494 1 23.27 4 ILE B C 1
ATOM 2633 O O . ILE B 1 4 ? 37.125 4.988 -0.251 1 23.27 4 ILE B O 1
ATOM 2637 N N . ILE B 1 5 ? 37.844 3.83 -1.748 1 24.88 5 ILE B N 1
ATOM 2638 C CA . ILE B 1 5 ? 36.969 4.199 -2.859 1 24.88 5 ILE B CA 1
ATOM 2639 C C . ILE B 1 5 ? 35.562 3.709 -2.584 1 24.88 5 ILE B C 1
ATOM 2641 O O . ILE B 1 5 ? 35.312 2.502 -2.559 1 24.88 5 ILE B O 1
ATOM 2645 N N . SER B 1 6 ? 34.781 4.383 -1.577 1 27.03 6 SER B N 1
ATOM 2646 C CA . SER B 1 6 ? 33.438 4.129 -1.046 1 27.03 6 SER B CA 1
ATOM 2647 C C . SER B 1 6 ? 32.406 4.035 -2.164 1 27.03 6 SER B C 1
ATOM 2649 O O . SER B 1 6 ? 32.156 5.023 -2.855 1 27.03 6 SER B O 1
ATOM 2651 N N . ASP B 1 7 ? 32.375 2.908 -2.902 1 28.27 7 ASP B N 1
ATOM 2652 C CA . ASP B 1 7 ? 31.469 2.598 -4.008 1 28.27 7 ASP B CA 1
ATOM 2653 C C . ASP B 1 7 ? 30.016 2.807 -3.602 1 28.27 7 ASP B C 1
ATOM 2655 O O . ASP B 1 7 ? 29.453 2.027 -2.824 1 28.27 7 ASP B O 1
ATOM 2659 N N . SER B 1 8 ? 29.453 4.07 -3.266 1 27.19 8 SER B N 1
ATOM 2660 C CA . SER B 1 8 ? 28.172 4.602 -2.805 1 27.19 8 SER B CA 1
ATOM 2661 C C . SER B 1 8 ? 27.047 4.184 -3.73 1 27.19 8 SER B C 1
ATOM 2663 O O . SER B 1 8 ? 26.734 4.879 -4.703 1 27.19 8 SER B O 1
ATOM 2665 N N . TYR B 1 9 ? 26.719 2.873 -3.938 1 31.39 9 TYR B N 1
ATOM 2666 C CA . TYR B 1 9 ? 25.594 2.404 -4.754 1 31.39 9 TYR B CA 1
ATOM 2667 C C . TYR B 1 9 ? 24.266 2.727 -4.094 1 31.39 9 TYR B C 1
ATOM 2669 O O . TYR B 1 9 ? 24.062 2.422 -2.916 1 31.39 9 TYR B O 1
ATOM 2677 N N . GLY B 1 10 ? 23.438 3.762 -4.316 1 34.03 10 GLY B N 1
ATOM 2678 C CA . GLY B 1 10 ? 22.125 4.113 -3.797 1 34.03 10 GLY B CA 1
ATOM 2679 C C . GLY B 1 10 ? 21.156 2.953 -3.812 1 34.03 10 GLY B C 1
ATOM 2680 O O . GLY B 1 10 ? 21.312 2.006 -4.586 1 34.03 10 GLY B O 1
ATOM 2681 N N . ALA B 1 11 ? 20.406 2.803 -2.73 1 37.81 11 ALA B N 1
ATOM 2682 C CA . ALA B 1 11 ? 19.562 1.664 -2.361 1 37.81 11 ALA B CA 1
ATOM 2683 C C . ALA B 1 11 ? 18.672 1.239 -3.523 1 37.81 11 ALA B C 1
ATOM 2685 O O . ALA B 1 11 ? 18.281 0.072 -3.621 1 37.81 11 ALA B O 1
ATOM 2686 N N . THR B 1 12 ? 18.203 2.145 -4.207 1 36.59 12 THR B N 1
ATOM 2687 C CA . THR B 1 12 ? 17.203 1.724 -5.176 1 36.59 12 THR B CA 1
ATOM 2688 C C . THR B 1 12 ? 17.828 1.491 -6.547 1 36.59 12 THR B C 1
ATOM 2690 O O . THR B 1 12 ? 17.234 1.819 -7.574 1 36.59 12 THR B O 1
ATOM 2693 N N . GLU B 1 13 ? 19.266 1.295 -6.613 1 33.78 13 GLU B N 1
ATOM 2694 C CA . GLU B 1 13 ? 19.781 1.08 -7.965 1 33.78 13 GLU B CA 1
ATOM 2695 C C . GLU B 1 13 ? 19.281 -0.241 -8.539 1 33.78 13 GLU B C 1
ATOM 2697 O O . GLU B 1 13 ? 19.453 -1.299 -7.934 1 33.78 13 GLU B O 1
ATOM 2702 N N . LEU B 1 14 ? 18.312 -0.147 -9.352 1 37.16 14 LEU B N 1
ATOM 2703 C CA . LEU B 1 14 ? 17.984 -1.356 -10.102 1 37.16 14 LEU B CA 1
ATOM 2704 C C . LEU B 1 14 ? 19.234 -1.949 -10.75 1 37.16 14 LEU B C 1
ATOM 2706 O O . LEU B 1 14 ? 20.203 -1.236 -10.992 1 37.16 14 LEU B O 1
ATOM 2710 N N . PRO B 1 15 ? 19.484 -3.217 -10.773 1 33.97 15 PRO B N 1
ATOM 2711 C CA . PRO B 1 15 ? 20.672 -3.842 -11.383 1 33.97 15 PRO B CA 1
ATOM 2712 C C . PRO B 1 15 ? 21.078 -3.17 -12.695 1 33.97 15 PRO B C 1
ATOM 2714 O O . PRO B 1 15 ? 20.234 -2.602 -13.391 1 33.97 15 PRO B O 1
ATOM 2717 N N . ASP B 1 16 ? 22.344 -2.545 -12.742 1 31.92 16 ASP B N 1
ATOM 2718 C CA . ASP B 1 16 ? 23.016 -2.07 -13.953 1 31.92 16 ASP B CA 1
ATOM 2719 C C . ASP B 1 16 ? 22.719 -2.98 -15.141 1 31.92 16 ASP B C 1
ATOM 2721 O O . ASP B 1 16 ? 22.844 -4.203 -15.039 1 31.92 16 ASP B O 1
ATOM 2725 N N . SER B 1 17 ? 21.891 -2.443 -16.016 1 31.8 17 SER B N 1
ATOM 2726 C CA . SER B 1 17 ? 21.562 -3.1 -17.281 1 31.8 17 SER B CA 1
ATOM 2727 C C . SER B 1 17 ? 22.828 -3.584 -18 1 31.8 17 SER B C 1
ATOM 2729 O O . SER B 1 17 ? 22.75 -4.133 -19.094 1 31.8 17 SER B O 1
ATOM 2731 N N . SER B 1 18 ? 24.031 -2.992 -17.562 1 30.95 18 SER B N 1
ATOM 2732 C CA . SER B 1 18 ? 25.078 -3.342 -18.516 1 30.95 18 SER B CA 1
ATOM 2733 C C . SER B 1 18 ? 25.203 -4.852 -18.672 1 30.95 18 SER B C 1
ATOM 2735 O O . SER B 1 18 ? 25.75 -5.336 -19.656 1 30.95 18 SER B O 1
ATOM 2737 N N . ASP B 1 19 ? 25.25 -5.535 -17.484 1 30.19 19 ASP B N 1
ATOM 2738 C CA . ASP B 1 19 ? 25.562 -6.934 -17.75 1 30.19 19 ASP B CA 1
ATOM 2739 C C . ASP B 1 19 ? 24.422 -7.621 -18.5 1 30.19 19 ASP B C 1
ATOM 2741 O O . ASP B 1 19 ? 23.547 -8.242 -17.891 1 30.19 19 ASP B O 1
ATOM 2745 N N . SER B 1 20 ? 23.766 -6.875 -19.375 1 29.44 20 SER B N 1
ATOM 2746 C CA . SER B 1 20 ? 22.812 -7.344 -20.375 1 29.44 20 SER B CA 1
ATOM 2747 C C . SER B 1 20 ? 23.312 -8.617 -21.062 1 29.44 20 SER B C 1
ATOM 2749 O O . SER B 1 20 ? 22.641 -9.156 -21.938 1 29.44 20 SER B O 1
ATOM 2751 N N . SER B 1 21 ? 24.719 -8.609 -21.156 1 28.59 21 SER B N 1
ATOM 2752 C CA . SER B 1 21 ? 25.094 -9.688 -22.062 1 28.59 21 SER B CA 1
ATOM 2753 C C . SER B 1 21 ? 24.391 -10.992 -21.672 1 28.59 21 SER B C 1
ATOM 2755 O O . SER B 1 21 ? 23.922 -11.727 -22.547 1 28.59 21 SER B O 1
ATOM 2757 N N . ASP B 1 22 ? 24.781 -11.414 -20.328 1 28.55 22 ASP B N 1
ATOM 2758 C CA . ASP B 1 22 ? 24.938 -12.852 -20.094 1 28.55 22 ASP B CA 1
ATOM 2759 C C . ASP B 1 22 ? 23.594 -13.516 -19.797 1 28.55 22 ASP B C 1
ATOM 2761 O O . ASP B 1 22 ? 23.562 -14.656 -19.328 1 28.55 22 ASP B O 1
ATOM 2765 N N . THR B 1 23 ? 22.562 -12.711 -19.547 1 29.42 23 THR B N 1
ATOM 2766 C CA . THR B 1 23 ? 21.516 -13.617 -19.078 1 29.42 23 THR B CA 1
ATOM 2767 C C . THR B 1 23 ? 21.141 -14.617 -20.172 1 29.42 23 THR B C 1
ATOM 2769 O O . THR B 1 23 ? 20.031 -15.156 -20.172 1 29.42 23 THR B O 1
ATOM 2772 N N . VAL B 1 24 ? 21.562 -14.312 -21.422 1 29.64 24 VAL B N 1
ATOM 2773 C CA . VAL B 1 24 ? 21.359 -15.492 -22.266 1 29.64 24 VAL B CA 1
ATOM 2774 C C . VAL B 1 24 ? 21.75 -16.75 -21.484 1 29.64 24 VAL B C 1
ATOM 2776 O O . VAL B 1 24 ? 22.75 -16.766 -20.766 1 29.64 24 VAL B O 1
ATOM 2779 N N . LEU B 1 25 ? 20.766 -17.531 -21.156 1 28.48 25 LEU B N 1
ATOM 2780 C CA . LEU B 1 25 ? 21.047 -18.922 -20.812 1 28.48 25 LEU B CA 1
ATOM 2781 C C . LEU B 1 25 ? 22.359 -19.359 -21.438 1 28.48 25 LEU B C 1
ATOM 2783 O O . LEU B 1 25 ? 22.438 -19.656 -22.641 1 28.48 25 LEU B O 1
ATOM 2787 N N . ASP B 1 26 ? 23.406 -18.5 -21.266 1 29.66 26 ASP B N 1
ATOM 2788 C CA . ASP B 1 26 ? 24.641 -19.156 -21.688 1 29.66 26 ASP B CA 1
ATOM 2789 C C . ASP B 1 26 ? 24.703 -20.578 -21.141 1 29.66 26 ASP B C 1
ATOM 2791 O O . ASP B 1 26 ? 24.734 -20.781 -19.922 1 29.66 26 ASP B O 1
ATOM 2795 N N . VAL B 1 27 ? 24.062 -21.516 -21.844 1 28.86 27 VAL B N 1
ATOM 2796 C CA . VAL B 1 27 ? 24.5 -22.906 -21.781 1 28.86 27 VAL B CA 1
ATOM 2797 C C . VAL B 1 27 ? 26 -22.969 -21.5 1 28.86 27 VAL B C 1
ATOM 2799 O O . VAL B 1 27 ? 26.812 -22.641 -22.359 1 28.86 27 VAL B O 1
ATOM 2802 N N . THR B 1 28 ? 26.516 -22.297 -20.531 1 32.25 28 THR B N 1
ATOM 2803 C CA . THR B 1 28 ? 27.922 -22.484 -20.172 1 32.25 28 THR B CA 1
ATOM 2804 C C . THR B 1 28 ? 28.391 -23.891 -20.531 1 32.25 28 THR B C 1
ATOM 2806 O O . THR B 1 28 ? 27.672 -24.859 -20.328 1 32.25 28 THR B O 1
ATOM 2809 N N . ALA B 1 29 ? 29.422 -23.984 -21.328 1 31.94 29 ALA B N 1
ATOM 2810 C CA . ALA B 1 29 ? 30.297 -24.922 -22.031 1 31.94 29 ALA B CA 1
ATOM 2811 C C . ALA B 1 29 ? 30.703 -26.078 -21.125 1 31.94 29 ALA B C 1
ATOM 2813 O O . ALA B 1 29 ? 30.906 -27.203 -21.578 1 31.94 29 ALA B O 1
ATOM 2814 N N . ASP B 1 30 ? 30.984 -25.656 -19.875 1 34.09 30 ASP B N 1
ATOM 2815 C CA . ASP B 1 30 ? 31.828 -26.703 -19.312 1 34.09 30 ASP B CA 1
ATOM 2816 C C . ASP B 1 30 ? 31.031 -27.984 -19.062 1 34.09 30 ASP B C 1
ATOM 2818 O O . ASP B 1 30 ? 31.609 -29.031 -18.734 1 34.09 30 ASP B O 1
ATOM 2822 N N . ASP B 1 31 ? 29.766 -27.875 -18.484 1 32.91 31 ASP B N 1
ATOM 2823 C CA . ASP B 1 31 ? 29.391 -29.281 -18.516 1 32.91 31 ASP B CA 1
ATOM 2824 C C . ASP B 1 31 ? 29.125 -29.734 -19.953 1 32.91 31 ASP B C 1
ATOM 2826 O O . ASP B 1 31 ? 28.156 -29.328 -20.578 1 32.91 31 ASP B O 1
ATOM 2830 N N . LYS B 1 32 ? 29.969 -29.766 -20.859 1 38.44 32 LYS B N 1
ATOM 2831 C CA . LYS B 1 32 ? 29.875 -30.484 -22.125 1 38.44 32 LYS B CA 1
ATOM 2832 C C . LYS B 1 32 ? 28.719 -31.484 -22.109 1 38.44 32 LYS B C 1
ATOM 2834 O O . LYS B 1 32 ? 28.672 -32.375 -21.266 1 38.44 32 LYS B O 1
ATOM 2839 N N . PRO B 1 33 ? 27.406 -30.906 -22.562 1 40.62 33 PRO B N 1
ATOM 2840 C CA . PRO B 1 33 ? 26.438 -31.984 -22.719 1 40.62 33 PRO B CA 1
ATOM 2841 C C . PRO B 1 33 ? 27.109 -33.312 -23.062 1 40.62 33 PRO B C 1
ATOM 2843 O O . PRO B 1 33 ? 27.984 -33.375 -23.922 1 40.62 33 PRO B O 1
ATOM 2846 N N . ARG B 1 34 ? 27.141 -34.094 -22.344 1 43.03 34 ARG B N 1
ATOM 2847 C CA . ARG B 1 34 ? 27.375 -35.406 -22.922 1 43.03 34 ARG B CA 1
ATOM 2848 C C . ARG B 1 34 ? 26.547 -35.594 -24.172 1 43.03 34 ARG B C 1
ATOM 2850 O O . ARG B 1 34 ? 25.391 -35.156 -24.25 1 43.03 34 ARG B O 1
ATOM 2857 N N . ASP B 1 35 ? 26.828 -35.688 -25.469 1 49.25 35 ASP B N 1
ATOM 2858 C CA . ASP B 1 35 ? 26.406 -35.906 -26.844 1 49.25 35 ASP B CA 1
ATOM 2859 C C . ASP B 1 35 ? 25.031 -36.594 -26.875 1 49.25 35 ASP B C 1
ATOM 2861 O O . ASP B 1 35 ? 24.312 -36.5 -27.875 1 49.25 35 ASP B O 1
ATOM 2865 N N . GLY B 1 36 ? 24.453 -37.562 -26.219 1 53.66 36 GLY B N 1
ATOM 2866 C CA . GLY B 1 36 ? 23.406 -38.469 -26.688 1 53.66 36 GLY B CA 1
ATOM 2867 C C . GLY B 1 36 ? 22 -37.969 -26.422 1 53.66 36 GLY B C 1
ATOM 2868 O O . GLY B 1 36 ? 21.781 -37.219 -25.469 1 53.66 36 GLY B O 1
ATOM 2869 N N . ASN B 1 37 ? 20.938 -37.781 -27.641 1 60.84 37 ASN B N 1
ATOM 2870 C CA . ASN B 1 37 ? 19.5 -37.562 -27.578 1 60.84 37 ASN B CA 1
ATOM 2871 C C . ASN B 1 37 ? 18.922 -38 -26.234 1 60.84 37 ASN B C 1
ATOM 2873 O O . ASN B 1 37 ? 18.016 -37.344 -25.703 1 60.84 37 ASN B O 1
ATOM 2877 N N . CYS B 1 38 ? 19.516 -38.938 -25.719 1 61.25 38 CYS B N 1
ATOM 2878 C CA . CYS B 1 38 ? 19.062 -39.469 -24.438 1 61.25 38 CYS B CA 1
ATOM 2879 C C . CYS B 1 38 ? 19.281 -38.438 -23.328 1 61.25 38 CYS B C 1
ATOM 2881 O O . CYS B 1 38 ? 18.422 -38.281 -22.453 1 61.25 38 CYS B O 1
ATOM 2883 N N . TYR B 1 39 ? 20.25 -37.562 -23.5 1 67.19 39 TYR B N 1
ATOM 2884 C CA . TYR B 1 39 ? 20.578 -36.594 -22.469 1 67.19 39 TYR B CA 1
ATOM 2885 C C . TYR B 1 39 ? 19.578 -35.438 -22.484 1 67.19 39 TYR B C 1
ATOM 2887 O O . TYR B 1 39 ? 19.188 -34.938 -21.422 1 67.19 39 TYR B O 1
ATOM 2895 N N . LYS B 1 40 ? 19.125 -35.156 -23.75 1 77 40 LYS B N 1
ATOM 2896 C CA . LYS B 1 40 ? 18.156 -34.062 -23.844 1 77 40 LYS B CA 1
ATOM 2897 C C . LYS B 1 40 ? 16.828 -34.469 -23.203 1 77 40 LYS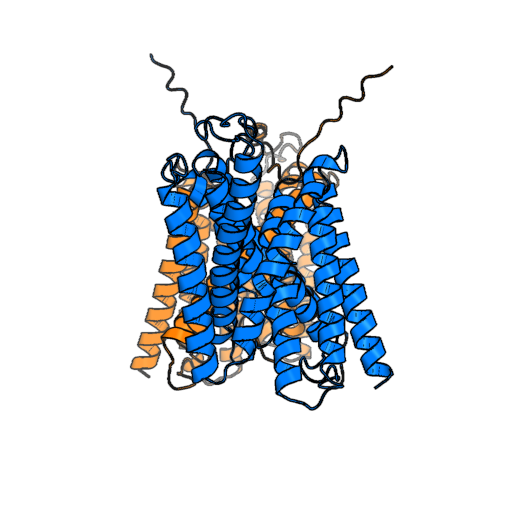 B C 1
ATOM 2899 O O . LYS B 1 40 ? 16.203 -33.656 -22.516 1 77 40 LYS B O 1
ATOM 2904 N N . TYR B 1 41 ? 16.375 -35.656 -23.562 1 79.31 41 TYR B N 1
ATOM 2905 C CA . TYR B 1 41 ? 15.133 -36.156 -22.969 1 79.31 41 TYR B CA 1
ATOM 2906 C C . TYR B 1 41 ? 15.258 -36.281 -21.469 1 79.31 41 TYR B C 1
ATOM 2908 O O . TYR B 1 41 ? 14.312 -36 -20.719 1 79.31 41 TYR B O 1
ATOM 2916 N N . LEU B 1 42 ? 16.422 -36.688 -21 1 78.25 42 LEU B N 1
ATOM 2917 C CA . LEU B 1 42 ? 16.641 -36.844 -19.562 1 78.25 42 LEU B CA 1
ATOM 2918 C C . LEU B 1 42 ? 16.609 -35.469 -18.875 1 78.25 42 LEU B C 1
ATOM 2920 O O . LEU B 1 42 ? 16.031 -3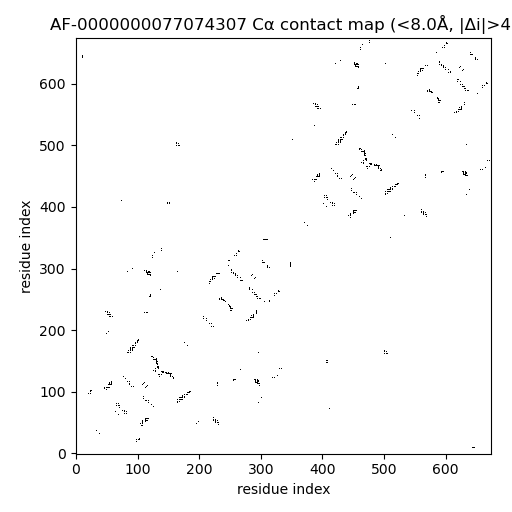5.344 -17.781 1 78.25 42 LEU B O 1
ATOM 2924 N N . HIS B 1 43 ? 17.156 -34.531 -19.578 1 80.31 43 HIS B N 1
ATOM 2925 C CA . HIS B 1 43 ? 17.156 -33.188 -19.016 1 80.31 43 HIS B CA 1
ATOM 2926 C C . HIS B 1 43 ? 15.742 -32.625 -18.953 1 80.31 43 HIS B C 1
ATOM 2928 O O . HIS B 1 43 ? 15.367 -31.984 -17.984 1 80.31 43 HIS B O 1
ATOM 2934 N N . HIS B 1 44 ? 15.07 -32.812 -20.047 1 86 44 HIS B N 1
ATOM 2935 C CA . HIS B 1 44 ? 13.688 -32.344 -20.078 1 86 44 HIS B CA 1
ATOM 2936 C C . HIS B 1 44 ? 12.867 -33 -18.969 1 86 44 HIS B C 1
ATOM 2938 O O . HIS B 1 44 ? 12.07 -32.344 -18.297 1 86 44 HIS B O 1
ATOM 2944 N N . PHE B 1 45 ? 13.039 -34.312 -18.875 1 86.56 45 PHE B N 1
ATOM 2945 C CA . PHE B 1 45 ? 12.344 -35.031 -17.812 1 86.56 45 PHE B CA 1
ATOM 2946 C C . PHE B 1 45 ? 12.727 -34.5 -16.438 1 86.56 45 PHE B C 1
ATOM 2948 O O . PHE B 1 45 ? 11.867 -34.344 -15.57 1 86.56 45 PHE B O 1
ATOM 2955 N N . LEU B 1 46 ? 13.977 -34.188 -16.266 1 82.81 46 LEU B N 1
ATOM 2956 C CA . LEU B 1 46 ? 14.43 -33.625 -15.008 1 82.81 46 LEU B CA 1
ATOM 2957 C C . LEU B 1 46 ? 13.766 -32.281 -14.75 1 82.81 46 LEU B C 1
ATOM 2959 O O . LEU B 1 46 ? 13.375 -31.984 -13.617 1 82.81 46 LEU B O 1
ATOM 2963 N N . MET B 1 47 ? 13.688 -31.516 -15.789 1 89.12 47 MET B N 1
ATOM 2964 C CA . MET B 1 47 ? 13.031 -30.219 -15.664 1 89.12 47 MET B CA 1
ATOM 2965 C C . MET B 1 47 ? 11.578 -30.375 -15.227 1 89.12 47 MET B C 1
ATOM 2967 O O . MET B 1 47 ? 11.102 -29.641 -14.359 1 89.12 47 MET B O 1
ATOM 2971 N N . ILE B 1 48 ? 10.906 -31.312 -15.852 1 91.62 48 ILE B N 1
ATOM 2972 C CA . ILE B 1 48 ? 9.5 -31.547 -15.516 1 91.62 48 ILE B CA 1
ATOM 2973 C C . ILE B 1 48 ? 9.383 -31.953 -14.055 1 91.62 48 ILE B C 1
ATOM 2975 O O . ILE B 1 48 ? 8.492 -31.484 -13.336 1 91.62 48 ILE B O 1
ATOM 2979 N N . VAL B 1 49 ? 10.305 -32.812 -13.625 1 91.75 49 VAL B N 1
ATOM 2980 C CA . VAL B 1 49 ? 10.297 -33.281 -12.242 1 91.75 49 VAL B CA 1
ATOM 2981 C C . VAL B 1 49 ? 10.539 -32.125 -11.289 1 91.75 49 VAL B C 1
ATOM 2983 O O . VAL B 1 49 ? 9.805 -31.938 -10.312 1 91.75 49 VAL B O 1
ATOM 2986 N N . CYS B 1 50 ? 11.461 -31.344 -11.641 1 91.12 50 CYS B N 1
ATOM 2987 C CA . CYS B 1 50 ? 11.805 -30.219 -10.773 1 91.12 50 CYS B CA 1
ATOM 2988 C C . CYS B 1 50 ? 10.703 -29.172 -10.773 1 91.12 50 CYS B C 1
ATOM 2990 O O . CYS B 1 50 ? 10.383 -28.578 -9.734 1 91.12 50 CYS B O 1
ATOM 2992 N N . LEU B 1 51 ? 10.18 -28.922 -11.891 1 95.25 51 LEU B N 1
ATOM 2993 C CA . LEU B 1 51 ? 9.047 -28 -11.992 1 95.25 51 LEU B CA 1
ATOM 2994 C C . LEU B 1 51 ? 7.867 -28.5 -11.164 1 95.25 51 LEU B C 1
ATOM 2996 O O . LEU B 1 51 ? 7.18 -27.703 -10.516 1 95.25 51 LEU B O 1
ATOM 3000 N N . SER B 1 52 ? 7.613 -29.797 -11.281 1 95.81 52 SER B N 1
ATOM 3001 C CA . SER B 1 52 ? 6.492 -30.375 -10.547 1 95.81 52 SER B CA 1
ATOM 3002 C C . SER B 1 52 ? 6.684 -30.234 -9.039 1 95.81 52 SER B C 1
ATOM 3004 O O . SER B 1 52 ? 5.738 -29.922 -8.312 1 95.81 52 SER B O 1
ATOM 3006 N N . ILE B 1 53 ? 7.895 -30.438 -8.578 1 92.69 53 ILE B N 1
ATOM 3007 C CA . ILE B 1 53 ? 8.18 -30.266 -7.152 1 92.69 53 ILE B CA 1
ATOM 3008 C C . ILE B 1 53 ? 7.961 -28.812 -6.746 1 92.69 53 ILE B C 1
ATOM 3010 O O . ILE B 1 53 ? 7.348 -28.547 -5.711 1 92.69 53 ILE B O 1
ATOM 3014 N N . GLY B 1 54 ? 8.484 -27.969 -7.59 1 95.88 54 GLY B N 1
ATOM 3015 C CA . GLY B 1 54 ? 8.242 -26.547 -7.336 1 95.88 54 GLY B CA 1
ATOM 3016 C C . GLY B 1 54 ? 6.766 -26.188 -7.328 1 95.88 54 GLY B C 1
ATOM 3017 O O . GLY B 1 54 ? 6.32 -25.406 -6.496 1 95.88 54 GLY B O 1
ATOM 3018 N N . SER B 1 55 ? 6.105 -26.734 -8.234 1 96.94 55 SER B N 1
ATOM 3019 C CA . SER B 1 55 ? 4.672 -26.484 -8.336 1 96.94 55 SER B CA 1
ATOM 3020 C C . SER B 1 55 ? 3.938 -26.984 -7.09 1 96.94 55 SER B C 1
ATOM 3022 O O . SER B 1 55 ? 3.041 -26.297 -6.582 1 96.94 55 SER B O 1
ATOM 3024 N N . TYR B 1 56 ? 4.281 -28.172 -6.574 1 95.69 56 TYR B N 1
ATOM 3025 C CA . TYR B 1 56 ? 3.68 -28.703 -5.355 1 95.69 56 TYR B CA 1
ATOM 3026 C C . TYR B 1 56 ? 3.869 -27.734 -4.191 1 95.69 56 TYR B C 1
ATOM 3028 O O . TYR B 1 56 ? 2.91 -27.406 -3.492 1 95.69 56 TYR B O 1
ATOM 3036 N N . LEU B 1 57 ? 5.02 -27.25 -4.113 1 94.62 57 LEU B N 1
ATOM 3037 C CA . LEU B 1 57 ? 5.332 -26.344 -3.012 1 94.62 57 LEU B CA 1
ATOM 3038 C C . LEU B 1 57 ? 4.582 -25.031 -3.166 1 94.62 57 LEU B C 1
ATOM 3040 O O . LEU B 1 57 ? 4.09 -24.469 -2.184 1 94.62 57 LEU B O 1
ATOM 3044 N N . GLY B 1 58 ? 4.59 -24.516 -4.371 1 97.38 58 GLY B N 1
ATOM 3045 C CA . GLY B 1 58 ? 3.865 -23.281 -4.629 1 97.38 58 GLY B CA 1
ATOM 3046 C C . GLY B 1 58 ? 2.385 -23.391 -4.312 1 97.38 58 GLY B C 1
ATOM 3047 O O . GLY B 1 58 ? 1.824 -22.516 -3.648 1 97.38 58 GLY B O 1
ATOM 3048 N N . VAL B 1 59 ? 1.703 -24.484 -4.762 1 96.81 59 VAL B N 1
ATOM 3049 C CA . VAL B 1 59 ? 0.27 -24.688 -4.566 1 96.81 59 VAL B CA 1
ATOM 3050 C C . VAL B 1 59 ? -0.03 -24.859 -3.078 1 96.81 59 VAL B C 1
ATOM 3052 O O . VAL B 1 59 ? -0.968 -24.25 -2.553 1 96.81 59 VAL B O 1
ATOM 3055 N N . ILE B 1 60 ? 0.829 -25.578 -2.359 1 93 60 ILE B N 1
ATOM 3056 C CA . ILE B 1 60 ? 0.628 -25.828 -0.935 1 93 60 ILE B CA 1
ATOM 3057 C C . ILE B 1 60 ? 0.767 -24.516 -0.166 1 93 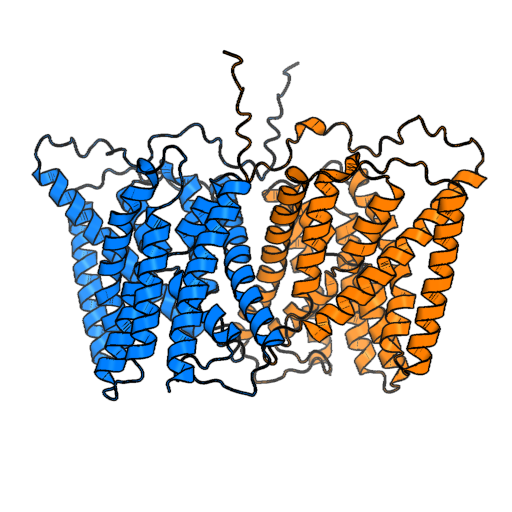60 ILE B C 1
ATOM 3059 O O . ILE B 1 60 ? -0.072 -24.188 0.679 1 93 60 ILE B O 1
ATOM 3063 N N . THR B 1 61 ? 1.765 -23.828 -0.512 1 93.94 61 THR B N 1
ATOM 3064 C CA . THR B 1 61 ? 1.975 -22.547 0.166 1 93.94 61 THR B CA 1
ATOM 3065 C C . THR B 1 61 ? 0.823 -21.594 -0.117 1 93.94 61 THR B C 1
ATOM 3067 O O . THR B 1 61 ? 0.35 -20.891 0.785 1 93.94 61 THR B O 1
ATOM 3070 N N . ARG B 1 62 ? 0.449 -21.453 -1.301 1 93.88 62 ARG B N 1
ATOM 3071 C CA . ARG B 1 62 ? -0.659 -20.578 -1.666 1 93.88 62 ARG B CA 1
ATOM 3072 C C . ARG B 1 62 ? -1.928 -20.953 -0.908 1 93.88 62 ARG B C 1
ATOM 3074 O O . ARG B 1 62 ? -2.621 -20.094 -0.377 1 93.88 62 ARG B O 1
ATOM 3081 N N . ILE B 1 63 ? -2.301 -22.297 -0.873 1 91.44 63 ILE B N 1
ATOM 3082 C CA . ILE B 1 63 ? -3.504 -22.766 -0.193 1 91.44 63 ILE B CA 1
ATOM 3083 C C . ILE B 1 63 ? -3.426 -22.422 1.291 1 91.44 63 ILE B C 1
ATOM 3085 O O . ILE B 1 63 ? -4.371 -21.859 1.853 1 91.44 63 ILE B O 1
ATOM 3089 N N . TYR B 1 64 ? -2.277 -22.578 1.85 1 86.38 64 TYR B N 1
ATOM 3090 C CA . TYR B 1 64 ? -2.178 -22.391 3.291 1 86.38 64 TYR B CA 1
ATOM 3091 C C . TYR B 1 64 ? -2.059 -20.906 3.631 1 86.38 64 TYR B C 1
ATOM 3093 O O . TYR B 1 64 ? -2.537 -20.453 4.676 1 86.38 64 TYR B O 1
ATOM 3101 N N . THR B 1 65 ? -1.398 -20.141 2.811 1 86 65 THR B N 1
ATOM 3102 C CA . THR B 1 65 ? -1.385 -18.703 3.039 1 86 65 THR B CA 1
ATOM 3103 C C . THR B 1 65 ? -2.787 -18.109 2.891 1 86 65 THR B C 1
ATOM 3105 O O . THR B 1 65 ? -3.152 -17.172 3.604 1 86 65 THR B O 1
ATOM 3108 N N . SER B 1 66 ? -3.541 -18.578 1.979 1 83.06 66 SER B N 1
ATOM 3109 C CA . SER B 1 66 ? -4.906 -18.109 1.779 1 83.06 66 SER B CA 1
ATOM 3110 C C . SER B 1 66 ? -5.797 -18.469 2.963 1 83.06 66 SER B C 1
ATOM 3112 O O . SER B 1 66 ? -6.707 -17.719 3.312 1 83.06 66 SER B O 1
ATOM 3114 N N . ILE B 1 67 ? -5.516 -19.594 3.596 1 77.12 67 ILE B N 1
ATOM 3115 C CA . ILE B 1 67 ? -6.332 -20.062 4.711 1 77.12 67 ILE B CA 1
ATOM 3116 C C . ILE B 1 67 ? -5.918 -19.344 5.992 1 77.12 67 ILE B C 1
ATOM 3118 O O . ILE B 1 67 ? -6.766 -18.875 6.754 1 77.12 67 ILE B O 1
ATOM 3122 N N . TYR B 1 68 ? -4.629 -19.25 6.145 1 72.75 68 TYR B N 1
ATOM 3123 C CA . TYR B 1 68 ? -4.156 -18.797 7.445 1 72.75 68 TYR B CA 1
ATOM 3124 C C . TYR B 1 68 ? -3.988 -17.281 7.461 1 72.75 68 TYR B C 1
ATOM 3126 O O . TYR B 1 68 ? -4.043 -16.656 8.523 1 72.75 68 TYR B O 1
ATOM 3134 N N . LEU B 1 69 ? -3.605 -16.812 6.367 1 67 69 LEU B N 1
ATOM 3135 C CA . LEU B 1 69 ? -3.332 -15.375 6.363 1 67 69 LEU B CA 1
ATOM 3136 C C . LEU B 1 69 ? -4.523 -14.594 5.816 1 67 69 LEU B C 1
ATOM 3138 O O . LEU B 1 69 ? -4.391 -13.422 5.453 1 67 69 LEU B O 1
ATOM 3142 N N . SER B 1 70 ? -5.535 -15.352 5.531 1 56.97 70 SER B N 1
ATOM 3143 C CA . SER B 1 70 ? -6.73 -14.602 5.141 1 56.97 70 SER B CA 1
ATOM 3144 C C . SER B 1 70 ? -7.047 -13.508 6.152 1 56.97 70 SER B C 1
ATOM 3146 O O . SER B 1 70 ? -7.086 -13.758 7.359 1 56.97 70 SER B O 1
ATOM 3148 N N . LEU B 1 71 ? -6.109 -12.453 5.902 1 50.06 71 LEU B N 1
ATOM 3149 C CA . LEU B 1 71 ? -6.008 -11.273 6.75 1 50.06 71 LEU B CA 1
ATOM 3150 C C . LEU B 1 71 ? -7.164 -11.219 7.746 1 50.06 71 LEU B C 1
ATOM 3152 O O . LEU B 1 71 ? -6.945 -10.984 8.938 1 50.06 71 LEU B O 1
ATOM 3156 N N . PHE B 1 72 ? -8.398 -10.477 7.355 1 47.44 72 PHE B N 1
ATOM 3157 C CA . PHE B 1 72 ? -9.461 -9.828 8.117 1 47.44 72 PHE B CA 1
ATOM 3158 C C . PHE B 1 72 ? -10.695 -10.719 8.195 1 47.44 72 PHE B C 1
ATOM 3160 O O . PHE B 1 72 ? -11.078 -11.352 7.199 1 47.44 72 PHE B O 1
ATOM 3167 N N . ASP B 1 73 ? -10.82 -11.516 9.297 1 48.19 73 ASP B N 1
ATOM 3168 C CA . ASP B 1 73 ? -12.164 -12.078 9.32 1 48.19 73 ASP B CA 1
ATOM 3169 C C . ASP B 1 73 ? -13.086 -11.344 8.352 1 48.19 73 ASP B C 1
ATOM 3171 O O . ASP B 1 73 ? -13.938 -11.969 7.703 1 48.19 73 ASP B O 1
ATOM 3175 N N . ASN B 1 74 ? -12.875 -10.023 8.344 1 44.47 74 ASN B N 1
ATOM 3176 C CA . ASN B 1 74 ? -13.805 -9.188 7.598 1 44.47 74 ASN B CA 1
ATOM 3177 C C . ASN B 1 74 ? -13.305 -8.922 6.18 1 44.47 74 ASN B C 1
ATOM 3179 O O . ASN B 1 74 ? -14.016 -8.328 5.367 1 44.47 74 ASN B O 1
ATOM 3183 N N . ILE B 1 75 ? -12.008 -9.078 5.891 1 47.16 75 ILE B N 1
ATOM 3184 C CA . ILE B 1 75 ? -11.578 -8.781 4.527 1 47.16 75 ILE B CA 1
ATOM 3185 C C . ILE B 1 75 ? -11.461 -10.078 3.73 1 47.16 75 ILE B C 1
ATOM 3187 O O . ILE B 1 75 ? -10.375 -10.656 3.629 1 47.16 75 ILE B O 1
ATOM 3191 N N . ASP B 1 76 ? -12.422 -10.945 3.596 1 52.25 76 ASP B N 1
ATOM 3192 C CA . ASP B 1 76 ? -12.562 -12.18 2.822 1 52.25 76 ASP B CA 1
ATOM 3193 C C . ASP B 1 76 ? -12.203 -11.945 1.356 1 52.25 76 ASP B C 1
ATOM 3195 O O . ASP B 1 76 ? -12.195 -12.891 0.558 1 52.25 76 ASP B O 1
ATOM 3199 N N . GLN B 1 77 ? -11.828 -10.688 0.967 1 58.78 77 GLN B N 1
ATOM 3200 C CA . GLN B 1 77 ? -11.891 -10.508 -0.48 1 58.78 77 GLN B CA 1
ATOM 3201 C C . GLN B 1 77 ? -10.492 -10.422 -1.085 1 58.78 77 GLN B C 1
ATOM 3203 O O . GLN B 1 77 ? -10.344 -10.43 -2.309 1 58.78 77 GLN B O 1
ATOM 3208 N N . PHE B 1 78 ? -9.398 -10.609 -0.327 1 70.06 78 PHE B N 1
ATOM 3209 C CA . PHE B 1 78 ? -8.094 -10.578 -0.974 1 70.06 78 PHE B CA 1
ATOM 3210 C C . PHE B 1 78 ? -7.148 -11.594 -0.344 1 70.06 78 PHE B C 1
ATOM 3212 O O . PHE B 1 78 ? -6.086 -11.234 0.166 1 70.06 78 PHE B O 1
ATOM 3219 N N . THR B 1 79 ? -7.543 -12.914 -0.572 1 74.44 79 THR B N 1
ATOM 3220 C CA . THR B 1 79 ? -6.844 -14.023 0.073 1 74.44 79 THR B CA 1
ATOM 3221 C C . THR B 1 79 ? -5.512 -14.297 -0.618 1 74.44 79 THR B C 1
ATOM 3223 O O . THR B 1 79 ? -4.602 -14.867 -0.015 1 74.44 79 THR B O 1
ATOM 3226 N N . SER B 1 80 ? -5.406 -13.875 -1.818 1 83.56 80 SER B N 1
ATOM 3227 C CA . SER B 1 80 ? -4.223 -14.219 -2.604 1 83.56 80 SER B CA 1
ATOM 3228 C C . SER B 1 80 ? -3.113 -13.188 -2.408 1 83.56 80 SER B C 1
ATOM 3230 O O . SER B 1 80 ? -2.012 -13.352 -2.938 1 83.56 80 SER B O 1
ATOM 3232 N N . LEU B 1 81 ? -3.311 -12.219 -1.657 1 85.31 81 LEU B N 1
ATOM 3233 C CA . LEU B 1 81 ? -2.395 -11.086 -1.575 1 85.31 81 LEU B CA 1
ATOM 3234 C C . LEU B 1 81 ? -1.033 -11.523 -1.049 1 85.31 81 LEU B C 1
ATOM 3236 O O . LEU B 1 81 ? 0 -11.195 -1.636 1 85.31 81 LEU B O 1
ATOM 3240 N N . TRP B 1 82 ? -1.063 -12.328 -0.045 1 86.62 82 TRP B N 1
ATOM 3241 C CA . TRP B 1 82 ? 0.199 -12.719 0.578 1 86.62 82 TRP B CA 1
ATOM 3242 C C . TRP B 1 82 ? 1.001 -13.633 -0.339 1 86.62 82 TRP B C 1
ATOM 3244 O O . TRP B 1 82 ? 2.229 -13.539 -0.405 1 86.62 82 TRP B O 1
ATOM 3254 N N . ALA B 1 83 ? 0.294 -14.523 -0.903 1 92.31 83 ALA B N 1
ATOM 3255 C CA . ALA B 1 83 ? 0.976 -15.391 -1.857 1 92.31 83 ALA B CA 1
ATOM 3256 C C . ALA B 1 83 ? 1.652 -14.578 -2.957 1 92.31 83 ALA B C 1
ATOM 3258 O O . ALA B 1 83 ? 2.779 -14.883 -3.357 1 92.31 83 ALA B O 1
ATOM 3259 N N . GLN B 1 84 ? 1.006 -13.547 -3.385 1 94.56 84 GLN B N 1
ATOM 3260 C CA . GLN B 1 84 ? 1.562 -12.68 -4.418 1 94.56 84 GLN B CA 1
ATOM 3261 C C . GLN B 1 84 ? 2.816 -11.969 -3.918 1 94.56 84 GLN B C 1
ATOM 3263 O O . GLN B 1 84 ? 3.822 -11.898 -4.629 1 94.56 84 GLN B O 1
ATOM 3268 N N . VAL B 1 85 ? 2.703 -11.508 -2.727 1 93.12 85 VAL B N 1
ATOM 3269 C CA . VAL B 1 85 ? 3.793 -10.719 -2.156 1 93.12 85 VAL B CA 1
ATOM 3270 C C . VAL B 1 85 ? 5.012 -11.609 -1.937 1 93.12 85 VAL B C 1
ATOM 3272 O O . VAL B 1 85 ? 6.129 -11.258 -2.322 1 93.12 85 VAL B O 1
ATOM 3275 N N . ILE B 1 86 ? 4.809 -12.781 -1.399 1 93.94 86 ILE B N 1
ATOM 3276 C CA . ILE B 1 86 ? 5.91 -13.688 -1.107 1 93.94 86 ILE B CA 1
ATOM 3277 C C . ILE B 1 86 ? 6.551 -14.156 -2.412 1 93.94 86 ILE B C 1
ATOM 3279 O O . ILE B 1 86 ? 7.773 -14.109 -2.564 1 93.94 86 ILE B O 1
ATOM 3283 N N . GLY B 1 87 ? 5.723 -14.586 -3.285 1 97.31 87 GLY B N 1
ATOM 3284 C CA . GLY B 1 87 ? 6.242 -15.078 -4.551 1 97.31 87 GLY B CA 1
ATOM 3285 C C . GLY B 1 87 ? 7.023 -14.023 -5.32 1 97.31 87 GLY B C 1
ATOM 3286 O O . GLY B 1 87 ? 8.078 -14.32 -5.887 1 97.31 87 GLY B O 1
ATOM 3287 N N . THR B 1 88 ? 6.516 -12.859 -5.344 1 97.5 88 THR B N 1
ATOM 3288 C CA . THR B 1 88 ? 7.172 -11.789 -6.082 1 97.5 88 THR B CA 1
ATOM 3289 C C . THR B 1 88 ? 8.453 -11.352 -5.375 1 97.5 88 THR B C 1
ATOM 3291 O O . THR B 1 88 ? 9.422 -10.961 -6.023 1 97.5 88 THR B O 1
ATOM 3294 N N . GLY B 1 89 ? 8.453 -11.32 -4.113 1 97 89 GLY B N 1
ATOM 3295 C CA . GLY B 1 89 ? 9.688 -11.031 -3.396 1 97 89 GLY B CA 1
ATOM 3296 C C . GLY B 1 89 ? 10.789 -12.039 -3.676 1 97 89 GLY B C 1
ATOM 3297 O O . GLY B 1 89 ? 11.945 -11.656 -3.9 1 97 89 GLY B O 1
ATOM 3298 N N . VAL B 1 90 ? 10.414 -13.32 -3.66 1 97.12 90 VAL B N 1
ATOM 3299 C CA . VAL B 1 90 ? 11.398 -14.375 -3.873 1 97.12 90 VAL B CA 1
ATOM 3300 C C . VAL B 1 90 ? 11.945 -14.289 -5.293 1 97.12 90 VAL B C 1
ATOM 3302 O O . VAL B 1 90 ? 13.156 -14.398 -5.504 1 97.12 90 VAL B O 1
ATOM 3305 N N . ILE B 1 91 ? 11.086 -14.125 -6.223 1 97.19 91 ILE B N 1
ATOM 3306 C CA . ILE B 1 91 ? 11.57 -14.078 -7.598 1 97.19 91 ILE B CA 1
ATOM 3307 C C . ILE B 1 91 ? 12.453 -12.844 -7.793 1 97.19 91 ILE B C 1
ATOM 3309 O O . ILE B 1 91 ? 13.383 -12.859 -8.594 1 97.19 91 ILE B O 1
ATOM 3313 N N . GLY B 1 92 ? 12.102 -11.703 -7.137 1 96.94 92 GLY B N 1
ATOM 3314 C CA . GLY B 1 92 ? 12.984 -10.555 -7.172 1 96.94 92 GLY B CA 1
ATOM 3315 C C . GLY B 1 92 ? 14.406 -10.875 -6.738 1 96.94 92 GLY B C 1
ATOM 3316 O O . GLY B 1 92 ? 15.367 -10.438 -7.371 1 96.94 92 GLY B O 1
ATOM 3317 N N . TYR B 1 93 ? 14.508 -11.617 -5.672 1 96.44 93 TYR B N 1
ATOM 3318 C CA . TYR B 1 93 ? 15.805 -12.078 -5.191 1 96.44 93 TYR B CA 1
ATOM 3319 C C . TYR B 1 93 ? 16.484 -12.977 -6.215 1 96.44 93 TYR B C 1
ATOM 3321 O O . TYR B 1 93 ? 17.688 -12.844 -6.473 1 96.44 93 TYR B O 1
ATOM 3329 N N . LEU B 1 94 ? 15.758 -13.906 -6.797 1 95.31 94 LEU B N 1
ATOM 3330 C CA . LEU B 1 94 ? 16.297 -14.906 -7.711 1 95.31 94 LEU B CA 1
ATOM 3331 C C . LEU B 1 94 ? 16.797 -14.25 -8.992 1 95.31 94 LEU B C 1
ATOM 3333 O O . LEU B 1 94 ? 17.828 -14.656 -9.547 1 95.31 94 LEU B O 1
ATOM 3337 N N . VAL B 1 95 ? 16.062 -13.281 -9.461 1 93.56 95 VAL B N 1
ATOM 3338 C CA . VAL B 1 95 ? 16.422 -12.633 -10.719 1 93.56 95 VAL B CA 1
ATOM 3339 C C . VAL B 1 95 ? 17.797 -11.969 -10.586 1 93.56 95 VAL B C 1
ATOM 3341 O O . VAL B 1 95 ? 18.609 -12.023 -11.508 1 93.56 95 VAL B O 1
ATOM 3344 N N . ILE B 1 96 ? 18.078 -11.344 -9.445 1 92.81 96 ILE B N 1
ATOM 3345 C CA . ILE B 1 96 ? 19.344 -10.664 -9.211 1 92.81 96 ILE B CA 1
ATOM 3346 C C . ILE B 1 96 ? 20.453 -11.703 -9.078 1 92.81 96 ILE B C 1
ATOM 3348 O O . ILE B 1 96 ? 21.594 -11.461 -9.5 1 92.81 96 ILE B O 1
ATOM 3352 N N . ASN B 1 97 ? 20.172 -12.883 -8.586 1 93.56 97 ASN B N 1
ATOM 3353 C CA . ASN B 1 97 ? 21.172 -13.914 -8.344 1 93.56 97 ASN B CA 1
ATOM 3354 C C . ASN B 1 97 ? 21.094 -15.031 -9.375 1 93.56 97 ASN B C 1
ATOM 3356 O O . ASN B 1 97 ? 21.531 -16.156 -9.117 1 93.56 97 ASN B O 1
ATOM 3360 N N . LYS B 1 98 ? 20.5 -14.836 -10.391 1 90.62 98 LYS B N 1
ATOM 3361 C CA . LYS B 1 98 ? 20.281 -15.852 -11.422 1 90.62 98 LYS B CA 1
ATOM 3362 C C . LYS B 1 98 ? 21.609 -16.484 -11.844 1 90.62 98 LYS B C 1
ATOM 3364 O O . LYS B 1 98 ? 21.688 -17.703 -12.07 1 90.62 98 LYS B O 1
ATOM 3369 N N . SER B 1 99 ? 22.703 -15.68 -11.898 1 87.94 99 SER B N 1
ATOM 3370 C CA . SER B 1 99 ? 24 -16.141 -12.352 1 87.94 99 SER B CA 1
ATOM 3371 C C . SER B 1 99 ? 24.641 -17.094 -11.336 1 87.94 99 SER B C 1
ATOM 3373 O O . SER B 1 99 ? 25.469 -17.922 -11.695 1 87.94 99 SER B O 1
ATOM 3375 N N . ASN B 1 100 ? 24.203 -17.078 -10.164 1 89.19 100 ASN B N 1
ATOM 3376 C CA . ASN B 1 100 ? 24.797 -17.875 -9.102 1 89.19 100 ASN B CA 1
ATOM 3377 C C . ASN B 1 100 ? 24.047 -19.188 -8.914 1 89.19 100 ASN B C 1
ATOM 3379 O O . ASN B 1 100 ? 24.531 -20.109 -8.234 1 89.19 100 ASN B O 1
ATOM 3383 N N . ILE B 1 101 ? 23 -19.328 -9.508 1 87.62 101 ILE B N 1
ATOM 3384 C CA . ILE B 1 101 ? 22.141 -20.484 -9.32 1 87.62 101 ILE B CA 1
ATOM 3385 C C . ILE B 1 101 ? 22.047 -21.266 -10.633 1 87.62 101 ILE B C 1
ATOM 3387 O O . ILE B 1 101 ? 21.922 -20.672 -11.703 1 87.62 101 ILE B O 1
ATOM 3391 N N . ASN B 1 102 ? 22.188 -22.562 -10.531 1 84.06 102 ASN B N 1
ATOM 3392 C CA . ASN B 1 102 ? 22.062 -23.359 -11.75 1 84.06 102 ASN B CA 1
ATOM 3393 C C . ASN B 1 102 ? 20.688 -23.203 -12.391 1 84.06 102 ASN B C 1
ATOM 3395 O O . ASN B 1 102 ? 19.719 -22.906 -11.703 1 84.06 102 ASN B O 1
ATOM 3399 N N . ASN B 1 103 ? 20.594 -23.5 -13.555 1 85.75 103 ASN B N 1
ATOM 3400 C CA . ASN B 1 103 ? 19.406 -23.234 -14.352 1 85.75 103 ASN B CA 1
ATOM 3401 C C . ASN B 1 103 ? 18.219 -24.094 -13.922 1 85.75 103 ASN B C 1
ATOM 3403 O O . ASN B 1 103 ? 17.078 -23.641 -13.914 1 85.75 103 ASN B O 1
ATOM 3407 N N . VAL B 1 104 ? 18.469 -25.375 -13.633 1 85.81 104 VAL B N 1
ATOM 3408 C CA . VAL B 1 104 ? 17.406 -26.297 -13.242 1 85.81 104 VAL B CA 1
ATOM 3409 C C . VAL B 1 104 ? 16.781 -25.828 -11.938 1 85.81 104 VAL B C 1
ATOM 3411 O O . VAL B 1 104 ? 15.555 -25.734 -11.82 1 85.81 104 VAL B O 1
ATOM 3414 N N . LEU B 1 105 ? 17.641 -25.469 -11.039 1 87.06 105 LEU B N 1
ATOM 3415 C CA . LEU B 1 105 ? 17.156 -25 -9.75 1 87.06 105 LEU B CA 1
ATOM 3416 C C . LEU B 1 105 ? 16.453 -23.656 -9.883 1 87.06 105 LEU B C 1
ATOM 3418 O O . LEU B 1 105 ? 15.414 -23.422 -9.258 1 87.06 105 LEU B O 1
ATOM 3422 N N . TYR B 1 106 ? 17.047 -22.781 -10.68 1 90.38 106 TYR B N 1
ATOM 3423 C CA . TYR B 1 106 ? 16.438 -21.484 -10.906 1 90.38 106 TYR B CA 1
ATOM 3424 C C . TYR B 1 106 ? 15.039 -21.625 -11.484 1 90.38 106 TYR B C 1
ATOM 3426 O O . TYR B 1 106 ? 14.094 -20.984 -11.016 1 90.38 106 TYR B O 1
ATOM 3434 N N . THR B 1 107 ? 14.945 -22.438 -12.516 1 92.12 107 THR B N 1
ATOM 3435 C CA . THR B 1 107 ? 13.664 -22.641 -13.172 1 92.12 107 THR B CA 1
ATOM 3436 C C . THR B 1 107 ? 12.664 -23.297 -12.211 1 92.12 107 THR B C 1
ATOM 3438 O O . THR B 1 107 ? 11.484 -22.938 -12.203 1 92.12 107 THR B O 1
ATOM 3441 N N . SER B 1 108 ? 13.125 -24.25 -11.422 1 93.25 108 SER B N 1
ATOM 3442 C CA . SER B 1 108 ? 12.266 -24.906 -10.445 1 93.25 108 SER B CA 1
ATOM 3443 C C . SER B 1 108 ? 11.75 -23.906 -9.414 1 93.25 108 SER B C 1
ATOM 3445 O O . SER B 1 108 ? 10.578 -23.938 -9.039 1 93.25 108 SER B O 1
ATOM 3447 N N . LEU B 1 109 ? 12.586 -22.984 -9.078 1 94.62 109 LEU B N 1
ATOM 3448 C CA . LEU B 1 109 ? 12.203 -22.031 -8.047 1 94.62 109 LEU B CA 1
ATOM 3449 C C . LEU B 1 109 ? 11.406 -20.875 -8.641 1 94.62 109 LEU B C 1
ATOM 3451 O O . LEU B 1 109 ? 10.352 -20.516 -8.117 1 94.62 109 LEU B O 1
ATOM 3455 N N . ALA B 1 110 ? 11.867 -20.297 -9.688 1 95.81 110 ALA B N 1
ATOM 3456 C CA . ALA B 1 110 ? 11.234 -19.125 -10.289 1 95.81 110 ALA B CA 1
ATOM 3457 C C . ALA B 1 110 ? 9.922 -19.5 -10.969 1 95.81 110 ALA B C 1
ATOM 3459 O O . ALA B 1 110 ? 8.867 -18.953 -10.633 1 95.81 110 ALA B O 1
ATOM 3460 N N . THR B 1 111 ? 10.008 -20.438 -11.883 1 95.25 111 THR B N 1
ATOM 3461 C CA . THR B 1 111 ? 8.828 -20.844 -12.648 1 95.25 111 THR B CA 1
ATOM 3462 C C . THR B 1 111 ? 7.98 -21.828 -11.859 1 95.25 111 THR B C 1
ATOM 3464 O O . THR B 1 111 ? 6.754 -21.719 -11.828 1 95.25 111 THR B O 1
ATOM 3467 N N . GLY B 1 112 ? 8.609 -22.75 -11.219 1 96.81 112 GLY B N 1
ATOM 3468 C CA . GLY B 1 112 ? 7.879 -23.781 -10.484 1 96.81 112 GLY B CA 1
ATOM 3469 C C . GLY B 1 112 ? 7.273 -23.266 -9.188 1 96.81 112 GLY B C 1
ATOM 3470 O O . GLY B 1 112 ? 6.047 -23.219 -9.047 1 96.81 112 GLY B O 1
ATOM 3471 N N . LEU B 1 113 ? 8.094 -22.781 -8.344 1 97.31 113 LEU B N 1
ATOM 3472 C CA . LEU B 1 113 ? 7.648 -22.359 -7.02 1 97.31 113 LEU B CA 1
ATOM 3473 C C . LEU B 1 113 ? 6.961 -21 -7.074 1 97.31 113 LEU B C 1
ATOM 3475 O O . LEU B 1 113 ? 5.77 -20.891 -6.773 1 97.31 113 LEU B O 1
ATOM 3479 N N . CYS B 1 114 ? 7.656 -19.984 -7.496 1 97.88 114 CYS B N 1
ATOM 3480 C CA . CYS B 1 114 ? 7.113 -18.625 -7.473 1 97.88 114 CYS B CA 1
ATOM 3481 C C . CYS B 1 114 ? 5.93 -18.5 -8.422 1 97.88 114 CYS B C 1
ATOM 3483 O O . CYS B 1 114 ? 4.918 -17.875 -8.086 1 97.88 114 CYS B O 1
ATOM 3485 N N . GLY B 1 115 ? 6.078 -19.078 -9.602 1 97.5 115 GLY B N 1
ATOM 3486 C CA . GLY B 1 115 ? 4.992 -19.031 -10.57 1 97.5 115 GLY B CA 1
ATOM 3487 C C . GLY B 1 115 ? 3.727 -19.703 -10.086 1 97.5 115 GLY B C 1
ATOM 3488 O O . GLY B 1 115 ? 2.619 -19.281 -10.43 1 97.5 115 GLY B O 1
ATOM 3489 N N . SER B 1 116 ? 3.854 -20.75 -9.289 1 98 116 SER B N 1
ATOM 3490 C CA . SER B 1 116 ? 2.699 -21.5 -8.789 1 98 116 SER B CA 1
ATOM 3491 C C . SER B 1 116 ? 2.197 -20.922 -7.473 1 98 116 SER B C 1
ATOM 3493 O O . SER B 1 116 ? 1.068 -21.188 -7.059 1 98 116 SER B O 1
ATOM 3495 N N . LEU B 1 117 ? 3.045 -20.203 -6.941 1 97.56 117 LEU B N 1
ATOM 3496 C CA . LEU B 1 117 ? 2.668 -19.516 -5.707 1 97.56 117 LEU B CA 1
ATOM 3497 C C . LEU B 1 117 ? 1.775 -18.328 -5.992 1 97.56 117 LEU B C 1
ATOM 3499 O O . LEU B 1 117 ? 0.821 -18.062 -5.254 1 97.56 117 LEU B O 1
ATOM 3503 N N . THR B 1 118 ? 2.121 -17.625 -6.961 1 97.69 118 THR B N 1
ATOM 3504 C CA . THR B 1 118 ? 1.328 -16.469 -7.34 1 97.69 118 THR B CA 1
ATOM 3505 C C . THR B 1 118 ? 0.299 -16.828 -8.398 1 97.69 118 THR B C 1
ATOM 3507 O O . THR B 1 118 ? 0.47 -17.828 -9.125 1 97.69 118 THR B O 1
ATOM 3510 N N . THR B 1 119 ? -0.765 -16.156 -8.5 1 97.31 119 THR B N 1
ATOM 3511 C CA . THR B 1 119 ? -1.803 -16.453 -9.484 1 97.31 119 THR B CA 1
ATOM 3512 C C . THR B 1 119 ? -2.455 -15.164 -9.977 1 97.31 119 THR B C 1
ATOM 3514 O O . THR B 1 119 ? -2.865 -14.32 -9.18 1 97.31 119 THR B O 1
ATOM 3517 N N . PHE B 1 120 ? -2.521 -14.961 -11.258 1 98 120 PHE B N 1
ATOM 3518 C CA . PHE B 1 120 ? -3.117 -13.805 -11.906 1 98 120 PHE B CA 1
ATOM 3519 C C . PHE B 1 120 ? -4.625 -13.977 -12.039 1 98 120 PHE B C 1
ATOM 3521 O O . PHE B 1 120 ? -5.379 -13.016 -11.883 1 98 120 PHE B O 1
ATOM 3528 N N . SER B 1 121 ? -5.098 -15.117 -12.258 1 97.69 121 SER B N 1
ATOM 3529 C CA . SER B 1 121 ? -6.504 -15.406 -12.523 1 97.69 121 SER B CA 1
ATOM 3530 C C . SER B 1 121 ? -7.355 -15.195 -11.281 1 97.69 121 SER B C 1
ATOM 3532 O O . SER B 1 121 ? -8.391 -14.531 -11.336 1 97.69 121 SER B O 1
ATOM 3534 N N . THR B 1 122 ? -6.848 -15.734 -10.117 1 95 122 THR B N 1
ATOM 3535 C CA . THR B 1 122 ? -7.613 -15.594 -8.883 1 95 122 THR B CA 1
ATOM 3536 C C . THR B 1 122 ? -7.691 -14.133 -8.453 1 95 122 THR B C 1
ATOM 3538 O O . THR B 1 122 ? -8.758 -13.656 -8.062 1 95 122 THR B O 1
ATOM 3541 N N . TRP B 1 123 ? -6.605 -13.414 -8.531 1 94.5 123 TRP B N 1
ATOM 3542 C CA . TRP B 1 123 ? -6.555 -11.992 -8.18 1 94.5 123 TRP B CA 1
ATOM 3543 C C . TRP B 1 123 ? -7.574 -11.195 -8.984 1 94.5 123 TRP B C 1
ATOM 3545 O O . TRP B 1 123 ? -8.352 -10.422 -8.422 1 94.5 123 TRP B O 1
ATOM 3555 N N . ASN B 1 124 ? -7.625 -11.422 -10.328 1 96.56 124 ASN B N 1
ATOM 3556 C CA . ASN B 1 124 ? -8.539 -10.68 -11.188 1 96.56 124 ASN B CA 1
ATOM 3557 C C . ASN B 1 124 ? -9.984 -11.125 -10.992 1 96.56 124 ASN B C 1
ATOM 3559 O O . ASN B 1 124 ? -10.906 -10.32 -11.133 1 96.56 124 ASN B O 1
ATOM 3563 N N . ALA B 1 125 ? -10.188 -12.406 -10.672 1 95.25 125 ALA B N 1
ATOM 3564 C CA . ALA B 1 125 ? -11.539 -12.875 -10.375 1 95.25 125 ALA B CA 1
ATOM 3565 C C . ALA B 1 125 ? -12.086 -12.203 -9.117 1 95.25 125 ALA B C 1
ATOM 3567 O O . ALA B 1 125 ? -13.258 -11.812 -9.07 1 95.25 125 ALA B O 1
ATOM 3568 N N . GLU B 1 126 ? -11.172 -12.141 -8.164 1 91.81 126 GLU B N 1
ATOM 3569 C CA . GLU B 1 126 ? -11.57 -11.469 -6.93 1 91.81 126 GLU B CA 1
ATOM 3570 C C . GLU B 1 126 ? -11.961 -10.016 -7.191 1 91.81 126 GLU B C 1
ATOM 3572 O O . GLU B 1 126 ? -12.945 -9.523 -6.637 1 91.81 126 GLU B O 1
ATOM 3577 N N . SER B 1 127 ? -11.219 -9.336 -7.969 1 92.44 127 SER B N 1
ATOM 3578 C CA . SER B 1 127 ? -11.531 -7.949 -8.305 1 92.44 127 SER B CA 1
ATOM 3579 C C . SER B 1 127 ? -12.875 -7.848 -9.023 1 92.44 127 SER B C 1
ATOM 3581 O O . SER B 1 127 ? -13.695 -6.984 -8.695 1 92.44 127 SER B O 1
ATOM 3583 N N . ALA B 1 128 ? -13.125 -8.703 -10 1 93.5 128 ALA B N 1
ATOM 3584 C CA . ALA B 1 128 ? -14.367 -8.672 -10.773 1 93.5 128 ALA B CA 1
ATOM 3585 C C . ALA B 1 128 ? -15.57 -8.969 -9.883 1 93.5 128 ALA B C 1
ATOM 3587 O O . ALA B 1 128 ? -16.625 -8.352 -10.031 1 93.5 128 ALA B O 1
ATOM 3588 N N . LEU B 1 129 ? -15.383 -9.898 -8.992 1 90.06 129 LEU B N 1
ATOM 3589 C CA . LEU B 1 129 ? -16.469 -10.266 -8.086 1 90.06 129 LEU B CA 1
ATOM 3590 C C . LEU B 1 129 ? -16.844 -9.094 -7.18 1 90.06 129 LEU B C 1
ATOM 3592 O O . LEU B 1 129 ? -18.016 -8.828 -6.949 1 90.06 129 LEU B O 1
ATOM 3596 N N . VAL B 1 130 ? -15.828 -8.469 -6.707 1 86.62 130 VAL B N 1
ATOM 3597 C CA . VAL B 1 130 ? -16.062 -7.324 -5.828 1 86.62 130 VAL B CA 1
ATOM 3598 C C . VAL B 1 130 ? -16.641 -6.164 -6.637 1 86.62 130 VAL B C 1
ATOM 3600 O O . VAL B 1 130 ? -17.531 -5.457 -6.168 1 86.62 130 VAL B O 1
ATOM 3603 N N . LEU B 1 131 ? -16.141 -6.004 -7.852 1 87.12 131 LEU B N 1
ATOM 3604 C CA . LEU B 1 131 ? -16.641 -4.949 -8.727 1 87.12 131 LEU B CA 1
ATOM 3605 C C . LEU B 1 131 ? -18.125 -5.133 -9.008 1 87.12 131 LEU B C 1
ATOM 3607 O O . LEU B 1 131 ? -18.891 -4.168 -9 1 87.12 131 LEU B O 1
ATOM 3611 N N . LEU B 1 132 ? -18.547 -6.305 -9.188 1 87.94 132 LEU B N 1
ATOM 3612 C CA . LEU B 1 132 ? -19.922 -6.625 -9.531 1 87.94 132 LEU B CA 1
ATOM 3613 C C . LEU B 1 132 ? -20.734 -6.922 -8.281 1 87.94 132 LEU B C 1
ATOM 3615 O O . LEU B 1 132 ? -21.953 -7.113 -8.359 1 87.94 132 LEU B O 1
ATOM 3619 N N . GLN B 1 133 ? -19.984 -6.953 -7.188 1 86.19 133 GLN B N 1
ATOM 3620 C CA . GLN B 1 133 ? -20.641 -7.273 -5.918 1 86.19 133 GLN B CA 1
ATOM 3621 C C . GLN B 1 133 ? -21.375 -8.602 -5.996 1 86.19 133 GLN B C 1
ATOM 3623 O O . GLN B 1 133 ? -22.531 -8.695 -5.613 1 86.19 133 GLN B O 1
ATOM 3628 N N . LEU B 1 134 ? -20.609 -9.57 -6.5 1 87.12 134 LEU B N 1
ATOM 3629 C CA . LEU B 1 134 ? -21.141 -10.922 -6.598 1 87.12 134 LEU B CA 1
ATOM 3630 C C . LEU B 1 134 ? -20.531 -11.828 -5.531 1 87.12 134 LEU B C 1
ATOM 3632 O O . LEU B 1 134 ? -19.375 -11.656 -5.152 1 87.12 134 LEU B O 1
ATOM 3636 N N . ASN B 1 135 ? -21.359 -12.609 -5.188 1 84.06 135 ASN B N 1
ATOM 3637 C CA . ASN B 1 135 ? -20.859 -13.664 -4.328 1 84.06 135 ASN B CA 1
ATOM 3638 C C . ASN B 1 135 ? -20.016 -14.672 -5.113 1 84.06 135 ASN B C 1
ATOM 3640 O O . ASN B 1 135 ? -20.406 -15.094 -6.203 1 84.06 135 ASN B O 1
ATOM 3644 N N . GLU B 1 136 ? -18.891 -15.062 -4.594 1 82.25 136 GLU B N 1
ATOM 3645 C CA . GLU B 1 136 ? -17.969 -15.938 -5.297 1 82.25 136 GLU B CA 1
ATOM 3646 C C . GLU B 1 136 ? -18.578 -17.312 -5.551 1 82.25 136 GLU B C 1
ATOM 3648 O O . GLU B 1 136 ? -18.359 -17.906 -6.605 1 82.25 136 GLU B O 1
ATOM 3653 N N . SER B 1 137 ? -19.375 -17.859 -4.645 1 83.81 137 SER B N 1
ATOM 3654 C CA . SER B 1 137 ? -19.906 -19.219 -4.723 1 83.81 137 SER B CA 1
ATOM 3655 C C . SER B 1 137 ? -21.156 -19.281 -5.602 1 83.81 137 SER B C 1
ATOM 3657 O O . SER B 1 137 ? -21.391 -20.281 -6.277 1 83.81 137 SER B O 1
ATOM 3659 N N . THR B 1 138 ? -21.984 -18.141 -5.656 1 84.31 138 THR B N 1
ATOM 3660 C CA . THR B 1 138 ? -23.266 -18.203 -6.359 1 84.31 138 THR B CA 1
ATOM 3661 C C . THR B 1 138 ? -23.25 -17.312 -7.594 1 84.31 138 THR B C 1
ATOM 3663 O O . THR B 1 138 ? -24.078 -17.469 -8.484 1 84.31 138 THR B O 1
ATOM 3666 N N . LEU B 1 139 ? -22.281 -16.406 -7.695 1 87.69 139 LEU B N 1
ATOM 3667 C CA . LEU B 1 139 ? -22.188 -15.414 -8.758 1 87.69 139 LEU B CA 1
ATOM 3668 C C . LEU B 1 139 ? -23.484 -14.609 -8.867 1 87.69 139 LEU B C 1
ATOM 3670 O O . LEU B 1 139 ? -23.891 -14.242 -9.969 1 87.69 139 LEU B O 1
ATOM 3674 N N . VAL B 1 140 ? -24.172 -14.492 -7.641 1 81.62 140 VAL B N 1
ATOM 3675 C CA . VAL B 1 140 ? -25.375 -13.664 -7.543 1 81.62 140 VAL B CA 1
ATOM 3676 C C . VAL B 1 140 ? -25.062 -12.414 -6.723 1 81.62 140 VAL B C 1
ATOM 3678 O O . VAL B 1 140 ? -24.172 -12.414 -5.883 1 81.62 140 VAL B O 1
ATOM 3681 N N . THR B 1 141 ? -25.828 -11.414 -7.023 1 81.62 141 THR B N 1
ATOM 3682 C CA . THR B 1 141 ? -25.609 -10.125 -6.375 1 81.62 141 THR B CA 1
ATOM 3683 C C . THR B 1 141 ? -25.891 -10.219 -4.879 1 81.62 141 THR B C 1
ATOM 3685 O O . THR B 1 141 ? -26.859 -10.852 -4.465 1 81.62 141 THR B O 1
ATOM 3688 N N . ILE B 1 142 ? -25.062 -9.82 -4.094 1 71.56 142 ILE B N 1
ATOM 3689 C CA . ILE B 1 142 ? -25.219 -9.883 -2.645 1 71.56 142 ILE B CA 1
ATOM 3690 C C . ILE B 1 142 ? -26.266 -8.867 -2.191 1 71.56 142 ILE B C 1
ATOM 3692 O O . ILE B 1 142 ? -27.188 -9.203 -1.438 1 71.56 142 ILE B O 1
ATOM 3696 N N . ASN B 1 143 ? -26.125 -7.629 -2.367 1 68.38 143 ASN B N 1
ATOM 3697 C CA . ASN B 1 143 ? -27.047 -6.551 -2.01 1 68.38 143 ASN B CA 1
ATOM 3698 C C . ASN B 1 143 ? -27.328 -5.633 -3.197 1 68.38 143 ASN B C 1
ATOM 3700 O O . ASN B 1 143 ? -26.891 -5.914 -4.316 1 68.38 143 ASN B O 1
ATOM 3704 N N . ARG B 1 144 ? -28.234 -4.75 -2.83 1 71.94 144 ARG B N 1
ATOM 3705 C CA . ARG B 1 144 ? -28.406 -3.729 -3.855 1 71.94 144 ARG B CA 1
ATOM 3706 C C . ARG B 1 144 ? -27.062 -3.156 -4.297 1 71.94 144 ARG B C 1
ATOM 3708 O O . ARG B 1 144 ? -26.312 -2.604 -3.482 1 71.94 144 ARG B O 1
ATOM 3715 N N . PRO B 1 145 ? -26.859 -3.613 -5.527 1 71.5 145 PRO B N 1
ATOM 3716 C CA . PRO B 1 145 ? -25.516 -3.256 -5.98 1 71.5 145 PRO B CA 1
ATOM 3717 C C . PRO B 1 145 ? -25.266 -1.747 -5.996 1 71.5 145 PRO B C 1
ATOM 3719 O O . PRO B 1 145 ? -26.125 -0.989 -6.457 1 71.5 145 PRO B O 1
ATOM 3722 N N . ASP B 1 146 ? -24.375 -1.249 -5.062 1 79.38 146 ASP B N 1
ATOM 3723 C CA . ASP B 1 146 ? -23.797 0.081 -5.23 1 79.38 146 ASP B CA 1
ATOM 3724 C C . ASP B 1 146 ? -22.625 0.049 -6.207 1 79.38 146 ASP B C 1
ATOM 3726 O O . ASP B 1 146 ? -21.5 -0.284 -5.828 1 79.38 146 ASP B O 1
ATOM 3730 N N . TYR B 1 147 ? -22.969 0.294 -7.512 1 76.75 147 TYR B N 1
ATOM 3731 C CA . TYR B 1 147 ? -22.016 0.129 -8.602 1 76.75 147 TYR B CA 1
ATOM 3732 C C . TYR B 1 147 ? -20.797 1.037 -8.398 1 76.75 147 TYR B C 1
ATOM 3734 O O . TYR B 1 147 ? -19.688 0.708 -8.836 1 76.75 147 TYR B O 1
ATOM 3742 N N . VAL B 1 148 ? -20.969 2.123 -7.648 1 77.44 148 VAL B N 1
ATOM 3743 C CA . VAL B 1 148 ? -19.859 3.031 -7.434 1 77.44 148 VAL B CA 1
ATOM 3744 C C . VAL B 1 148 ? -18.922 2.449 -6.379 1 77.44 148 VAL B C 1
ATOM 3746 O O . VAL B 1 148 ? -17.703 2.375 -6.59 1 77.44 148 VAL B O 1
ATOM 3749 N N . LYS B 1 149 ? -19.531 1.894 -5.379 1 77.31 149 LYS B N 1
ATOM 3750 C CA . LYS B 1 149 ? -18.719 1.301 -4.32 1 77.31 149 LYS B CA 1
ATOM 3751 C C . LYS B 1 149 ? -18.016 0.04 -4.809 1 77.31 149 LYS B C 1
ATOM 3753 O O . LYS B 1 149 ? -16.844 -0.18 -4.496 1 77.31 149 LYS B O 1
ATOM 3758 N N . GLY B 1 150 ? -18.797 -0.728 -5.453 1 82.31 150 GLY B N 1
ATOM 3759 C CA . GLY B 1 150 ? -18.203 -1.931 -6.012 1 82.31 150 GLY B CA 1
ATOM 3760 C C . GLY B 1 150 ? -17.094 -1.642 -7.008 1 82.31 150 GLY B C 1
ATOM 3761 O O . GLY B 1 150 ? -16.047 -2.287 -6.984 1 82.31 150 GLY B O 1
ATOM 3762 N N . GLY B 1 151 ? -17.422 -0.682 -7.852 1 84.69 151 GLY B N 1
ATOM 3763 C CA . GLY B 1 151 ? -16.422 -0.301 -8.844 1 84.69 151 GLY B CA 1
ATOM 3764 C C . GLY B 1 151 ? -15.125 0.191 -8.227 1 84.69 151 GLY B C 1
ATOM 3765 O O . GLY B 1 151 ? -14.047 -0.242 -8.625 1 84.69 151 GLY B O 1
ATOM 3766 N N . VAL B 1 152 ? -15.234 0.966 -7.219 1 80.44 152 VAL B N 1
ATOM 3767 C CA . VAL B 1 152 ? -14.055 1.525 -6.57 1 80.44 152 VAL B CA 1
ATOM 3768 C C . VAL B 1 152 ? -13.305 0.423 -5.824 1 80.44 152 VAL B C 1
ATOM 3770 O O . VAL B 1 152 ? -12.07 0.351 -5.887 1 80.44 152 VAL B O 1
ATOM 3773 N N . SER B 1 153 ? -14.023 -0.415 -5.117 1 82.69 153 SER B N 1
ATOM 3774 C CA . SER B 1 153 ? -13.398 -1.503 -4.371 1 82.69 153 SER B CA 1
ATOM 3775 C C . SER B 1 153 ? -12.688 -2.479 -5.305 1 82.69 153 SER B C 1
ATOM 3777 O O . SER B 1 153 ? -11.602 -2.973 -4.984 1 82.69 153 SER B O 1
ATOM 3779 N N . GLY B 1 154 ? -13.391 -2.787 -6.465 1 86.62 154 GLY B N 1
ATOM 3780 C CA . GLY B 1 154 ? -12.758 -3.654 -7.449 1 86.62 154 GLY B CA 1
ATOM 3781 C C . GLY B 1 154 ? -11.477 -3.076 -8.008 1 86.62 154 GLY B C 1
ATOM 3782 O O . GLY B 1 154 ? -10.477 -3.791 -8.156 1 86.62 154 GLY B O 1
ATOM 3783 N N . LEU B 1 155 ? -11.523 -1.783 -8.219 1 86.12 155 LEU B N 1
ATOM 3784 C CA . LEU B 1 155 ? -10.344 -1.102 -8.734 1 86.12 155 LEU B CA 1
ATOM 3785 C C . LEU B 1 155 ? -9.227 -1.078 -7.699 1 86.12 155 LEU B C 1
ATOM 3787 O O . LEU B 1 155 ? -8.047 -1.177 -8.039 1 86.12 155 LEU B O 1
ATOM 3791 N N . MET B 1 156 ? -9.578 -1.006 -6.543 1 83.06 156 MET B N 1
ATOM 3792 C CA . MET B 1 156 ? -8.586 -1 -5.469 1 83.06 156 MET B CA 1
ATOM 3793 C C . MET B 1 156 ? -7.867 -2.342 -5.383 1 83.06 156 MET B C 1
ATOM 3795 O O . MET B 1 156 ? -6.656 -2.391 -5.164 1 83.06 156 MET B O 1
ATOM 3799 N N . ILE B 1 157 ? -8.641 -3.338 -5.441 1 87.12 157 ILE B N 1
ATOM 3800 C CA . ILE B 1 157 ? -8.039 -4.668 -5.398 1 87.12 157 ILE B CA 1
ATOM 3801 C C . ILE B 1 157 ? -7.035 -4.82 -6.535 1 87.12 157 ILE B C 1
ATOM 3803 O O . ILE B 1 157 ? -5.961 -5.398 -6.348 1 87.12 157 ILE B O 1
ATOM 3807 N N . LEU B 1 158 ? -7.398 -4.309 -7.727 1 92.06 158 LEU B N 1
ATOM 3808 C CA . LEU B 1 158 ? -6.484 -4.355 -8.859 1 92.06 158 LEU B CA 1
ATOM 3809 C C . LEU B 1 158 ? -5.219 -3.553 -8.57 1 92.06 158 LEU B C 1
ATOM 3811 O O . LEU B 1 158 ? -4.109 -4.016 -8.844 1 92.06 158 LEU B O 1
ATOM 3815 N N . PHE B 1 159 ? -5.418 -2.445 -7.918 1 88 159 PHE B N 1
ATOM 3816 C CA . PHE B 1 159 ? -4.293 -1.565 -7.629 1 88 159 PHE B CA 1
ATOM 3817 C C . PHE B 1 159 ? -3.389 -2.178 -6.566 1 88 159 PHE B C 1
ATOM 3819 O O . PHE B 1 159 ? -2.162 -2.16 -6.699 1 88 159 PHE B O 1
ATOM 3826 N N . ILE B 1 160 ? -3.973 -2.713 -5.582 1 88.06 160 ILE B N 1
ATOM 3827 C CA . ILE B 1 160 ? -3.205 -3.355 -4.523 1 88.06 160 ILE B CA 1
ATOM 3828 C C . ILE B 1 160 ? -2.471 -4.574 -5.082 1 88.06 160 ILE B C 1
ATOM 3830 O O . ILE B 1 160 ? -1.322 -4.836 -4.715 1 88.06 160 ILE B O 1
ATOM 3834 N N . GLY B 1 161 ? -3.158 -5.238 -5.945 1 92.62 161 GLY B N 1
ATOM 3835 C CA . GLY B 1 161 ? -2.602 -6.453 -6.523 1 92.62 161 GLY B CA 1
ATOM 3836 C C . GLY B 1 161 ? -1.406 -6.191 -7.418 1 92.62 161 GLY B C 1
ATOM 3837 O O . GLY B 1 161 ? -0.646 -7.113 -7.73 1 92.62 161 GLY B O 1
ATOM 3838 N N . ILE B 1 162 ? -1.255 -5.012 -7.848 1 94.5 162 ILE B N 1
ATOM 3839 C CA . ILE B 1 162 ? -0.081 -4.645 -8.633 1 94.5 162 ILE B CA 1
ATOM 3840 C C . ILE B 1 162 ? 0.949 -3.963 -7.734 1 94.5 162 ILE B C 1
ATOM 3842 O O . ILE B 1 162 ? 2.137 -4.297 -7.781 1 94.5 162 ILE B O 1
ATOM 3846 N N . GLY B 1 163 ? 0.458 -3.094 -6.973 1 94.25 163 GLY B N 1
ATOM 3847 C CA . GLY B 1 163 ? 1.346 -2.227 -6.215 1 94.25 163 GLY B CA 1
ATOM 3848 C C . GLY B 1 163 ? 2.158 -2.969 -5.172 1 94.25 163 GLY B C 1
ATOM 3849 O O . GLY B 1 163 ? 3.371 -2.773 -5.062 1 94.25 163 GLY B O 1
ATOM 3850 N N . LEU B 1 164 ? 1.549 -3.74 -4.41 1 93.38 164 LEU B N 1
ATOM 3851 C CA . LEU B 1 164 ? 2.238 -4.414 -3.314 1 93.38 164 LEU B CA 1
ATOM 3852 C C . LEU B 1 164 ? 3.24 -5.43 -3.848 1 93.38 164 LEU B C 1
ATOM 3854 O O . LEU B 1 164 ? 4.391 -5.469 -3.402 1 93.38 164 LEU B O 1
ATOM 3858 N N . PRO B 1 165 ? 2.801 -6.309 -4.742 1 96.31 165 PRO B N 1
ATOM 3859 C CA . PRO B 1 165 ? 3.797 -7.219 -5.312 1 96.31 165 PRO B CA 1
ATOM 3860 C C . PRO B 1 165 ? 4.969 -6.48 -5.957 1 96.31 165 PRO B C 1
ATOM 3862 O O . PRO B 1 165 ? 6.105 -6.965 -5.914 1 96.31 165 PRO B O 1
ATOM 3865 N N . LEU B 1 166 ? 4.703 -5.379 -6.629 1 95.94 166 LEU B N 1
ATOM 3866 C CA . LEU B 1 166 ? 5.777 -4.574 -7.199 1 95.94 166 LEU B CA 1
ATOM 3867 C C . LEU B 1 166 ? 6.762 -4.141 -6.117 1 95.94 166 LEU B C 1
ATOM 3869 O O . LEU B 1 166 ? 7.977 -4.242 -6.301 1 95.94 166 LEU B O 1
ATOM 3873 N N . SER B 1 167 ? 6.246 -3.639 -5.059 1 94.81 167 SER B N 1
ATOM 3874 C CA . SER B 1 167 ? 7.113 -3.232 -3.955 1 94.81 167 SER B CA 1
ATOM 3875 C C . SER B 1 167 ? 7.887 -4.422 -3.395 1 94.81 167 SER B C 1
ATOM 3877 O O . SER B 1 167 ? 9.062 -4.289 -3.033 1 94.81 167 SER B O 1
ATOM 3879 N N . SER B 1 168 ? 7.242 -5.539 -3.283 1 95.94 168 SER B N 1
ATOM 3880 C CA . SER B 1 168 ? 7.91 -6.742 -2.803 1 95.94 168 SER B CA 1
ATOM 3881 C C . SER B 1 168 ? 9.023 -7.176 -3.75 1 95.94 168 SER B C 1
ATOM 3883 O O . SER B 1 168 ? 10.07 -7.645 -3.309 1 95.94 168 SER B O 1
ATOM 3885 N N . PHE B 1 169 ? 8.75 -7.078 -5 1 97.12 169 PHE B N 1
ATOM 3886 C CA . PHE B 1 169 ? 9.773 -7.391 -5.992 1 97.12 169 PHE B CA 1
ATOM 3887 C C . PHE B 1 169 ? 11.008 -6.52 -5.793 1 97.12 169 PHE B C 1
ATOM 3889 O O . PHE B 1 169 ? 12.133 -7.016 -5.82 1 97.12 169 PHE B O 1
ATOM 3896 N N . ILE B 1 170 ? 10.758 -5.23 -5.641 1 93.38 170 ILE B N 1
ATOM 3897 C CA . ILE B 1 170 ? 11.852 -4.281 -5.453 1 93.38 170 ILE B CA 1
ATOM 3898 C C . ILE B 1 170 ? 12.617 -4.629 -4.176 1 93.38 170 ILE B C 1
ATOM 3900 O O . ILE B 1 170 ? 13.852 -4.621 -4.168 1 93.38 170 ILE B O 1
ATOM 3904 N N . PHE B 1 171 ? 11.891 -4.914 -3.168 1 94.12 171 PHE B N 1
ATOM 3905 C CA . PHE B 1 171 ? 12.516 -5.32 -1.919 1 94.12 171 PHE B CA 1
ATOM 3906 C C . PHE B 1 171 ? 13.359 -6.574 -2.125 1 94.12 171 PHE B C 1
ATOM 3908 O O . PHE B 1 171 ? 14.508 -6.637 -1.683 1 94.12 171 PHE B O 1
ATOM 3915 N N . GLY B 1 172 ? 12.766 -7.605 -2.744 1 95.69 172 GLY B N 1
ATOM 3916 C CA . GLY B 1 172 ? 13.508 -8.828 -3.029 1 95.69 172 GLY B CA 1
ATOM 3917 C C . GLY B 1 172 ? 14.75 -8.594 -3.861 1 95.69 172 GLY B C 1
ATOM 3918 O O . GLY B 1 172 ? 15.797 -9.188 -3.607 1 95.69 172 GLY B O 1
ATOM 3919 N N . SER B 1 173 ? 14.625 -7.797 -4.871 1 94.69 173 SER B N 1
ATOM 3920 C CA . SER B 1 173 ? 15.758 -7.473 -5.727 1 94.69 173 SER B CA 1
ATOM 3921 C C . SER B 1 173 ? 16.875 -6.797 -4.934 1 94.69 173 SER B C 1
ATOM 3923 O O . SER B 1 173 ? 18.047 -7.125 -5.109 1 94.69 173 SER B O 1
ATOM 3925 N N . ASN B 1 174 ? 16.469 -5.785 -4.059 1 93.12 174 ASN B N 1
ATOM 3926 C CA . ASN B 1 174 ? 17.484 -5.109 -3.25 1 93.12 174 ASN B CA 1
ATOM 3927 C C . ASN B 1 174 ? 18.141 -6.062 -2.256 1 93.12 174 ASN B C 1
ATOM 3929 O O . ASN B 1 174 ? 19.344 -5.961 -1.993 1 93.12 174 ASN B O 1
ATOM 3933 N N . MET B 1 175 ? 17.359 -6.949 -1.697 1 93.62 175 MET B N 1
ATOM 3934 C CA . MET B 1 175 ? 17.922 -7.98 -0.823 1 93.62 175 MET B CA 1
ATOM 3935 C C . MET B 1 175 ? 18.938 -8.844 -1.572 1 93.62 175 MET B C 1
ATOM 3937 O O . MET B 1 175 ? 19.953 -9.234 -1.01 1 93.62 175 MET B O 1
ATOM 3941 N N . GLY B 1 176 ? 18.594 -9.258 -2.818 1 93.19 176 GLY B N 1
ATOM 3942 C CA . GLY B 1 176 ? 19.5 -10.047 -3.641 1 93.19 176 GLY B CA 1
ATOM 3943 C C . GLY B 1 176 ? 20.797 -9.336 -3.941 1 93.19 176 GLY B C 1
ATOM 3944 O O . GLY B 1 176 ? 21.828 -9.984 -4.148 1 93.19 176 GLY B O 1
ATOM 3945 N N . ARG B 1 177 ? 20.75 -8.008 -3.975 1 91.44 177 ARG B N 1
ATOM 3946 C CA . ARG B 1 177 ? 21.953 -7.238 -4.234 1 91.44 177 ARG B CA 1
ATOM 3947 C C . ARG B 1 177 ? 22.859 -7.191 -3.002 1 91.44 177 ARG B C 1
ATOM 3949 O O . ARG B 1 177 ? 24.078 -7.176 -3.119 1 91.44 177 ARG B O 1
ATOM 3956 N N . VAL B 1 178 ? 22.266 -7.086 -1.885 1 90.69 178 VAL B N 1
ATOM 3957 C CA . VAL B 1 178 ? 23.016 -6.988 -0.64 1 90.69 178 VAL B CA 1
ATOM 3958 C C . VAL B 1 178 ? 23.484 -8.383 -0.213 1 90.69 178 VAL B C 1
ATOM 3960 O O . VAL B 1 178 ? 24.641 -8.555 0.201 1 90.69 178 VAL B O 1
ATOM 3963 N N . PHE B 1 179 ? 22.562 -9.391 -0.317 1 91.06 179 PHE B N 1
ATOM 3964 C CA . PHE B 1 179 ? 22.875 -10.766 0.058 1 91.06 179 PHE B CA 1
ATOM 3965 C C . PHE B 1 179 ? 22.969 -11.656 -1.176 1 91.06 179 PHE B C 1
ATOM 3967 O O . PHE B 1 179 ? 21.953 -12.164 -1.659 1 91.06 179 PHE B O 1
ATOM 3974 N N . LYS B 1 180 ? 24.141 -11.938 -1.594 1 89.81 180 LYS B N 1
ATOM 3975 C CA . LYS B 1 180 ? 24.328 -12.766 -2.779 1 89.81 180 LYS B CA 1
ATOM 3976 C C . LYS B 1 180 ? 24.109 -14.242 -2.453 1 89.81 180 LYS B C 1
ATOM 3978 O O . LYS B 1 180 ? 24.516 -14.711 -1.383 1 89.81 180 LYS B O 1
ATOM 3983 N N . ALA B 1 181 ? 23.391 -14.961 -3.311 1 85.12 181 ALA B N 1
ATOM 3984 C CA . ALA B 1 181 ? 23.219 -16.406 -3.162 1 85.12 181 ALA B CA 1
ATOM 3985 C C . ALA B 1 181 ? 24.531 -17.141 -3.342 1 85.12 181 ALA B C 1
ATOM 3987 O O . ALA B 1 181 ? 25.406 -16.688 -4.102 1 85.12 181 ALA B O 1
ATOM 3988 N N . PRO B 1 182 ? 24.609 -18.25 -2.512 1 82.44 182 PRO B N 1
ATOM 3989 C CA . PRO B 1 182 ? 25.797 -19.078 -2.754 1 82.44 182 PRO B CA 1
ATOM 3990 C C . PRO B 1 182 ? 25.828 -19.672 -4.156 1 82.44 182 PRO B C 1
ATOM 3992 O O . PRO B 1 182 ? 24.766 -19.984 -4.719 1 82.44 182 PRO B O 1
ATOM 3995 N N . VAL B 1 183 ? 26.969 -19.781 -4.68 1 73.69 183 VAL B N 1
ATOM 3996 C CA . VAL B 1 183 ? 27.141 -20.281 -6.039 1 73.69 183 VAL B CA 1
ATOM 3997 C C . VAL B 1 183 ? 26.875 -21.797 -6.07 1 73.69 183 VAL B C 1
ATOM 3999 O O . VAL B 1 183 ? 27.578 -22.562 -5.398 1 73.69 183 VAL B O 1
ATOM 4002 N N . ILE B 1 184 ? 25.75 -22.234 -6.43 1 76.56 184 ILE B N 1
ATOM 4003 C CA . ILE B 1 184 ? 25.391 -23.625 -6.625 1 76.56 184 ILE B CA 1
ATOM 4004 C C . ILE B 1 184 ? 25.531 -24 -8.102 1 76.56 184 ILE B C 1
ATOM 4006 O O . ILE B 1 184 ? 24.562 -23.875 -8.867 1 76.56 184 ILE B O 1
ATOM 4010 N N . THR B 1 185 ? 26.703 -24.172 -8.445 1 65.62 185 THR B N 1
ATOM 4011 C CA . THR B 1 185 ? 26.984 -24.484 -9.844 1 65.62 185 THR B CA 1
ATOM 4012 C C . THR B 1 185 ? 27.062 -26 -10.062 1 65.62 185 THR B C 1
ATOM 4014 O O . THR B 1 185 ? 27.344 -26.453 -11.172 1 65.62 185 THR B O 1
ATOM 4017 N N . SER B 1 186 ? 26.812 -26.734 -8.914 1 57.81 186 SER B N 1
ATOM 4018 C CA . SER B 1 186 ? 27.141 -28.141 -9.141 1 57.81 186 SER B CA 1
ATOM 4019 C C . SER B 1 186 ? 26.328 -28.719 -10.289 1 57.81 186 SER B C 1
ATOM 4021 O O . SER B 1 186 ? 25.141 -28.406 -10.438 1 57.81 186 SER B O 1
ATOM 4023 N N . SER B 1 187 ? 26.906 -29.219 -11.289 1 57.25 187 SER B N 1
ATOM 4024 C CA . SER B 1 187 ? 26.375 -30.016 -12.391 1 57.25 187 SER B CA 1
ATOM 4025 C C . SER B 1 187 ? 25.406 -31.078 -11.891 1 57.25 187 SER B C 1
ATOM 4027 O O . SER B 1 187 ? 25.609 -31.656 -10.812 1 57.25 187 SER B O 1
ATOM 4029 N N . TYR B 1 188 ? 24.125 -30.828 -12.047 1 56.75 188 TYR B N 1
ATOM 4030 C CA . TYR B 1 188 ? 23.125 -31.828 -11.648 1 56.75 188 TYR B CA 1
ATOM 4031 C C . TYR B 1 188 ? 23.562 -33.219 -12.078 1 56.75 188 TYR B C 1
ATOM 4033 O O . TYR B 1 188 ? 23.609 -33.531 -13.266 1 56.75 188 TYR B O 1
ATOM 4041 N N . TYR B 1 189 ? 24.422 -33.906 -11.18 1 59.88 189 TYR B N 1
ATOM 4042 C CA . TYR B 1 189 ? 24.859 -35.281 -11.328 1 59.88 189 TYR B CA 1
ATOM 4043 C C . TYR B 1 189 ? 23.688 -36.25 -11.188 1 59.88 189 TYR B C 1
ATOM 4045 O O . TYR B 1 189 ? 22.578 -35.844 -10.844 1 59.88 189 TYR B O 1
ATOM 4053 N N . VAL B 1 190 ? 24 -37.562 -11.688 1 62.06 190 VAL B N 1
ATOM 4054 C CA . VAL B 1 190 ? 23.062 -38.656 -11.633 1 62.06 190 VAL B CA 1
ATOM 4055 C C . VAL B 1 190 ? 22.391 -38.719 -10.258 1 62.06 190 VAL B C 1
ATOM 4057 O O . VAL B 1 190 ? 21.188 -38.938 -10.156 1 62.06 190 VAL B O 1
ATOM 4060 N N . THR B 1 191 ? 23.188 -38.344 -9.25 1 67.44 191 THR B N 1
ATOM 4061 C CA . THR B 1 191 ? 22.625 -38.406 -7.906 1 67.44 191 THR B CA 1
ATOM 4062 C C . THR B 1 191 ? 21.562 -37.312 -7.723 1 67.44 191 THR B C 1
ATOM 4064 O O . THR B 1 191 ? 20.562 -37.562 -7.051 1 67.44 191 THR B O 1
ATOM 4067 N N . GLY B 1 192 ? 21.922 -36.219 -8.43 1 72.12 192 GLY B N 1
ATOM 4068 C CA . GLY B 1 192 ? 20.922 -35.188 -8.328 1 72.12 192 GLY B CA 1
ATOM 4069 C C . GLY B 1 192 ? 19.625 -35.531 -9.039 1 72.12 192 GLY B C 1
ATOM 4070 O O . GLY B 1 192 ? 18.531 -35.25 -8.547 1 72.12 192 GLY B O 1
ATOM 4071 N N . TYR B 1 193 ? 19.859 -36.25 -10.148 1 75.31 193 TYR B N 1
ATOM 4072 C CA . TYR B 1 193 ? 18.703 -36.688 -10.914 1 75.31 193 TYR B CA 1
ATOM 4073 C C . TYR B 1 193 ? 17.875 -37.688 -10.125 1 75.31 193 TYR B C 1
ATOM 4075 O O . TYR B 1 193 ? 16.656 -37.531 -10 1 75.31 193 TYR B O 1
ATOM 4083 N N . VAL B 1 194 ? 18.5 -38.688 -9.617 1 82.06 194 VAL B N 1
ATOM 4084 C CA . VAL B 1 194 ? 17.812 -39.75 -8.883 1 82.06 194 VAL B CA 1
ATOM 4085 C C . VAL B 1 194 ? 17.156 -39.188 -7.637 1 82.06 194 VAL B C 1
ATOM 4087 O O . VAL B 1 194 ? 16 -39.5 -7.328 1 82.06 194 VAL B O 1
ATOM 4090 N N . SER B 1 195 ? 17.891 -38.344 -7.023 1 83.12 195 SER B N 1
ATOM 4091 C CA . SER B 1 195 ? 17.328 -37.75 -5.816 1 83.12 195 SER B CA 1
ATOM 4092 C C . SER B 1 195 ? 16.078 -36.938 -6.133 1 83.12 195 SER B C 1
ATOM 4094 O O . SER B 1 195 ? 15.109 -36.969 -5.375 1 83.12 195 SER B O 1
ATOM 4096 N N . SER B 1 196 ? 16.172 -36.188 -7.301 1 84 196 SER B N 1
ATOM 4097 C CA . SER B 1 196 ? 15.016 -35.375 -7.664 1 84 196 SER B CA 1
ATOM 4098 C C . SER B 1 196 ? 13.812 -36.25 -8.008 1 84 196 SER B C 1
ATOM 4100 O O . SER B 1 196 ? 12.68 -35.938 -7.621 1 84 196 SER B O 1
ATOM 4102 N N . VAL B 1 197 ? 14 -37.312 -8.703 1 86.44 197 VAL B N 1
ATOM 4103 C CA . VAL B 1 197 ? 12.922 -38.219 -9.078 1 86.44 197 VAL B CA 1
ATOM 4104 C C . VAL B 1 197 ? 12.359 -38.906 -7.828 1 86.44 197 VAL B C 1
ATOM 4106 O O . VAL B 1 197 ? 11.148 -39 -7.668 1 86.44 197 VAL B O 1
ATOM 4109 N N . LEU B 1 198 ? 13.211 -39.344 -6.957 1 87.75 198 LEU B N 1
ATOM 4110 C CA . LEU B 1 198 ? 12.773 -39.969 -5.715 1 87.75 198 LEU B CA 1
ATOM 4111 C C . LEU B 1 198 ? 11.961 -38.969 -4.871 1 87.75 198 LEU B C 1
ATOM 4113 O O . LEU B 1 198 ? 10.93 -39.344 -4.309 1 87.75 198 LEU B O 1
ATOM 4117 N N . LEU B 1 199 ? 12.516 -37.844 -4.867 1 84.56 199 LEU B N 1
ATOM 4118 C CA . LEU B 1 199 ? 11.797 -36.812 -4.121 1 84.56 199 LEU B CA 1
ATOM 4119 C C . LEU B 1 199 ? 10.406 -36.594 -4.715 1 84.56 199 LEU B C 1
ATOM 4121 O O . LEU B 1 199 ? 9.438 -36.406 -3.979 1 84.56 199 LEU B O 1
ATOM 4125 N N . TYR B 1 200 ? 10.383 -36.531 -6.031 1 85.5 200 TYR B N 1
ATOM 4126 C CA . TYR B 1 200 ? 9.109 -36.344 -6.707 1 85.5 200 TYR B CA 1
ATOM 4127 C C . TYR B 1 200 ? 8.141 -37.5 -6.387 1 85.5 200 TYR B C 1
ATOM 4129 O O . TYR B 1 200 ? 6.977 -37.25 -6.055 1 85.5 200 TYR B O 1
ATOM 4137 N N . ILE B 1 201 ? 8.555 -38.688 -6.41 1 88.06 201 ILE B N 1
ATOM 4138 C CA . ILE B 1 201 ? 7.719 -39.875 -6.148 1 88.06 201 ILE B CA 1
ATOM 4139 C C . ILE B 1 201 ? 7.273 -39.875 -4.688 1 88.06 201 ILE B C 1
ATOM 4141 O O . ILE B 1 201 ? 6.094 -40.062 -4.395 1 88.06 201 ILE B O 1
ATOM 4145 N N . ILE B 1 202 ? 8.211 -39.594 -3.848 1 87.88 202 ILE B N 1
ATOM 4146 C CA . ILE B 1 202 ? 7.902 -39.594 -2.422 1 87.88 202 ILE B CA 1
ATOM 4147 C C . ILE B 1 202 ? 6.891 -38.5 -2.109 1 87.88 202 ILE B C 1
ATOM 4149 O O . ILE B 1 202 ? 5.898 -38.75 -1.421 1 87.88 202 ILE B O 1
ATOM 4153 N N . SER B 1 203 ? 7.219 -37.312 -2.666 1 86.25 203 SER B N 1
ATOM 4154 C CA . SER B 1 203 ? 6.312 -36.188 -2.398 1 86.25 203 SER B CA 1
ATOM 4155 C C . SER B 1 203 ? 4.914 -36.469 -2.939 1 86.25 203 SER B C 1
ATOM 4157 O O . SER B 1 203 ? 3.918 -36.219 -2.26 1 86.25 203 SER B O 1
ATOM 4159 N N . THR B 1 204 ? 4.801 -37 -4.121 1 87.56 204 THR B N 1
ATOM 4160 C CA . THR B 1 204 ? 3.508 -37.312 -4.723 1 87.56 204 THR B CA 1
ATOM 4161 C C . THR B 1 204 ? 2.77 -38.375 -3.916 1 87.56 204 THR B C 1
ATOM 4163 O O . THR B 1 204 ? 1.568 -38.25 -3.67 1 87.56 204 THR B O 1
ATOM 4166 N N . THR B 1 205 ? 3.424 -39.375 -3.434 1 88.56 205 THR B N 1
ATOM 4167 C CA . THR B 1 205 ? 2.811 -40.438 -2.652 1 88.56 205 THR B CA 1
ATOM 4168 C C . THR B 1 205 ? 2.316 -39.906 -1.309 1 88.56 205 THR B C 1
ATOM 4170 O O . THR B 1 205 ? 1.194 -40.219 -0.893 1 88.56 205 THR B O 1
ATOM 4173 N N . ILE B 1 206 ? 3.137 -39.156 -0.761 1 86.25 206 ILE B N 1
ATOM 4174 C CA . ILE B 1 206 ? 2.754 -38.594 0.527 1 86.25 206 ILE B CA 1
ATOM 4175 C C . ILE B 1 206 ? 1.516 -37.719 0.358 1 86.25 206 ILE B C 1
ATOM 4177 O O . ILE B 1 206 ? 0.583 -37.781 1.162 1 86.25 206 ILE B O 1
ATOM 4181 N N . ILE B 1 207 ? 1.562 -36.906 -0.658 1 85.81 207 ILE B N 1
ATOM 4182 C CA . ILE B 1 207 ? 0.441 -36 -0.928 1 85.81 207 ILE B CA 1
ATOM 4183 C C . ILE B 1 207 ? -0.833 -36.844 -1.136 1 85.81 207 ILE B C 1
ATOM 4185 O O . ILE B 1 207 ? -1.877 -36.531 -0.556 1 85.81 207 ILE B O 1
ATOM 4189 N N . ILE B 1 208 ? -0.798 -37.906 -1.922 1 85.62 208 ILE B N 1
ATOM 4190 C CA . ILE B 1 208 ? -1.962 -38.719 -2.211 1 85.62 208 ILE B CA 1
ATOM 4191 C C . ILE B 1 208 ? -2.457 -39.375 -0.926 1 85.62 208 ILE B C 1
ATOM 4193 O O . ILE B 1 208 ? -3.652 -39.344 -0.622 1 85.62 208 ILE B O 1
ATOM 4197 N N . ILE B 1 209 ? -1.589 -39.844 -0.067 1 87.75 209 ILE B N 1
ATOM 4198 C CA . ILE B 1 209 ? -1.954 -40.562 1.149 1 87.75 209 ILE B CA 1
ATOM 4199 C C . ILE B 1 209 ? -2.59 -39.594 2.146 1 87.75 209 ILE B C 1
ATOM 4201 O O . ILE B 1 209 ? -3.662 -39.875 2.691 1 87.75 209 ILE B O 1
ATOM 4205 N N . VAL B 1 210 ? -1.938 -38.531 2.283 1 81.5 210 VAL B N 1
ATOM 4206 C CA . VAL B 1 210 ? -2.426 -37.562 3.262 1 81.5 210 VAL B CA 1
ATOM 4207 C C . VAL B 1 210 ? -3.797 -37.031 2.838 1 81.5 210 VAL B C 1
ATOM 4209 O O . VAL B 1 210 ? -4.707 -36.938 3.662 1 81.5 210 VAL B O 1
ATOM 4212 N N . CYS B 1 211 ? -3.986 -36.75 1.57 1 81.62 211 CYS B N 1
ATOM 4213 C CA . CYS B 1 211 ? -5.246 -36.188 1.088 1 81.62 211 CYS B CA 1
ATOM 4214 C C . CYS B 1 211 ? -6.355 -37.219 1.118 1 81.62 211 CYS B C 1
ATOM 4216 O O . CYS B 1 211 ? -7.512 -36.906 1.387 1 81.62 211 CYS B O 1
ATOM 4218 N N . LEU B 1 212 ? -6.074 -38.531 0.945 1 85.69 212 LEU B N 1
ATOM 4219 C CA . LEU B 1 212 ? -7.074 -39.594 0.999 1 85.69 212 LEU B CA 1
ATOM 4220 C C . LEU B 1 212 ? -7.504 -39.844 2.438 1 85.69 212 LEU B C 1
ATOM 4222 O O . LEU B 1 212 ? -8.688 -40.062 2.709 1 85.69 212 LEU B O 1
ATOM 4226 N N . ILE B 1 213 ? -6.551 -39.75 3.336 1 86 213 ILE B N 1
ATOM 4227 C CA . ILE B 1 213 ? -6.852 -39.969 4.742 1 86 213 ILE B CA 1
ATOM 4228 C C . ILE B 1 213 ? -7.711 -38.844 5.293 1 86 213 ILE B C 1
ATOM 4230 O O . ILE B 1 213 ? -8.633 -39.094 6.07 1 86 213 ILE B O 1
ATOM 4234 N N . THR B 1 214 ? -7.426 -37.719 4.871 1 82.81 214 THR B N 1
ATOM 4235 C CA . THR B 1 214 ? -8.133 -36.531 5.402 1 82.81 214 THR B CA 1
ATOM 4236 C C . THR B 1 214 ? -9.367 -36.219 4.559 1 82.81 214 THR B C 1
ATOM 4238 O O . THR B 1 214 ? -10.109 -35.312 4.867 1 82.81 214 THR B O 1
ATOM 4241 N N . ASP B 1 215 ? -9.727 -36.969 3.5 1 83.31 215 ASP B N 1
ATOM 4242 C CA . ASP B 1 215 ? -10.859 -36.781 2.602 1 83.31 215 ASP B CA 1
ATOM 4243 C C . ASP B 1 215 ? -10.859 -35.375 2.029 1 83.31 215 ASP B C 1
ATOM 4245 O O . ASP B 1 215 ? -11.914 -34.719 1.951 1 83.31 215 ASP B O 1
ATOM 4249 N N . ASN B 1 216 ? -9.625 -34.875 1.8 1 88.88 216 ASN B N 1
ATOM 4250 C CA . ASN B 1 216 ? -9.508 -33.562 1.203 1 88.88 216 ASN B CA 1
ATOM 4251 C C . ASN B 1 216 ? -9.25 -33.625 -0.299 1 88.88 216 ASN B C 1
ATOM 4253 O O . ASN B 1 216 ? -8.133 -33.406 -0.756 1 88.88 216 ASN B O 1
ATOM 4257 N N . TYR B 1 217 ? -10.227 -33.844 -1.138 1 89.69 217 TYR B N 1
ATOM 4258 C CA . TYR B 1 217 ? -10.141 -34.031 -2.582 1 89.69 217 TYR B CA 1
ATOM 4259 C C . TYR B 1 217 ? -9.797 -32.719 -3.281 1 89.69 217 TYR B C 1
ATOM 4261 O O . TYR B 1 217 ? -9.156 -32.719 -4.336 1 89.69 217 TYR B O 1
ATOM 4269 N N . TYR B 1 218 ? -10.094 -31.672 -2.686 1 91.69 218 TYR B N 1
ATOM 4270 C CA . TYR B 1 218 ? -9.758 -30.359 -3.24 1 91.69 218 TYR B CA 1
ATOM 4271 C C . TYR B 1 218 ? -8.25 -30.188 -3.352 1 91.69 218 TYR B C 1
ATOM 4273 O O . TYR B 1 218 ? -7.738 -29.812 -4.414 1 91.69 218 TYR B O 1
ATOM 4281 N N . ILE B 1 219 ? -7.539 -30.438 -2.264 1 93.56 219 ILE B N 1
ATOM 4282 C CA . ILE B 1 219 ? -6.09 -30.281 -2.248 1 93.56 219 ILE B CA 1
ATOM 4283 C C . ILE B 1 219 ? -5.445 -31.312 -3.178 1 93.56 219 ILE B C 1
ATOM 4285 O O . ILE B 1 219 ? -4.492 -31 -3.893 1 93.56 219 ILE B O 1
ATOM 4289 N N . LEU B 1 220 ? -5.949 -32.5 -3.105 1 93.44 220 LEU B N 1
ATOM 4290 C CA . LEU B 1 220 ? -5.43 -33.562 -3.973 1 93.44 220 LEU B CA 1
ATOM 4291 C C . LEU B 1 220 ? -5.512 -33.125 -5.438 1 93.44 220 LEU B C 1
ATOM 4293 O O . LEU B 1 220 ? -4.516 -33.188 -6.16 1 93.44 220 LEU B O 1
ATOM 4297 N N . PHE B 1 221 ? -6.695 -32.719 -5.914 1 95.5 221 PHE B N 1
ATOM 4298 C CA . PHE B 1 221 ? -6.883 -32.344 -7.309 1 95.5 221 PHE B CA 1
ATOM 4299 C C . PHE B 1 221 ? -6.039 -31.109 -7.645 1 95.5 221 PHE B C 1
ATOM 4301 O O . PHE B 1 221 ? -5.48 -31.016 -8.742 1 95.5 221 PHE B O 1
ATOM 4308 N N . SER B 1 222 ? -5.902 -30.141 -6.711 1 96.38 222 SER B N 1
ATOM 4309 C CA . SER B 1 222 ? -5.082 -28.953 -6.938 1 96.38 222 SER B CA 1
ATOM 4310 C C . SER B 1 222 ? -3.627 -29.328 -7.195 1 96.38 222 SER B C 1
ATOM 4312 O O . SER B 1 222 ? -2.992 -28.781 -8.102 1 96.38 222 SER B O 1
ATOM 4314 N N . LEU B 1 223 ? -3.172 -30.25 -6.41 1 95.88 223 LEU B N 1
ATOM 4315 C CA . LEU B 1 223 ? -1.775 -30.641 -6.527 1 95.88 223 LEU B CA 1
ATOM 4316 C C . LEU B 1 223 ? -1.564 -31.516 -7.758 1 95.88 223 LEU B C 1
ATOM 4318 O O . LEU B 1 223 ? -0.486 -31.516 -8.359 1 95.88 223 LEU B O 1
ATOM 4322 N N . LEU B 1 224 ? -2.529 -32.281 -8.148 1 93.5 224 LEU B N 1
ATOM 4323 C CA . LEU B 1 224 ? -2.42 -33.125 -9.336 1 93.5 224 LEU B CA 1
ATOM 4324 C C . LEU B 1 224 ? -2.418 -32.25 -10.602 1 93.5 224 LEU B C 1
ATOM 4326 O O . LEU B 1 224 ? -1.679 -32.562 -11.547 1 93.5 224 LEU B O 1
ATOM 4330 N N . PHE B 1 225 ? -3.236 -31.219 -10.648 1 96.94 225 PHE B N 1
ATOM 4331 C CA . PHE B 1 225 ? -3.377 -30.422 -11.852 1 96.94 225 PHE B CA 1
ATOM 4332 C C . PHE B 1 225 ? -2.34 -29.297 -11.875 1 96.94 225 PHE B C 1
ATOM 4334 O O . PHE B 1 225 ? -2.08 -28.703 -12.93 1 96.94 225 PHE B O 1
ATOM 4341 N N . GLY B 1 226 ? -1.711 -28.969 -10.711 1 97.69 226 GLY B N 1
ATOM 4342 C CA . GLY B 1 226 ? -0.745 -27.875 -10.609 1 97.69 226 GLY B CA 1
ATOM 4343 C C . GLY B 1 226 ? 0.41 -28.016 -11.586 1 97.69 226 GLY B C 1
ATOM 4344 O O . GLY B 1 226 ? 0.648 -27.125 -12.406 1 97.69 226 GLY B O 1
ATOM 4345 N N . PRO B 1 227 ? 1.1 -29.172 -11.531 1 96.94 227 PRO B N 1
ATOM 4346 C CA . PRO B 1 227 ? 2.25 -29.359 -12.422 1 96.94 227 PRO B CA 1
ATOM 4347 C C . PRO B 1 227 ? 1.882 -29.25 -13.898 1 96.94 227 PRO B C 1
ATOM 4349 O O . PRO B 1 227 ? 2.701 -28.812 -14.711 1 96.94 227 PRO B O 1
ATOM 4352 N N . ILE B 1 228 ? 0.651 -29.578 -14.305 1 97.5 228 ILE B N 1
ATOM 4353 C CA . ILE B 1 228 ? 0.213 -29.469 -15.688 1 97.5 228 ILE B CA 1
ATOM 4354 C C . ILE B 1 228 ? 0.169 -27.984 -16.094 1 97.5 228 ILE B C 1
ATOM 4356 O O . ILE B 1 228 ? 0.664 -27.609 -17.156 1 97.5 228 ILE B O 1
ATOM 4360 N N . GLY B 1 229 ? -0.425 -27.188 -15.234 1 98.31 229 GLY B N 1
ATOM 4361 C CA . GLY B 1 229 ? -0.438 -25.766 -15.484 1 98.31 229 GLY B CA 1
ATOM 4362 C C . GLY B 1 229 ? 0.951 -25.156 -15.57 1 98.31 229 GLY B C 1
ATOM 4363 O O . GLY B 1 229 ? 1.23 -24.344 -16.453 1 98.31 229 GLY B O 1
ATOM 4364 N N . THR B 1 230 ? 1.771 -25.531 -14.695 1 97.94 230 THR B N 1
ATOM 4365 C CA . THR B 1 230 ? 3.139 -25.031 -14.641 1 97.94 230 THR B CA 1
ATOM 4366 C C . THR B 1 230 ? 3.893 -25.391 -15.922 1 97.94 230 THR B C 1
ATOM 4368 O O . THR B 1 230 ? 4.621 -24.562 -16.469 1 97.94 230 THR B O 1
ATOM 4371 N N . TYR B 1 231 ? 3.787 -26.641 -16.266 1 96.56 231 TYR B N 1
ATOM 4372 C CA . TYR B 1 231 ? 4.473 -27.109 -17.469 1 96.56 231 TYR B CA 1
ATOM 4373 C C . TYR B 1 231 ? 4.039 -26.297 -18.688 1 96.56 231 TYR B C 1
ATOM 4375 O O . TYR B 1 231 ? 4.879 -25.859 -19.484 1 96.56 231 TYR B O 1
ATOM 4383 N N . LEU B 1 232 ? 2.719 -26.078 -18.891 1 97.12 232 LEU B N 1
ATOM 4384 C CA . LEU B 1 232 ? 2.211 -25.312 -20.016 1 97.12 232 LEU B CA 1
ATOM 4385 C C . LEU B 1 232 ? 2.73 -23.875 -19.969 1 97.12 232 LEU B C 1
ATOM 4387 O O . LEU B 1 232 ? 3.088 -23.312 -21 1 97.12 232 LEU B O 1
ATOM 4391 N N . ARG B 1 233 ? 2.742 -23.297 -18.766 1 97.06 233 ARG B N 1
ATOM 4392 C CA . ARG B 1 233 ? 3.273 -21.953 -18.609 1 97.06 233 ARG B CA 1
ATOM 4393 C C . ARG B 1 233 ? 4.742 -21.891 -19.016 1 97.06 233 ARG B C 1
ATOM 4395 O O . ARG B 1 233 ? 5.168 -20.953 -19.688 1 97.06 233 ARG B O 1
ATOM 4402 N N . TRP B 1 234 ? 5.477 -22.891 -18.578 1 94.69 234 TRP B N 1
ATOM 4403 C CA . TRP B 1 234 ? 6.895 -22.953 -18.906 1 94.69 234 TRP B CA 1
ATOM 4404 C C . TRP B 1 234 ? 7.094 -23.062 -20.422 1 94.69 234 TRP B C 1
ATOM 4406 O O . TRP B 1 234 ? 7.98 -22.406 -20.984 1 94.69 234 TRP B O 1
ATOM 4416 N N . ARG B 1 235 ? 6.305 -23.828 -21.078 1 92.81 235 ARG B N 1
ATOM 4417 C CA . ARG B 1 235 ? 6.398 -23.969 -22.531 1 92.81 235 ARG B CA 1
ATOM 4418 C C . ARG B 1 235 ? 6.012 -22.672 -23.234 1 92.81 235 ARG B C 1
ATOM 4420 O O . ARG B 1 235 ? 6.645 -22.281 -24.203 1 92.81 235 ARG B O 1
ATOM 4427 N N . LEU B 1 236 ? 4.984 -22.016 -22.734 1 92.44 236 LEU B N 1
ATOM 4428 C CA . LEU B 1 236 ? 4.5 -20.781 -23.344 1 92.44 236 LEU B CA 1
ATOM 4429 C C . LEU B 1 236 ? 5.504 -19.656 -23.141 1 92.44 236 LEU B C 1
ATOM 4431 O O . LEU B 1 236 ? 5.508 -18.672 -23.891 1 92.44 236 LEU B O 1
ATOM 4435 N N . ALA B 1 237 ? 6.344 -19.781 -22.109 1 88.88 237 ALA B N 1
ATOM 4436 C CA . ALA B 1 237 ? 7.344 -18.766 -21.828 1 88.88 237 ALA B CA 1
ATOM 4437 C C . ALA B 1 237 ? 8.312 -18.594 -22.984 1 88.88 237 ALA B C 1
ATOM 4439 O O . ALA B 1 237 ? 8.992 -17.562 -23.094 1 88.88 237 ALA B O 1
ATOM 4440 N N . TYR B 1 238 ? 8.414 -19.672 -23.734 1 81.38 238 TYR B N 1
ATOM 4441 C CA . TYR B 1 238 ? 9.227 -19.594 -24.953 1 81.38 238 TYR B CA 1
ATOM 4442 C C . TYR B 1 238 ? 8.82 -18.406 -25.797 1 81.38 238 TYR B C 1
ATOM 4444 O O . TYR B 1 238 ? 9.664 -17.766 -26.438 1 81.38 238 TYR B O 1
ATOM 4452 N N . PHE B 1 239 ? 7.547 -18.016 -25.828 1 77.44 239 PHE B N 1
ATOM 4453 C CA . PHE B 1 239 ? 7.02 -16.922 -26.641 1 77.44 239 PHE B CA 1
ATOM 4454 C C . PHE B 1 239 ? 7.34 -15.57 -26.016 1 77.44 239 PHE B C 1
ATOM 4456 O O . PHE B 1 239 ? 7.082 -14.523 -26.609 1 77.44 239 PHE B O 1
ATOM 4463 N N . ASP B 1 240 ? 7.801 -15.484 -24.797 1 76.56 240 ASP B N 1
ATOM 4464 C CA . ASP B 1 240 ? 8.227 -14.227 -24.188 1 76.56 240 ASP B CA 1
ATOM 4465 C C . ASP B 1 240 ? 9.484 -13.688 -24.875 1 76.56 240 ASP B C 1
ATOM 4467 O O . ASP B 1 240 ? 9.703 -12.477 -24.906 1 76.56 240 ASP B O 1
ATOM 4471 N N . VAL B 1 241 ? 10.461 -14.523 -25.328 1 64.88 241 VAL B N 1
ATOM 4472 C CA . VAL B 1 241 ? 11.766 -14.156 -25.875 1 64.88 241 VAL B CA 1
ATOM 4473 C C . VAL B 1 241 ? 11.672 -14.039 -27.391 1 64.88 241 VAL B C 1
ATOM 4475 O O . VAL B 1 241 ? 12.359 -13.211 -28 1 64.88 241 VAL B O 1
ATOM 4478 N N . ASN B 1 242 ? 10.984 -14.906 -27.984 1 57.34 242 ASN B N 1
ATOM 4479 C CA . ASN B 1 242 ? 11.203 -15.109 -29.422 1 57.34 242 ASN B CA 1
ATOM 4480 C C . ASN B 1 242 ? 10.109 -14.438 -30.25 1 57.34 242 ASN B C 1
ATOM 4482 O O . ASN B 1 242 ? 10.234 -14.344 -31.469 1 57.34 242 ASN B O 1
ATOM 4486 N N . PHE B 1 243 ? 9.117 -14.109 -29.531 1 49.81 243 PHE B N 1
ATOM 4487 C CA . PHE B 1 243 ? 8.039 -13.797 -30.469 1 49.81 243 PHE B CA 1
ATOM 4488 C C . PHE B 1 243 ? 8.211 -12.398 -31.047 1 49.81 243 PHE B C 1
ATOM 4490 O O . PHE B 1 243 ? 8.086 -12.195 -32.25 1 49.81 243 PHE B O 1
ATOM 4497 N N . LEU B 1 244 ? 8.055 -11.32 -30.188 1 52.69 244 LEU B N 1
ATOM 4498 C CA . LEU B 1 244 ? 8.055 -9.984 -30.766 1 52.69 244 LEU B CA 1
ATOM 4499 C C . LEU B 1 244 ? 9.383 -9.281 -30.5 1 52.69 244 LEU B C 1
ATOM 4501 O O . LEU B 1 244 ? 10.008 -9.492 -29.469 1 52.69 244 LEU B O 1
ATOM 4505 N N . LYS B 1 245 ? 10.047 -8.742 -31.594 1 52.94 245 LYS B N 1
ATOM 4506 C CA . LYS B 1 245 ? 11.266 -7.941 -31.578 1 52.94 245 LYS B CA 1
ATOM 4507 C C . LYS B 1 245 ? 11.289 -7.02 -30.359 1 52.94 245 LYS B C 1
ATOM 4509 O O . LYS B 1 245 ? 12.367 -6.684 -29.844 1 52.94 245 LYS B O 1
ATOM 4514 N N . ASN B 1 246 ? 10.055 -6.629 -29.906 1 57.41 246 ASN B N 1
ATOM 4515 C CA . ASN B 1 246 ? 10.062 -5.535 -28.938 1 57.41 246 ASN B CA 1
ATOM 4516 C C . ASN B 1 246 ? 9.922 -6.051 -27.5 1 57.41 246 ASN B C 1
ATOM 4518 O O . ASN B 1 246 ? 9.586 -5.289 -26.594 1 57.41 246 ASN B O 1
ATOM 4522 N N . ASP B 1 247 ? 10.312 -7.328 -27.219 1 70.31 247 ASP B N 1
ATOM 4523 C CA . ASP B 1 247 ? 10.453 -7.898 -25.891 1 70.31 247 ASP B CA 1
ATOM 4524 C C . ASP B 1 247 ? 9.141 -7.844 -25.109 1 70.31 247 ASP B C 1
ATOM 4526 O O . ASP B 1 247 ? 9.133 -7.645 -23.906 1 70.31 247 ASP B O 1
ATOM 4530 N N . PHE B 1 248 ? 7.953 -7.766 -25.953 1 81.5 248 PHE B N 1
ATOM 4531 C CA . PHE B 1 248 ? 6.664 -7.805 -25.281 1 81.5 248 PHE B CA 1
ATOM 4532 C C . PHE B 1 248 ? 6.359 -9.211 -24.766 1 81.5 248 PHE B C 1
ATOM 4534 O O . PHE B 1 248 ? 6.406 -10.172 -25.547 1 81.5 248 PHE B O 1
ATOM 4541 N N . PRO B 1 249 ? 5.973 -9.336 -23.5 1 90.06 249 PRO B N 1
ATOM 4542 C CA . PRO B 1 249 ? 5.82 -10.656 -22.891 1 90.06 249 PRO B CA 1
ATOM 4543 C C . PRO B 1 249 ? 4.52 -11.344 -23.297 1 90.06 249 PRO B C 1
ATOM 4545 O O . PRO B 1 249 ? 3.602 -11.477 -22.484 1 90.06 249 PRO B O 1
ATOM 4548 N N . MET B 1 250 ? 4.496 -11.984 -24.531 1 90.62 250 MET B N 1
ATOM 4549 C CA . MET B 1 250 ? 3.301 -12.609 -25.094 1 90.62 250 MET B CA 1
ATOM 4550 C C . MET B 1 250 ? 2.996 -13.93 -24.406 1 90.62 250 MET B C 1
ATOM 4552 O O . MET B 1 250 ? 1.831 -14.297 -24.234 1 90.62 250 MET B O 1
ATOM 4556 N N . GLY B 1 251 ? 4.039 -14.648 -24.078 1 93.25 251 GLY B N 1
ATOM 4557 C CA . GLY B 1 251 ? 3.84 -15.93 -23.422 1 93.25 251 GLY B CA 1
ATOM 4558 C C . GLY B 1 251 ? 3.051 -15.82 -22.125 1 93.25 251 GLY B C 1
ATOM 4559 O O . GLY B 1 251 ? 2.045 -16.516 -21.938 1 93.25 251 GLY B O 1
ATOM 4560 N N . THR B 1 252 ? 3.496 -14.914 -21.328 1 94.56 252 THR B N 1
ATOM 4561 C CA . THR B 1 252 ? 2.828 -14.711 -20.047 1 94.56 252 THR B CA 1
ATOM 4562 C C . THR B 1 252 ? 1.431 -14.133 -20.25 1 94.56 252 THR B C 1
ATOM 4564 O O . THR B 1 252 ? 0.496 -14.492 -19.516 1 94.56 252 THR B O 1
ATOM 4567 N N . LEU B 1 253 ? 1.3 -13.242 -21.234 1 95.38 253 LEU B N 1
ATOM 4568 C CA . LEU B 1 253 ? -0.004 -12.664 -21.531 1 95.38 253 LEU B CA 1
ATOM 4569 C C . LEU B 1 253 ? -1.005 -13.75 -21.922 1 95.38 253 LEU B C 1
ATOM 4571 O O . LEU B 1 253 ? -2.131 -13.766 -21.406 1 95.38 253 LEU B O 1
ATOM 4575 N N . ILE B 1 254 ? -0.579 -14.641 -22.734 1 95.75 254 ILE B N 1
ATOM 4576 C CA . ILE B 1 254 ? -1.437 -15.719 -23.203 1 95.75 254 ILE B CA 1
ATOM 4577 C C . ILE B 1 254 ? -1.764 -16.672 -22.062 1 95.75 254 ILE B C 1
ATOM 4579 O O . ILE B 1 254 ? -2.912 -17.094 -21.891 1 95.75 254 ILE B O 1
ATOM 4583 N N . SER B 1 255 ? -0.754 -17 -21.281 1 97.44 255 SER B N 1
ATOM 4584 C CA . SER B 1 255 ? -0.975 -17.891 -20.156 1 97.44 255 SER B CA 1
ATOM 4585 C C . SER B 1 255 ? -1.948 -17.281 -19.141 1 97.44 255 SER B C 1
ATOM 4587 O O . SER B 1 255 ? -2.896 -17.953 -18.719 1 97.44 255 SER B O 1
ATOM 4589 N N . ASN B 1 256 ? -1.767 -16.047 -18.828 1 97.88 256 ASN B N 1
ATOM 4590 C CA . ASN B 1 256 ? -2.631 -15.367 -17.875 1 97.88 256 ASN B CA 1
ATOM 4591 C C . ASN B 1 256 ? -4.055 -15.227 -18.406 1 97.88 256 ASN B C 1
ATOM 4593 O O . ASN B 1 256 ? -5.02 -15.406 -17.656 1 97.88 256 ASN B O 1
ATOM 4597 N N . TYR B 1 257 ? -4.168 -14.914 -19.625 1 97.75 257 TYR B N 1
ATOM 4598 C CA . TYR B 1 257 ? -5.5 -14.758 -20.203 1 97.75 257 TYR B CA 1
ATOM 4599 C C . TYR B 1 257 ? -6.219 -16.094 -20.297 1 97.75 257 TYR B C 1
ATOM 4601 O O . TYR B 1 257 ? -7.379 -16.219 -19.891 1 97.75 257 TYR B O 1
ATOM 4609 N N . THR B 1 258 ? -5.512 -17.125 -20.828 1 98.12 258 THR B N 1
ATOM 4610 C CA . THR B 1 258 ? -6.105 -18.438 -21.016 1 98.12 258 THR B CA 1
ATOM 4611 C C . THR B 1 258 ? -6.5 -19.062 -19.672 1 98.12 258 THR B C 1
ATOM 4613 O O . THR B 1 258 ? -7.602 -19.594 -19.531 1 98.12 258 THR B O 1
ATOM 4616 N N . GLY B 1 259 ? -5.555 -18.938 -18.719 1 98.31 259 GLY B N 1
ATOM 4617 C CA . GLY B 1 259 ? -5.883 -19.438 -17.391 1 98.31 259 GLY B CA 1
ATOM 4618 C C . GLY B 1 259 ? -7.074 -18.734 -16.766 1 98.31 259 GLY B C 1
ATOM 4619 O O . GLY B 1 259 ? -7.898 -19.375 -16.109 1 98.31 259 GLY B O 1
ATOM 4620 N N . SER B 1 260 ? -7.191 -17.484 -17 1 98.25 260 SER B N 1
ATOM 4621 C CA . SER B 1 260 ? -8.312 -16.719 -16.469 1 98.25 260 SER B CA 1
ATOM 4622 C C . SER B 1 260 ? -9.617 -17.094 -17.156 1 98.25 260 SER B C 1
ATOM 4624 O O . SER B 1 260 ? -10.664 -17.172 -16.5 1 98.25 260 SER B O 1
ATOM 4626 N N . LEU B 1 261 ? -9.547 -17.266 -18.469 1 97.75 261 LEU B N 1
ATOM 4627 C CA . LEU B 1 261 ? -10.727 -17.672 -19.203 1 97.75 261 LEU B CA 1
ATOM 4628 C C . LEU B 1 261 ? -11.25 -19.016 -18.703 1 97.75 261 LEU B C 1
ATOM 4630 O O . LEU B 1 261 ? -12.445 -19.188 -18.484 1 97.75 261 LEU B O 1
ATOM 4634 N N . ILE B 1 262 ? -10.352 -19.938 -18.547 1 98.25 262 ILE B N 1
ATOM 4635 C CA . ILE B 1 262 ? -10.734 -21.266 -18.078 1 98.25 262 ILE B CA 1
ATOM 4636 C C . ILE B 1 262 ? -11.289 -21.172 -16.656 1 98.25 262 ILE B C 1
ATOM 4638 O O . ILE B 1 262 ? -12.281 -21.828 -16.328 1 98.25 262 ILE B O 1
ATOM 4642 N N . LEU B 1 263 ? -10.625 -20.328 -15.859 1 97.81 263 LEU B N 1
ATOM 4643 C CA . LEU B 1 263 ? -11.109 -20.156 -14.5 1 97.81 263 LEU B CA 1
ATOM 4644 C C . LEU B 1 263 ? -12.547 -19.656 -14.492 1 97.81 263 LEU B C 1
ATOM 4646 O O . LEU B 1 263 ? -13.383 -20.156 -13.734 1 97.81 263 LEU B O 1
ATOM 4650 N N . ALA B 1 264 ? -12.859 -18.688 -15.328 1 96.38 264 ALA B N 1
ATOM 4651 C CA . ALA B 1 264 ? -14.219 -18.141 -15.398 1 96.38 264 ALA B CA 1
ATOM 4652 C C . ALA B 1 264 ? -15.211 -19.219 -15.805 1 96.38 264 ALA B C 1
ATOM 4654 O O . ALA B 1 264 ? -16.297 -19.328 -15.227 1 96.38 264 ALA B O 1
ATOM 4655 N N . GLY B 1 265 ? -14.852 -20 -16.828 1 96.12 265 GLY B N 1
ATOM 4656 C CA . GLY B 1 265 ? -15.703 -21.094 -17.234 1 96.12 265 GLY B CA 1
ATOM 4657 C C . GLY B 1 265 ? -15.93 -22.125 -16.141 1 96.12 265 GLY B C 1
ATOM 4658 O O . GLY B 1 265 ? -17.031 -22.625 -15.977 1 96.12 265 GLY B O 1
ATOM 4659 N N . CYS B 1 266 ? -14.883 -22.359 -15.43 1 96.06 266 CYS B N 1
ATOM 4660 C CA . CYS B 1 266 ? -14.984 -23.328 -14.336 1 96.06 266 CYS B CA 1
ATOM 4661 C C . CYS B 1 266 ? -15.891 -22.797 -13.234 1 96.06 266 CYS B C 1
ATOM 4663 O O . CYS B 1 266 ? -16.656 -23.547 -12.641 1 96.06 266 CYS B O 1
ATOM 4665 N N . MET B 1 267 ? -15.766 -21.516 -12.969 1 94.69 267 MET B N 1
ATOM 4666 C CA . MET B 1 267 ? -16.609 -20.938 -11.93 1 94.69 267 MET B CA 1
ATOM 4667 C C . MET B 1 267 ? -18.078 -21.062 -12.289 1 94.69 267 MET B C 1
ATOM 4669 O O . MET B 1 267 ? -18.922 -21.328 -11.422 1 94.69 267 MET B O 1
ATOM 4673 N N . VAL B 1 268 ? -18.422 -20.891 -13.57 1 92.75 268 VAL B N 1
ATOM 4674 C CA . VAL B 1 268 ? -19.797 -21.031 -14.039 1 92.75 268 VAL B CA 1
ATOM 4675 C C . VAL B 1 268 ? -20.203 -22.5 -14.039 1 92.75 268 VAL B C 1
ATOM 4677 O O . VAL B 1 268 ? -21.297 -22.844 -13.594 1 92.75 268 VAL B O 1
ATOM 4680 N N . ALA B 1 269 ? -19.297 -23.344 -14.547 1 92.75 269 ALA B N 1
ATOM 4681 C CA . ALA B 1 269 ? -19.578 -24.781 -14.625 1 92.75 269 ALA B CA 1
ATOM 4682 C C . ALA B 1 269 ? -19.844 -25.359 -13.242 1 92.75 269 ALA B C 1
ATOM 4684 O O . ALA B 1 269 ? -20.688 -26.25 -13.086 1 92.75 269 ALA B O 1
ATOM 4685 N N . ARG B 1 270 ? -19.125 -24.844 -12.305 1 92.62 270 ARG B N 1
ATOM 4686 C CA . ARG B 1 270 ? -19.25 -25.328 -10.938 1 92.62 270 ARG B CA 1
ATOM 4687 C C . ARG B 1 270 ? -20.672 -25.141 -10.422 1 92.62 270 ARG B C 1
ATOM 4689 O O . ARG B 1 270 ? -21.156 -25.938 -9.609 1 92.62 270 ARG B O 1
ATOM 4696 N N . LEU B 1 271 ? -21.359 -24.172 -10.922 1 90.69 271 LEU B N 1
ATOM 4697 C CA . LEU B 1 271 ? -22.703 -23.828 -10.453 1 90.69 271 LEU B CA 1
ATOM 4698 C C . LEU B 1 271 ? -23.75 -24.781 -11.023 1 90.69 271 LEU B C 1
ATOM 4700 O O . LEU B 1 271 ? -24.875 -24.844 -10.531 1 90.69 271 LEU B O 1
ATOM 4704 N N . HIS B 1 272 ? -23.391 -25.547 -12.008 1 90.38 272 HIS B N 1
ATOM 4705 C CA . HIS B 1 272 ? -24.344 -26.438 -12.648 1 90.38 272 HIS B CA 1
ATOM 4706 C C . HIS B 1 272 ? -24.078 -27.891 -12.273 1 90.38 272 HIS B C 1
ATOM 4708 O O . HIS B 1 272 ? -24.641 -28.812 -12.875 1 90.38 272 HIS B O 1
ATOM 4714 N N . VAL B 1 273 ? -23.234 -28.016 -11.352 1 88.12 273 VAL B N 1
ATOM 4715 C CA . VAL B 1 273 ? -22.891 -29.359 -10.898 1 88.12 273 VAL B CA 1
ATOM 4716 C C . VAL B 1 273 ? -23.344 -29.547 -9.453 1 88.12 273 VAL B C 1
ATOM 4718 O O . VAL B 1 273 ? -23.109 -28.688 -8.602 1 88.12 273 VAL B O 1
ATOM 4721 N N . ASN B 1 274 ? -23.953 -30.641 -9.164 1 90.69 274 ASN B N 1
ATOM 4722 C CA . ASN B 1 274 ? -24.469 -30.922 -7.824 1 90.69 274 ASN B CA 1
ATOM 4723 C C . ASN B 1 274 ? -23.594 -31.922 -7.082 1 90.69 274 ASN B C 1
ATOM 4725 O O . ASN B 1 274 ? -23.578 -31.953 -5.852 1 90.69 274 ASN B O 1
ATOM 4729 N N . ASN B 1 275 ? -22.797 -32.688 -7.691 1 89.19 275 ASN B N 1
ATOM 4730 C CA . ASN B 1 275 ? -21.906 -33.656 -7.07 1 89.19 275 ASN B CA 1
ATOM 4731 C C . ASN B 1 275 ? -20.734 -32.969 -6.371 1 89.19 275 ASN B C 1
ATOM 4733 O O . ASN B 1 275 ? -19.953 -32.25 -7.008 1 89.19 275 ASN B O 1
ATOM 4737 N N . PRO B 1 276 ? -20.594 -33.219 -5.152 1 89.06 276 PRO B N 1
ATOM 4738 C CA . PRO B 1 276 ? -19.547 -32.531 -4.391 1 89.06 276 PRO B CA 1
ATOM 4739 C C . PRO B 1 276 ? -18.141 -32.875 -4.883 1 89.06 276 PRO B C 1
ATOM 4741 O O . PRO B 1 276 ? -17.234 -32.031 -4.84 1 89.06 276 PRO B O 1
ATOM 4744 N N . THR B 1 277 ? -17.984 -34.125 -5.289 1 90.06 277 THR B N 1
ATOM 4745 C CA . THR B 1 277 ? -16.656 -34.531 -5.773 1 90.06 277 THR B CA 1
ATOM 4746 C C . THR B 1 277 ? -16.297 -33.781 -7.051 1 90.06 277 THR B C 1
ATOM 4748 O O . THR B 1 277 ? -15.148 -33.375 -7.234 1 90.06 277 THR B O 1
ATOM 4751 N N . VAL B 1 278 ? -17.297 -33.625 -7.887 1 93.19 278 VAL B N 1
ATOM 4752 C CA . VAL B 1 278 ? -17.078 -32.875 -9.133 1 93.19 278 VAL B CA 1
ATOM 4753 C C . VAL B 1 278 ? -16.797 -31.422 -8.836 1 93.19 278 VAL B C 1
ATOM 4755 O O . VAL B 1 278 ? -15.953 -30.797 -9.484 1 93.19 278 VAL B O 1
ATOM 4758 N N . VAL B 1 279 ? -17.453 -30.922 -7.824 1 91.94 279 VAL B N 1
ATOM 4759 C CA . VAL B 1 279 ? -17.219 -29.547 -7.406 1 91.94 279 VAL B CA 1
ATOM 4760 C C . VAL B 1 279 ? -15.773 -29.391 -6.938 1 91.94 279 VAL B C 1
ATOM 4762 O O . VAL B 1 279 ? -15.094 -28.422 -7.285 1 91.94 279 VAL B O 1
ATOM 4765 N N . GLN B 1 280 ? -15.305 -30.344 -6.188 1 92.5 280 GLN B N 1
ATOM 4766 C CA . GLN B 1 280 ? -13.93 -30.312 -5.707 1 92.5 280 GLN B CA 1
ATOM 4767 C C . GLN B 1 280 ? -12.938 -30.438 -6.863 1 92.5 280 GLN B C 1
ATOM 4769 O O . GLN B 1 280 ? -11.867 -29.844 -6.84 1 92.5 280 GLN B O 1
ATOM 4774 N N . LEU B 1 281 ? -13.297 -31.266 -7.805 1 94.5 281 LEU B N 1
ATOM 4775 C CA . LEU B 1 281 ? -12.477 -31.406 -9 1 94.5 281 LEU B CA 1
ATOM 4776 C C . LEU B 1 281 ? -12.352 -30.078 -9.742 1 94.5 281 LEU B C 1
ATOM 4778 O O . LEU B 1 281 ? -11.25 -29.672 -10.117 1 94.5 281 LEU B O 1
ATOM 4782 N N . ILE B 1 282 ? -13.508 -29.391 -9.867 1 96.62 282 ILE B N 1
ATOM 4783 C CA . ILE B 1 282 ? -13.508 -28.109 -10.562 1 96.62 282 ILE B CA 1
ATOM 4784 C C . ILE B 1 282 ? -12.68 -27.094 -9.773 1 96.62 282 ILE B C 1
ATOM 4786 O O . ILE B 1 282 ? -11.891 -26.344 -10.352 1 96.62 282 ILE B O 1
ATOM 4790 N N . ASN B 1 283 ? -12.812 -27.094 -8.516 1 94.88 283 ASN B N 1
ATOM 4791 C CA . ASN B 1 283 ? -12.008 -26.219 -7.676 1 94.88 283 ASN B CA 1
ATOM 4792 C C . ASN B 1 283 ? -10.523 -26.547 -7.773 1 94.88 283 ASN B C 1
ATOM 4794 O O . ASN B 1 283 ? -9.68 -25.656 -7.684 1 94.88 283 ASN B O 1
ATOM 4798 N N . GLY B 1 284 ? -10.242 -27.828 -7.824 1 96.44 284 GLY B N 1
ATOM 4799 C CA . GLY B 1 284 ? -8.867 -28.25 -8.039 1 96.44 284 GLY B CA 1
ATOM 4800 C C . GLY B 1 284 ? -8.281 -27.75 -9.344 1 96.44 284 GLY B C 1
ATOM 4801 O O . GLY B 1 284 ? -7.102 -27.391 -9.414 1 96.44 284 GLY B O 1
ATOM 4802 N N . VAL B 1 285 ? -9.102 -27.719 -10.367 1 97.62 285 VAL B N 1
ATOM 4803 C CA . VAL B 1 285 ? -8.68 -27.172 -11.648 1 97.62 285 VAL B CA 1
ATOM 4804 C C . VAL B 1 285 ? -8.422 -25.672 -11.516 1 97.62 285 VAL B C 1
ATOM 4806 O O . VAL B 1 285 ? -7.414 -25.156 -12.023 1 97.62 285 VAL B O 1
ATOM 4809 N N . ILE B 1 286 ? -9.281 -24.953 -10.797 1 97.12 286 ILE B N 1
ATOM 4810 C CA . ILE B 1 286 ? -9.172 -23.516 -10.602 1 97.12 286 ILE B CA 1
ATOM 4811 C C . ILE B 1 286 ? -7.879 -23.203 -9.852 1 97.12 286 ILE B C 1
ATOM 4813 O O . ILE B 1 286 ? -7.066 -22.391 -10.312 1 97.12 286 ILE B O 1
ATOM 4817 N N . THR B 1 287 ? -7.645 -23.859 -8.805 1 96.31 287 THR B N 1
ATOM 4818 C CA . THR B 1 287 ? -6.52 -23.562 -7.918 1 96.31 287 THR B CA 1
ATOM 4819 C C . THR B 1 287 ? -5.227 -24.156 -8.477 1 96.31 287 THR B C 1
ATOM 4821 O O . THR B 1 287 ? -4.168 -23.516 -8.398 1 96.31 287 THR B O 1
ATOM 4824 N N . GLY B 1 288 ? -5.328 -25.375 -8.914 1 97.56 288 GLY B N 1
ATOM 4825 C CA . GLY B 1 288 ? -4.137 -26.062 -9.375 1 97.56 288 GLY B CA 1
ATOM 4826 C C . GLY B 1 288 ? -3.758 -25.719 -10.797 1 97.56 288 GLY B C 1
ATOM 4827 O O . GLY B 1 288 ? -2.721 -25.094 -11.039 1 97.56 288 GLY B O 1
ATOM 4828 N N . PHE B 1 289 ? -4.625 -26.016 -11.766 1 98.31 289 PHE B N 1
ATOM 4829 C CA . PHE B 1 289 ? -4.309 -25.812 -13.18 1 98.31 289 PHE B CA 1
ATOM 4830 C C . PHE B 1 289 ? -4.289 -24.328 -13.531 1 98.31 289 PHE B C 1
ATOM 4832 O O . PHE B 1 289 ? -3.258 -23.797 -13.953 1 98.31 289 PHE B O 1
ATOM 4839 N N . CYS B 1 290 ? -5.434 -23.641 -13.266 1 98.5 290 CYS B N 1
ATOM 4840 C CA . CYS B 1 290 ? -5.516 -22.219 -13.625 1 98.5 290 CYS B CA 1
ATOM 4841 C C . CYS B 1 290 ? -4.543 -21.391 -12.789 1 98.5 290 CYS B C 1
ATOM 4843 O O . CYS B 1 290 ? -3.877 -20.5 -13.312 1 98.5 290 CYS B O 1
ATOM 4845 N N . GLY B 1 291 ? -4.488 -21.688 -11.57 1 97.81 291 GLY B N 1
ATOM 4846 C CA . GLY B 1 291 ? -3.574 -20.984 -10.688 1 97.81 291 GLY B CA 1
ATOM 4847 C C . GLY B 1 291 ? -2.121 -21.109 -11.109 1 97.81 291 GLY B C 1
ATOM 4848 O O . GLY B 1 291 ? -1.341 -20.172 -10.969 1 97.81 291 GLY B O 1
ATOM 4849 N N . CYS B 1 292 ? -1.729 -22.297 -11.508 1 98.25 292 CYS B N 1
ATOM 4850 C CA . CYS B 1 292 ? -0.335 -22.531 -11.867 1 98.25 292 CYS B CA 1
ATOM 4851 C C . CYS B 1 292 ? -0.063 -22.125 -13.305 1 98.25 292 CYS B C 1
ATOM 4853 O O . CYS B 1 292 ? 1.09 -21.922 -13.695 1 98.25 292 CYS B O 1
ATOM 4855 N N . LEU B 1 293 ? -1.092 -22.016 -14.133 1 98.44 293 LEU B N 1
ATOM 4856 C CA . LEU B 1 293 ? -0.953 -21.531 -15.492 1 98.44 293 LEU B CA 1
ATOM 4857 C C . LEU B 1 293 ? -0.762 -20.016 -15.508 1 98.44 293 LEU B C 1
ATOM 4859 O O . LEU B 1 293 ? -0.109 -19.469 -16.406 1 98.44 293 LEU B O 1
ATOM 4863 N N . THR B 1 294 ? -1.387 -19.328 -14.531 1 98.31 294 THR B N 1
ATOM 4864 C CA . THR B 1 294 ? -1.286 -17.875 -14.445 1 98.31 294 THR B CA 1
ATOM 4865 C C . THR B 1 294 ? -0.306 -17.469 -13.352 1 98.31 294 THR B C 1
ATOM 4867 O O . THR B 1 294 ? -0.027 -18.25 -12.438 1 98.31 294 THR B O 1
ATOM 4870 N N . THR B 1 295 ? 0.303 -16.328 -13.484 1 97.62 295 THR B N 1
ATOM 4871 C CA . THR B 1 295 ? 1.3 -15.906 -12.508 1 97.62 295 THR B CA 1
ATOM 4872 C C . THR B 1 295 ? 1.372 -14.391 -12.43 1 97.62 295 THR B C 1
ATOM 4874 O O . THR B 1 295 ? 1.159 -13.695 -13.43 1 97.62 295 THR B O 1
ATOM 4877 N N . VAL B 1 296 ? 1.602 -13.891 -11.234 1 97.81 296 VAL B N 1
ATOM 4878 C CA . VAL B 1 296 ? 1.822 -12.469 -11 1 97.81 296 VAL B CA 1
ATOM 4879 C C . VAL B 1 296 ? 3.318 -12.195 -10.859 1 97.81 296 VAL B C 1
ATOM 4881 O O . VAL B 1 296 ? 3.789 -11.109 -11.211 1 97.81 296 VAL B O 1
ATOM 4884 N N . SER B 1 297 ? 4.09 -13.148 -10.344 1 97.19 297 SER B N 1
ATOM 4885 C CA . SER B 1 297 ? 5.512 -12.938 -10.094 1 97.19 297 SER B CA 1
ATOM 4886 C C . SER B 1 297 ? 6.254 -12.609 -11.383 1 97.19 297 SER B C 1
ATOM 4888 O O . SER B 1 297 ? 6.977 -11.609 -11.453 1 97.19 297 SER B O 1
ATOM 4890 N N . THR B 1 298 ? 6.047 -13.477 -12.477 1 95.44 298 THR B N 1
ATOM 4891 C CA . THR B 1 298 ? 6.684 -13.203 -13.758 1 95.44 298 THR B CA 1
ATOM 4892 C C . THR B 1 298 ? 6.105 -11.93 -14.383 1 95.44 298 THR B C 1
ATOM 4894 O O . THR B 1 298 ? 6.836 -11.148 -14.992 1 95.44 298 THR B O 1
ATOM 4897 N N . PHE B 1 299 ? 4.797 -11.75 -14.203 1 96.44 299 PHE B N 1
ATOM 4898 C CA . PHE B 1 299 ? 4.117 -10.555 -14.688 1 96.44 299 PHE B CA 1
ATOM 4899 C C . PHE B 1 299 ? 4.785 -9.297 -14.156 1 96.44 299 PHE B C 1
ATOM 4901 O O . PHE B 1 299 ? 5.129 -8.398 -14.922 1 96.44 299 PHE B O 1
ATOM 4908 N N . ILE B 1 300 ? 4.973 -9.211 -12.852 1 96.62 300 ILE B N 1
ATOM 4909 C CA . ILE B 1 300 ? 5.59 -8.07 -12.188 1 96.62 300 ILE B CA 1
ATOM 4910 C C . ILE B 1 300 ? 7.047 -7.941 -12.633 1 96.62 300 ILE B C 1
ATOM 4912 O O . ILE B 1 300 ? 7.539 -6.836 -12.867 1 96.62 300 ILE B O 1
ATOM 4916 N N . SER B 1 301 ? 7.809 -9.102 -12.672 1 94.31 301 SER B N 1
ATOM 4917 C CA . SER B 1 301 ? 9.203 -9.086 -13.109 1 94.31 301 SER B CA 1
ATOM 4918 C C . SER B 1 301 ? 9.336 -8.477 -14.508 1 94.31 301 SER B C 1
ATOM 4920 O O . SER B 1 301 ? 10.25 -7.691 -14.758 1 94.31 301 SER B O 1
ATOM 4922 N N . GLN B 1 302 ? 8.453 -8.82 -15.383 1 93.38 302 GLN B N 1
ATOM 4923 C CA . GLN B 1 302 ? 8.492 -8.32 -16.75 1 93.38 302 GLN B CA 1
ATOM 4924 C C . GLN B 1 302 ? 8.125 -6.844 -16.812 1 93.38 302 GLN B C 1
ATOM 4926 O O . GLN B 1 302 ? 8.672 -6.098 -17.625 1 93.38 302 GLN B O 1
ATOM 4931 N N . ILE B 1 303 ? 7.141 -6.41 -15.953 1 93.12 303 ILE B N 1
ATOM 4932 C CA . ILE B 1 303 ? 6.75 -5.008 -15.867 1 93.12 303 ILE B CA 1
ATOM 4933 C C . ILE B 1 303 ? 7.973 -4.152 -15.555 1 93.12 303 ILE B C 1
ATOM 4935 O O . ILE B 1 303 ? 8.141 -3.068 -16.125 1 93.12 303 ILE B O 1
ATOM 4939 N N . THR B 1 304 ? 8.836 -4.574 -14.68 1 90 304 THR B N 1
ATOM 4940 C CA . THR B 1 304 ? 9.984 -3.801 -14.219 1 90 304 THR B CA 1
ATOM 4941 C C . THR B 1 304 ? 11.047 -3.715 -15.305 1 90 304 THR B C 1
ATOM 4943 O O . THR B 1 304 ? 11.922 -2.85 -15.258 1 90 304 THR B O 1
ATOM 4946 N N . LYS B 1 305 ? 10.984 -4.691 -16.266 1 88.12 305 LYS B N 1
ATOM 4947 C CA . LYS B 1 305 ? 12 -4.727 -17.312 1 88.12 305 LYS B CA 1
ATOM 4948 C C . LYS B 1 305 ? 11.57 -3.906 -18.516 1 88.12 305 LYS B C 1
ATOM 4950 O O . LYS B 1 305 ? 12.398 -3.541 -19.359 1 88.12 305 LYS B O 1
ATOM 4955 N N . LEU B 1 306 ? 10.344 -3.572 -18.641 1 89.25 306 LEU B N 1
ATOM 4956 C CA . LEU B 1 306 ? 9.789 -2.83 -19.766 1 89.25 306 LEU B CA 1
ATOM 4957 C C . LEU B 1 306 ? 9.875 -1.327 -19.531 1 89.25 306 LEU B C 1
ATOM 4959 O O . LEU B 1 306 ? 10 -0.884 -18.375 1 89.25 306 LEU B O 1
ATOM 4963 N N . SER B 1 307 ? 9.789 -0.613 -20.625 1 88 307 SER B N 1
ATOM 4964 C CA . SER B 1 307 ? 9.625 0.831 -20.484 1 88 307 SER B CA 1
ATOM 4965 C C . SER B 1 307 ? 8.281 1.178 -19.859 1 88 307 SER B C 1
ATOM 4967 O O . SER B 1 307 ? 7.355 0.365 -19.875 1 88 307 SER B O 1
ATOM 4969 N N . PHE B 1 308 ? 8.211 2.398 -19.359 1 89.12 308 PHE B N 1
ATOM 4970 C CA . PHE B 1 308 ? 6.992 2.797 -18.672 1 89.12 308 PHE B CA 1
ATOM 4971 C C . PHE B 1 308 ? 5.789 2.721 -19.594 1 89.12 308 PHE B C 1
ATOM 4973 O O . PHE B 1 308 ? 4.719 2.25 -19.203 1 89.12 308 PHE B O 1
ATOM 4980 N N . LYS B 1 309 ? 5.914 3.236 -20.766 1 88.81 309 LYS B N 1
ATOM 4981 C CA . LYS B 1 309 ? 4.809 3.209 -21.719 1 88.81 309 LYS B CA 1
ATOM 4982 C C . LYS B 1 309 ? 4.379 1.775 -22.016 1 88.81 309 LYS B C 1
ATOM 4984 O O . LYS B 1 309 ? 3.189 1.456 -21.969 1 88.81 309 LYS B O 1
ATOM 4989 N N . MET B 1 310 ? 5.398 0.863 -22.344 1 90.94 310 MET B N 1
ATOM 4990 C CA . MET B 1 310 ? 5.098 -0.521 -22.703 1 90.94 310 MET B CA 1
ATOM 4991 C C . MET B 1 310 ? 4.547 -1.282 -21.5 1 90.94 310 MET B C 1
ATOM 4993 O O . MET B 1 310 ? 3.67 -2.135 -21.641 1 90.94 310 MET B O 1
ATOM 4997 N N . SER B 1 311 ? 5.203 -0.918 -20.344 1 92.94 311 SER B N 1
ATOM 4998 C CA . SER B 1 311 ? 4.707 -1.562 -19.125 1 92.94 311 SER B CA 1
ATOM 4999 C C . SER B 1 311 ? 3.26 -1.177 -18.844 1 92.94 311 SER B C 1
ATOM 5001 O O . SER B 1 311 ? 2.449 -2.021 -18.453 1 92.94 311 SER B O 1
ATOM 5003 N N . SER B 1 312 ? 2.959 0.084 -19.094 1 92.81 312 SER B N 1
ATOM 5004 C CA . SER B 1 312 ? 1.593 0.548 -18.875 1 92.81 312 SER B CA 1
ATOM 5005 C C . SER B 1 312 ? 0.62 -0.133 -19.828 1 92.81 312 SER B C 1
ATOM 5007 O O . SER B 1 312 ? -0.475 -0.533 -19.422 1 92.81 312 SER B O 1
ATOM 5009 N N . ILE B 1 313 ? 0.97 -0.263 -21.047 1 93.5 313 ILE B N 1
ATOM 5010 C CA . ILE B 1 313 ? 0.143 -0.934 -22.031 1 93.5 313 ILE B CA 1
ATOM 5011 C C . ILE B 1 313 ? -0.028 -2.404 -21.656 1 93.5 313 ILE B C 1
ATOM 5013 O O . ILE B 1 313 ? -1.135 -2.945 -21.734 1 93.5 313 ILE B O 1
ATOM 5017 N N . TYR B 1 314 ? 1.127 -3.029 -21.297 1 94.44 314 TYR B N 1
ATOM 5018 C CA . TYR B 1 314 ? 1.126 -4.434 -20.906 1 94.44 314 TYR B CA 1
ATOM 5019 C C . TYR B 1 314 ? 0.171 -4.672 -19.734 1 94.44 314 TYR B C 1
ATOM 5021 O O . TYR B 1 314 ? -0.647 -5.594 -19.781 1 94.44 314 TYR B O 1
ATOM 5029 N N . VAL B 1 315 ? 0.257 -3.773 -18.781 1 96.5 315 VAL B N 1
ATOM 5030 C CA . VAL B 1 315 ? -0.602 -3.883 -17.594 1 96.5 315 VAL B CA 1
ATOM 5031 C C . VAL B 1 315 ? -2.059 -3.656 -18 1 96.5 315 VAL B C 1
ATOM 5033 O O . VAL B 1 315 ? -2.939 -4.434 -17.625 1 96.5 315 VAL B O 1
ATOM 5036 N N . LEU B 1 316 ? -2.324 -2.643 -18.797 1 95.81 316 LEU B N 1
ATOM 5037 C CA . LEU B 1 316 ? -3.684 -2.281 -19.188 1 95.81 316 LEU B CA 1
ATOM 5038 C C . LEU B 1 316 ? -4.328 -3.395 -20 1 95.81 316 LEU B C 1
ATOM 5040 O O . LEU B 1 316 ? -5.465 -3.789 -19.734 1 95.81 316 LEU B O 1
ATOM 5044 N N . ILE B 1 317 ? -3.582 -3.936 -20.938 1 96.69 317 ILE B N 1
ATOM 5045 C CA . ILE B 1 317 ? -4.121 -4.988 -21.781 1 96.69 317 ILE B CA 1
ATOM 5046 C C . ILE B 1 317 ? -4.383 -6.242 -20.953 1 96.69 317 ILE B C 1
ATOM 5048 O O . ILE B 1 317 ? -5.43 -6.879 -21.094 1 96.69 317 ILE B O 1
ATOM 5052 N N . SER B 1 318 ? -3.395 -6.547 -20.094 1 97.69 318 SER B N 1
ATOM 5053 C CA . SER B 1 318 ? -3.516 -7.754 -19.281 1 97.69 318 SER B CA 1
ATOM 5054 C C . SER B 1 318 ? -4.723 -7.68 -18.344 1 97.69 318 SER B C 1
ATOM 5056 O O . SER B 1 318 ? -5.508 -8.625 -18.266 1 97.69 318 SER B O 1
ATOM 5058 N N . LEU B 1 319 ? -4.887 -6.566 -17.781 1 97.62 319 LEU B N 1
ATOM 5059 C CA . LEU B 1 319 ? -5.953 -6.43 -16.797 1 97.62 319 LEU B CA 1
ATOM 5060 C C . LEU B 1 319 ? -7.301 -6.227 -17.469 1 97.62 319 LEU B C 1
ATOM 5062 O O . LEU B 1 319 ? -8.297 -6.84 -17.078 1 97.62 319 LEU B O 1
ATOM 5066 N N . THR B 1 320 ? -7.398 -5.344 -18.484 1 97.06 320 THR B N 1
ATOM 5067 C CA . THR B 1 320 ? -8.664 -4.996 -19.109 1 97.06 320 THR B CA 1
ATOM 5068 C C . THR B 1 320 ? -9.266 -6.203 -19.812 1 97.06 320 THR B C 1
ATOM 5070 O O . THR B 1 320 ? -10.469 -6.461 -19.703 1 97.06 320 THR B O 1
ATOM 5073 N N . THR B 1 321 ? -8.438 -6.961 -20.547 1 97.62 321 THR B N 1
ATOM 5074 C CA . THR B 1 321 ? -8.953 -8.117 -21.266 1 97.62 321 THR B CA 1
ATOM 5075 C C . THR B 1 321 ? -9.516 -9.156 -20.312 1 97.62 321 THR B C 1
ATOM 5077 O O . THR B 1 321 ? -10.602 -9.695 -20.531 1 97.62 321 THR B O 1
ATOM 5080 N N . VAL B 1 322 ? -8.797 -9.344 -19.234 1 98.12 322 VAL B N 1
ATOM 5081 C CA . VAL B 1 322 ? -9.227 -10.367 -18.281 1 98.12 322 VAL B CA 1
ATOM 5082 C C . VAL B 1 322 ? -10.445 -9.875 -17.516 1 98.12 322 VAL B C 1
ATOM 5084 O O . VAL B 1 322 ? -11.398 -10.625 -17.312 1 98.12 322 VAL B O 1
ATOM 5087 N N . GLN B 1 323 ? -10.438 -8.617 -17.188 1 97.44 323 GLN B N 1
ATOM 5088 C CA . GLN B 1 323 ? -11.578 -8.062 -16.469 1 97.44 323 GLN B CA 1
ATOM 5089 C C . GLN B 1 323 ? -12.828 -8.047 -17.328 1 97.44 323 GLN B C 1
ATOM 5091 O O . GLN B 1 323 ? -13.922 -8.375 -16.859 1 97.44 323 GLN B O 1
ATOM 5096 N N . ILE B 1 324 ? -12.68 -7.668 -18.562 1 96.44 324 ILE B N 1
ATOM 5097 C CA . ILE B 1 324 ? -13.812 -7.672 -19.484 1 96.44 324 ILE B CA 1
ATOM 5098 C C . ILE B 1 324 ? -14.359 -9.086 -19.625 1 96.44 324 ILE B C 1
ATOM 5100 O O . ILE B 1 324 ? -15.578 -9.297 -19.625 1 96.44 324 ILE B O 1
ATOM 5104 N N . THR B 1 325 ? -13.461 -10.031 -19.719 1 96.69 325 THR B N 1
ATOM 5105 C CA . THR B 1 325 ? -13.867 -11.43 -19.844 1 9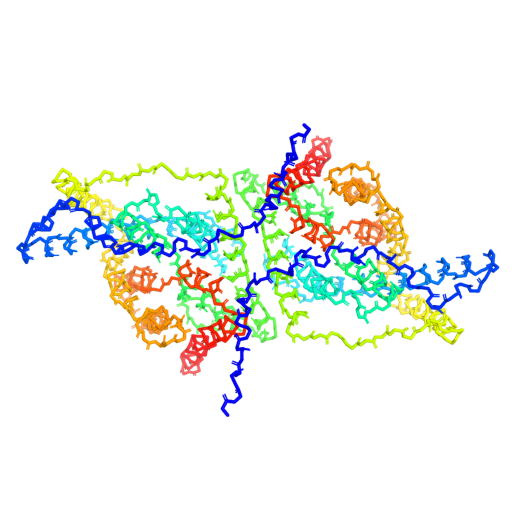6.69 325 THR B CA 1
ATOM 5106 C C . THR B 1 325 ? -14.641 -11.883 -18.609 1 96.69 325 THR B C 1
ATOM 5108 O O . THR B 1 325 ? -15.719 -12.469 -18.719 1 96.69 325 THR B O 1
ATOM 5111 N N . TYR B 1 326 ? -14.07 -11.609 -17.469 1 96.44 326 TYR B N 1
ATOM 5112 C CA . TYR B 1 326 ? -14.734 -12.008 -16.219 1 96.44 326 TYR B CA 1
ATOM 5113 C C . TYR B 1 326 ? -16.094 -11.32 -16.094 1 96.44 326 TYR B C 1
ATOM 5115 O O . TYR B 1 326 ? -17.094 -11.969 -15.805 1 96.44 326 TYR B O 1
ATOM 5123 N N . ILE B 1 327 ? -16.125 -10.008 -16.375 1 93.19 327 ILE B N 1
ATOM 5124 C CA . ILE B 1 327 ? -17.344 -9.234 -16.219 1 93.19 327 ILE B CA 1
ATOM 5125 C C . ILE B 1 327 ? -18.406 -9.727 -17.203 1 93.19 327 ILE B C 1
ATOM 5127 O O . ILE B 1 327 ? -19.562 -9.914 -16.828 1 93.19 327 ILE B O 1
ATOM 5131 N N . THR B 1 328 ? -18 -9.992 -18.438 1 94.75 328 THR B N 1
ATOM 5132 C CA . THR B 1 328 ? -18.938 -10.461 -19.453 1 94.75 328 THR B CA 1
ATOM 5133 C C . THR B 1 328 ? -19.5 -11.836 -19.078 1 94.75 328 THR B C 1
ATOM 5135 O O . THR B 1 328 ? -20.703 -12.039 -19.094 1 94.75 328 THR B O 1
ATOM 5138 N N . ILE B 1 329 ? -18.625 -12.695 -18.672 1 93.62 329 ILE B N 1
ATOM 5139 C CA . ILE B 1 329 ? -19.047 -14.055 -18.375 1 93.62 329 ILE B CA 1
ATOM 5140 C C . ILE B 1 329 ? -19.938 -14.055 -17.125 1 93.62 329 ILE B C 1
ATOM 5142 O O . ILE B 1 329 ? -20.984 -14.695 -17.094 1 93.62 329 ILE B O 1
ATOM 5146 N N . PHE B 1 330 ? -19.547 -13.344 -16.156 1 91.56 330 PHE B N 1
ATOM 5147 C CA . PHE B 1 330 ? -20.297 -13.328 -14.906 1 91.56 330 PHE B CA 1
ATOM 5148 C C . PHE B 1 330 ? -21.641 -12.602 -15.086 1 91.56 330 PHE B C 1
ATOM 5150 O O . PHE B 1 330 ? -22.656 -13.016 -14.523 1 91.56 330 PHE B O 1
ATOM 5157 N N . ILE B 1 331 ? -21.625 -11.531 -15.938 1 87.75 331 ILE B N 1
ATOM 5158 C CA . ILE B 1 331 ? -22.875 -10.805 -16.188 1 87.75 331 ILE B CA 1
ATOM 5159 C C . ILE B 1 331 ? -23.828 -11.664 -17 1 87.75 331 ILE B C 1
ATOM 5161 O O . ILE B 1 331 ? -25.016 -11.719 -16.719 1 87.75 331 ILE B O 1
ATOM 5165 N N . ILE B 1 332 ? -23.266 -12.258 -18.094 1 88.25 332 ILE B N 1
ATOM 5166 C CA . ILE B 1 332 ? -24.109 -13.125 -18.906 1 88.25 332 ILE B CA 1
ATOM 5167 C C . ILE B 1 332 ? -24.75 -14.203 -18.031 1 88.25 332 ILE B C 1
ATOM 5169 O O . ILE B 1 332 ? -25.938 -14.484 -18.156 1 88.25 332 ILE B O 1
ATOM 5173 N N . TYR B 1 333 ? -23.984 -14.664 -17.219 1 87.19 333 TYR B N 1
ATOM 5174 C CA . TYR B 1 333 ? -24.531 -15.703 -16.344 1 87.19 333 TYR B CA 1
ATOM 5175 C C . TYR B 1 333 ? -25.562 -15.125 -15.391 1 87.19 333 TYR B C 1
ATOM 5177 O O . TYR B 1 333 ? -26.625 -15.711 -15.195 1 87.19 333 TYR B O 1
ATOM 5185 N N . SER B 1 334 ? -25.266 -14.07 -14.844 1 83.12 334 SER B N 1
ATOM 5186 C CA . SER B 1 334 ? -26.156 -13.469 -13.859 1 83.12 334 SER B CA 1
ATOM 5187 C C . SER B 1 334 ? -27.484 -13.047 -14.492 1 83.12 334 SER B C 1
ATOM 5189 O O . SER B 1 334 ? -28.531 -13.086 -13.836 1 83.12 334 SER B O 1
ATOM 5191 N N . VAL B 1 335 ? -27.406 -12.594 -15.781 1 80 335 VAL B N 1
ATOM 5192 C CA . VAL B 1 335 ? -28.609 -12.141 -16.469 1 80 335 VAL B CA 1
ATOM 5193 C C . VAL B 1 335 ? -29.438 -13.344 -16.906 1 80 335 VAL B C 1
ATOM 5195 O O . VAL B 1 335 ? -30.672 -13.305 -16.875 1 80 335 VAL B O 1
ATOM 5198 N N . VAL B 1 336 ? -28.672 -14.32 -17.25 1 79.25 336 VAL B N 1
ATOM 5199 C CA . VAL B 1 336 ? -29.375 -15.492 -17.781 1 79.25 336 VAL B CA 1
ATOM 5200 C C . VAL B 1 336 ? -29.938 -16.312 -16.625 1 79.25 336 VAL B C 1
ATOM 5202 O O . VAL B 1 336 ? -31.016 -16.922 -16.75 1 79.25 336 VAL B O 1
ATOM 5205 N N . TYR B 1 337 ? -29.234 -16.25 -15.547 1 74.88 337 TYR B N 1
ATOM 5206 C CA . TYR B 1 337 ? -29.672 -17.078 -14.43 1 74.88 337 TYR B CA 1
ATOM 5207 C C . TYR B 1 337 ? -30 -16.219 -13.211 1 74.88 337 TYR B C 1
ATOM 5209 O O . TYR B 1 337 ? -30.734 -16.656 -12.32 1 74.88 337 TYR B O 1
#